Protein AF-M8C0E5-F1 (afdb_monomer)

Secondary structure (DSSP, 8-state):
--TTTTTSHHHHHHHHHHHHHTT--SPPSSS-S-HHHHHHHHHHHS-GGGHHHHHHHHHHHHHHHHHHHHHHHHHTPPP-HHHHT-STTS-SS--TTEEEEEEEEEETTTTEEEEEEEEEEETTS-HHHHHHHHHHHHT--TT--EEEEEEEE-SSS-EEEEPPTTS-TTTTT--TT-EEEEEE--SSSS--SS-BHHHHHHHHHHTTS---S-HHHHHHHHHHHHHHHHHHHHHHHHHHHHHHHHHHHHHHHHHHHHHHHTTS----EE--HHHHHHHTTTT-TTTEEEEETTEEEEEEEETTEEEEEEEESSHHHHHHHHHHHTT---TTBPPEEEEEGGGTEEEEE--TT-BHHHHHHT-TTPPPPPHHHHHHHHHHHHHHHHHHHT-SSS--------GGGEEE-TTS-EEE--TT-GGGGSSTTS----HHHHGGGS-HHHHHH----HHHHHHHHHHHHHHHHHSS-GGGGGG-SS---GGG----HHHHHHHHHHHHHHT-SSGGGSPPIIIIIHHHHGGGS-PPP-----TTS--SS--PPPGGGB-TTT-SB-SSEEE-TTS-EEEHHHHHHHHHTT--B-TTT-PBPS----EE-HHHHHHHHHHHHHTTS---

Organism: Aegilops tauschii (NCBI:txid37682)

Structure (mmCIF, N/CA/C/O backbone):
data_AF-M8C0E5-F1
#
_entry.id   AF-M8C0E5-F1
#
loop_
_atom_site.group_PDB
_atom_site.id
_atom_site.type_symbol
_atom_site.label_atom_id
_atom_site.label_alt_id
_atom_site.label_comp_id
_atom_site.label_asym_id
_atom_site.label_entity_id
_atom_site.label_seq_id
_atom_site.pdbx_PDB_ins_code
_atom_site.Cartn_x
_atom_site.Cartn_y
_atom_site.Cartn_z
_atom_site.occupancy
_atom_site.B_iso_or_equiv
_atom_site.auth_seq_id
_atom_site.auth_comp_id
_atom_site.auth_asym_id
_atom_site.auth_atom_id
_atom_site.pdbx_PDB_model_num
ATOM 1 N N . MET A 1 1 ? 14.283 -15.622 3.216 1.00 40.91 1 MET A N 1
ATOM 2 C CA . MET A 1 1 ? 15.506 -15.527 2.382 1.00 40.91 1 MET A CA 1
ATOM 3 C C . MET A 1 1 ? 16.801 -15.350 3.205 1.00 40.91 1 MET A C 1
ATOM 5 O O . MET A 1 1 ? 17.819 -15.008 2.629 1.00 40.91 1 MET A O 1
ATOM 9 N N . GLN A 1 2 ? 16.819 -15.618 4.523 1.00 45.53 2 GLN A N 1
ATOM 10 C CA . GLN A 1 2 ? 18.017 -15.428 5.373 1.00 45.53 2 GLN A CA 1
ATOM 11 C C . GLN A 1 2 ? 19.075 -16.551 5.273 1.00 45.53 2 GLN A C 1
ATOM 13 O O . GLN A 1 2 ? 20.205 -16.370 5.706 1.00 45.53 2 GLN A O 1
ATOM 18 N N . HIS A 1 3 ? 18.761 -17.719 4.703 1.00 52.56 3 HIS A N 1
ATOM 19 C CA . HIS A 1 3 ? 19.531 -18.925 5.042 1.00 52.56 3 HIS A CA 1
ATOM 20 C C . HIS A 1 3 ? 20.741 -19.253 4.136 1.00 52.56 3 HIS A C 1
ATOM 22 O O . HIS A 1 3 ? 21.522 -20.137 4.476 1.00 52.56 3 HIS A O 1
ATOM 28 N N . VAL A 1 4 ? 20.927 -18.596 2.981 1.00 52.12 4 VAL A N 1
ATOM 29 C CA . VAL A 1 4 ? 21.936 -19.051 1.990 1.00 52.12 4 VAL A CA 1
ATOM 30 C C . VAL A 1 4 ? 22.975 -17.992 1.631 1.00 52.12 4 VAL A C 1
ATOM 32 O O . VAL A 1 4 ? 24.160 -18.308 1.637 1.00 52.12 4 VAL A O 1
ATOM 35 N N . LEU A 1 5 ? 22.564 -16.746 1.373 1.00 60.56 5 LEU A N 1
ATOM 36 C CA . LEU A 1 5 ? 23.484 -15.683 0.935 1.00 60.56 5 LEU A CA 1
ATOM 37 C C . LEU A 1 5 ? 24.312 -15.065 2.078 1.00 60.56 5 LEU A C 1
ATOM 39 O O . LEU A 1 5 ? 25.318 -14.413 1.816 1.00 60.56 5 LEU A O 1
ATOM 43 N N . LEU A 1 6 ? 23.919 -15.287 3.337 1.00 62.34 6 LEU A N 1
ATOM 44 C CA . LEU A 1 6 ? 24.537 -14.651 4.511 1.00 62.34 6 LEU A CA 1
ATOM 45 C C . LEU A 1 6 ? 25.020 -15.669 5.551 1.00 62.34 6 LEU A C 1
ATOM 47 O O . LEU A 1 6 ? 26.097 -15.519 6.108 1.00 62.34 6 LEU A O 1
ATOM 51 N N . ALA A 1 7 ? 24.250 -16.734 5.799 1.00 61.69 7 ALA A N 1
ATOM 52 C CA . ALA A 1 7 ? 24.557 -17.701 6.858 1.00 61.69 7 ALA A CA 1
ATOM 53 C C . ALA A 1 7 ? 25.544 -18.811 6.433 1.00 61.69 7 ALA A C 1
ATOM 55 O O . ALA A 1 7 ? 26.184 -19.442 7.276 1.00 61.69 7 ALA A O 1
ATOM 56 N N . CYS A 1 8 ? 25.693 -19.069 5.129 1.00 72.31 8 CYS A N 1
ATOM 57 C CA . CYS A 1 8 ? 26.551 -20.143 4.630 1.00 72.31 8 CYS A CA 1
ATOM 58 C C . CYS A 1 8 ? 28.037 -19.720 4.636 1.00 72.31 8 CYS A C 1
ATOM 60 O O . CYS A 1 8 ? 28.352 -18.657 4.096 1.00 72.31 8 CYS A O 1
ATOM 62 N N . PRO A 1 9 ? 28.969 -20.528 5.193 1.00 78.56 9 PRO A N 1
ATOM 63 C CA . PRO A 1 9 ? 30.408 -20.232 5.177 1.00 78.56 9 PRO A CA 1
ATOM 64 C C . PRO A 1 9 ? 30.965 -19.948 3.776 1.00 78.56 9 PRO A C 1
ATOM 66 O O . PRO A 1 9 ? 31.686 -18.972 3.605 1.00 78.56 9 PRO A O 1
ATOM 69 N N . PHE A 1 10 ? 30.553 -20.736 2.775 1.00 83.94 10 PHE A N 1
ATOM 70 C CA . PHE A 1 10 ? 30.913 -20.529 1.369 1.00 83.94 10 PHE A CA 1
ATOM 71 C C . PHE A 1 10 ? 30.538 -19.118 0.891 1.00 83.94 10 PHE A C 1
ATOM 73 O O . PHE A 1 10 ? 31.387 -18.389 0.396 1.00 83.94 10 PHE A O 1
ATOM 80 N N . SER A 1 11 ? 29.289 -18.699 1.116 1.00 84.38 11 SER A N 1
ATOM 81 C CA . SER A 1 11 ? 28.793 -17.380 0.704 1.00 84.38 11 SER A CA 1
ATOM 82 C C . SER A 1 11 ? 29.539 -16.236 1.394 1.00 84.38 11 SER A C 1
ATOM 84 O O . SER A 1 11 ? 29.947 -15.275 0.750 1.00 84.38 11 SER A O 1
ATOM 86 N N . ARG A 1 12 ? 29.765 -16.352 2.709 1.00 83.38 12 ARG A N 1
ATOM 87 C CA . ARG A 1 12 ? 30.497 -15.340 3.489 1.00 83.38 12 ARG A CA 1
ATOM 88 C C . ARG A 1 12 ? 31.929 -15.170 3.007 1.00 83.38 12 ARG A C 1
ATOM 90 O O . ARG A 1 12 ? 32.411 -14.047 2.911 1.00 83.38 12 ARG A O 1
ATOM 97 N N . GLN A 1 13 ? 32.590 -16.278 2.691 1.00 84.31 13 GLN A N 1
ATOM 98 C CA . GLN A 1 13 ? 33.947 -16.249 2.171 1.00 84.31 13 GLN A CA 1
ATOM 99 C C . GLN A 1 13 ? 33.993 -15.627 0.769 1.00 84.31 13 GLN A C 1
ATOM 101 O O . GLN A 1 13 ? 34.843 -14.783 0.526 1.00 84.31 13 GLN A O 1
ATOM 106 N N . VAL A 1 14 ? 33.031 -15.935 -0.112 1.00 85.94 14 VAL A N 1
ATOM 107 C CA . VAL A 1 14 ? 32.907 -15.283 -1.433 1.00 85.94 14 VAL A CA 1
ATOM 108 C C . VAL A 1 14 ? 32.759 -13.763 -1.300 1.00 85.94 14 VAL A C 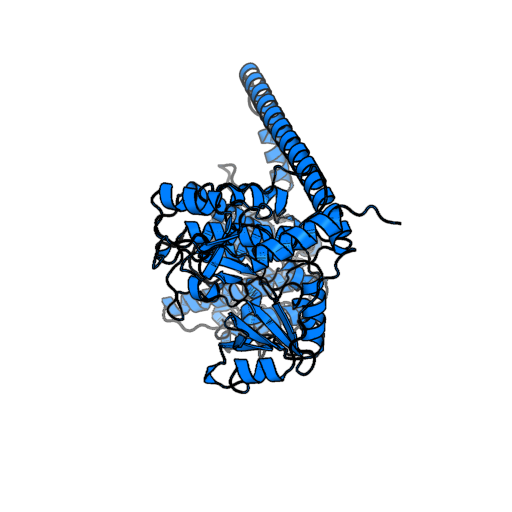1
ATOM 110 O O . VAL A 1 14 ? 33.467 -13.018 -1.973 1.00 85.94 14 VAL A O 1
ATOM 113 N N . TRP A 1 15 ? 31.887 -13.290 -0.402 1.00 88.06 15 TRP A N 1
ATOM 114 C CA . TRP A 1 15 ? 31.751 -11.856 -0.123 1.00 88.06 15 TRP A CA 1
ATOM 115 C C . TRP A 1 15 ? 33.039 -11.234 0.405 1.00 88.06 15 TRP A C 1
ATOM 117 O O . TRP A 1 15 ? 33.393 -10.130 0.002 1.00 88.06 15 TRP A O 1
ATOM 127 N N . HIS A 1 16 ? 33.729 -11.928 1.309 1.00 87.44 16 HIS A N 1
ATOM 128 C CA . HIS A 1 16 ? 34.976 -11.442 1.882 1.00 87.44 16 HIS A CA 1
ATOM 129 C C . HIS A 1 16 ? 36.055 -11.242 0.812 1.00 87.44 16 HIS A C 1
ATOM 131 O O . HIS A 1 16 ? 36.654 -10.170 0.764 1.00 87.44 16 HIS A O 1
ATOM 137 N N . GLU A 1 17 ? 36.247 -12.220 -0.077 1.00 86.25 17 GLU A N 1
ATOM 138 C CA . GLU A 1 17 ? 37.217 -12.129 -1.175 1.00 86.25 17 GLU A CA 1
ATOM 139 C C . GLU A 1 17 ? 36.882 -10.978 -2.134 1.00 86.25 17 GLU A C 1
ATOM 141 O O . GLU A 1 17 ? 37.720 -10.114 -2.386 1.00 86.25 17 GLU A O 1
ATOM 146 N N . ILE A 1 18 ? 35.634 -10.895 -2.611 1.00 87.44 18 ILE A N 1
ATOM 147 C CA . ILE A 1 18 ? 35.229 -9.879 -3.597 1.00 87.44 18 ILE A CA 1
ATOM 148 C C . ILE A 1 18 ? 35.356 -8.464 -3.025 1.00 87.44 18 ILE A C 1
ATOM 150 O O . ILE A 1 18 ? 35.904 -7.579 -3.681 1.00 87.44 18 ILE A O 1
ATOM 154 N N . LEU A 1 19 ? 34.892 -8.237 -1.792 1.00 87.56 19 LEU A N 1
ATOM 155 C CA . LEU A 1 19 ? 34.996 -6.925 -1.147 1.00 87.56 19 LEU A CA 1
ATOM 156 C C . LEU A 1 19 ? 36.453 -6.548 -0.862 1.00 87.56 19 LEU A C 1
ATOM 158 O O . LEU A 1 19 ? 36.823 -5.387 -1.039 1.00 87.56 19 LEU A O 1
ATOM 162 N N . SER A 1 20 ? 37.281 -7.526 -0.483 1.00 86.00 20 SER A N 1
ATOM 163 C CA . SER A 1 20 ? 38.723 -7.345 -0.297 1.00 86.00 20 SER A CA 1
ATOM 164 C C . SER A 1 20 ? 39.405 -6.909 -1.599 1.00 86.00 20 SER A C 1
ATOM 166 O O . SER A 1 20 ? 40.111 -5.901 -1.624 1.00 86.00 20 SER A O 1
ATOM 168 N N . TRP A 1 21 ? 39.124 -7.582 -2.717 1.00 85.69 21 TRP A N 1
ATOM 169 C CA . TRP A 1 21 ? 39.702 -7.242 -4.023 1.00 85.69 21 TRP A CA 1
ATOM 170 C C . TRP A 1 21 ? 39.217 -5.904 -4.576 1.00 85.69 21 TRP A C 1
ATOM 172 O O . TRP A 1 21 ? 39.971 -5.190 -5.236 1.00 85.69 21 TRP A O 1
ATOM 182 N N . MET A 1 22 ? 37.974 -5.533 -4.273 1.00 84.62 22 MET A N 1
ATOM 183 C CA . MET A 1 22 ? 37.440 -4.201 -4.563 1.00 84.62 22 MET A CA 1
ATOM 184 C C . MET A 1 22 ? 37.959 -3.121 -3.611 1.00 84.62 22 MET A C 1
ATOM 186 O O . MET A 1 22 ? 37.633 -1.951 -3.799 1.00 84.62 22 MET A O 1
ATOM 190 N N . ARG A 1 23 ? 38.762 -3.497 -2.603 1.00 85.25 23 ARG A N 1
ATOM 191 C CA . ARG A 1 23 ? 39.331 -2.602 -1.585 1.00 85.25 23 ARG A CA 1
ATOM 192 C C . ARG A 1 23 ? 38.249 -1.856 -0.813 1.00 85.25 23 ARG A C 1
ATOM 194 O O . ARG A 1 23 ? 38.390 -0.680 -0.478 1.00 85.25 23 ARG A O 1
ATOM 201 N N . MET A 1 24 ? 37.142 -2.545 -0.557 1.00 84.81 24 MET A N 1
ATOM 202 C CA . MET A 1 24 ? 36.033 -2.002 0.208 1.00 84.81 24 MET A CA 1
ATOM 203 C C . MET A 1 24 ? 36.347 -2.019 1.696 1.00 84.81 24 MET A C 1
ATOM 205 O O . MET A 1 24 ? 36.830 -3.003 2.245 1.00 84.81 24 MET A O 1
ATOM 209 N N . THR A 1 25 ? 36.052 -0.900 2.352 1.00 80.06 25 THR A N 1
ATOM 210 C CA . THR A 1 25 ? 36.212 -0.728 3.801 1.00 80.06 25 THR A CA 1
ATOM 211 C C . THR A 1 25 ? 35.058 -1.347 4.588 1.00 80.06 25 THR A C 1
ATOM 213 O O . THR A 1 25 ? 35.181 -1.557 5.795 1.00 80.06 25 THR A O 1
ATOM 216 N N . CYS A 1 26 ? 33.938 -1.647 3.922 1.00 81.31 26 CYS A N 1
ATOM 217 C CA . CYS A 1 26 ? 32.784 -2.276 4.545 1.00 81.31 26 CYS A CA 1
ATOM 218 C C . CYS A 1 26 ? 33.056 -3.753 4.872 1.00 81.31 26 CYS A C 1
ATOM 220 O O . CYS A 1 26 ? 33.759 -4.470 4.159 1.00 81.31 26 CYS A O 1
ATOM 222 N N . ARG A 1 27 ? 32.492 -4.220 5.990 1.00 81.06 27 ARG A N 1
ATOM 223 C CA . ARG A 1 27 ? 32.630 -5.618 6.417 1.00 81.06 27 ARG A CA 1
ATOM 224 C C . ARG A 1 27 ? 31.815 -6.527 5.508 1.00 81.06 27 ARG A C 1
ATOM 226 O O . ARG A 1 27 ? 30.762 -6.119 5.038 1.00 81.06 27 ARG A O 1
ATOM 233 N N . ALA A 1 28 ? 32.258 -7.768 5.318 1.00 81.00 28 ALA A N 1
ATOM 234 C CA . ALA A 1 28 ? 31.454 -8.775 4.632 1.00 81.00 28 ALA A CA 1
ATOM 235 C C . ALA A 1 28 ? 30.154 -9.074 5.412 1.00 81.00 28 ALA A C 1
ATOM 237 O O . ALA A 1 28 ? 30.162 -8.996 6.647 1.00 81.00 28 ALA A O 1
ATOM 238 N N . PRO A 1 29 ? 29.0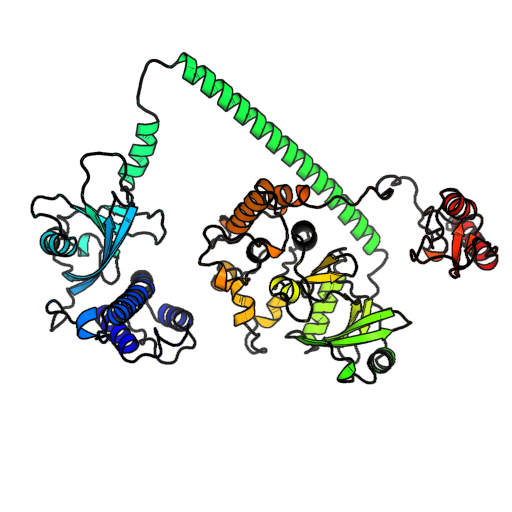62 -9.454 4.728 1.00 78.25 29 PRO A N 1
ATOM 239 C CA . PRO A 1 29 ? 27.811 -9.800 5.386 1.00 78.25 29 PRO A CA 1
ATOM 240 C C . PRO A 1 29 ? 28.020 -11.006 6.310 1.00 78.25 29 PRO A C 1
ATOM 242 O O . PRO A 1 29 ? 28.458 -12.066 5.859 1.00 78.25 29 PRO A O 1
ATOM 245 N N . ALA A 1 30 ? 27.733 -10.853 7.606 1.00 65.31 30 ALA A N 1
ATOM 246 C CA . ALA A 1 30 ? 28.033 -11.895 8.596 1.00 65.31 30 ALA A CA 1
ATOM 247 C C . ALA A 1 30 ? 26.919 -12.127 9.626 1.00 65.31 30 ALA A C 1
ATOM 249 O O . ALA A 1 30 ? 26.530 -13.277 9.819 1.00 65.31 30 ALA A O 1
ATOM 250 N N . ASN A 1 31 ? 26.411 -11.062 10.263 1.00 58.34 31 ASN A N 1
ATOM 251 C CA . ASN A 1 31 ? 25.442 -11.129 11.372 1.00 58.34 31 ASN A CA 1
ATOM 252 C C . ASN A 1 31 ? 24.191 -10.250 11.150 1.00 58.34 31 ASN A C 1
ATOM 254 O O . ASN A 1 31 ? 23.398 -10.072 12.073 1.00 58.34 31 ASN A O 1
ATOM 258 N N . ASP A 1 32 ? 24.023 -9.675 9.958 1.00 56.56 32 ASP A N 1
ATOM 259 C CA . ASP A 1 32 ? 22.903 -8.786 9.633 1.00 56.56 32 ASP A CA 1
ATOM 260 C C . ASP A 1 32 ? 21.592 -9.563 9.421 1.00 56.56 32 ASP A C 1
ATOM 262 O O . ASP A 1 32 ? 21.586 -10.706 8.952 1.00 56.56 32 ASP A O 1
ATOM 266 N N . SER A 1 33 ? 20.455 -8.931 9.724 1.00 54.28 33 SER A N 1
ATOM 267 C CA . SER A 1 33 ? 19.122 -9.520 9.539 1.00 54.28 33 SER A CA 1
ATOM 268 C C . SER A 1 33 ? 18.779 -9.795 8.068 1.00 54.28 33 SER A C 1
ATOM 270 O O . SER A 1 33 ? 17.956 -10.669 7.791 1.00 54.28 33 SER A O 1
ATOM 272 N N . SER A 1 34 ? 19.406 -9.119 7.102 1.00 69.38 34 SER A N 1
ATOM 273 C CA . SER A 1 34 ? 19.262 -9.406 5.671 1.00 69.38 34 SER A CA 1
ATOM 274 C C . SER A 1 34 ? 20.407 -8.813 4.837 1.00 69.38 34 SER A C 1
ATOM 276 O O . SER A 1 34 ? 21.164 -7.969 5.308 1.00 69.38 34 SER A O 1
ATOM 278 N N . LEU A 1 35 ? 20.523 -9.238 3.571 1.00 70.12 35 LEU A N 1
ATOM 279 C CA . LEU A 1 35 ? 21.519 -8.710 2.631 1.00 70.12 35 LEU A CA 1
ATOM 280 C C . LEU A 1 35 ? 21.245 -7.231 2.330 1.00 70.12 35 LEU A C 1
ATOM 282 O O . LEU A 1 35 ? 22.172 -6.468 2.085 1.00 70.12 35 LEU A O 1
ATOM 286 N N . LEU A 1 36 ? 19.970 -6.836 2.377 1.00 71.06 36 LEU A N 1
ATOM 287 C CA . LEU A 1 36 ? 19.548 -5.454 2.210 1.00 71.06 36 LEU A CA 1
ATOM 288 C C . LEU A 1 36 ? 20.005 -4.590 3.391 1.00 71.06 36 LEU A C 1
ATOM 290 O O . LEU A 1 36 ? 20.547 -3.514 3.168 1.00 71.06 36 LEU A O 1
ATOM 294 N N . ASP A 1 37 ? 19.851 -5.084 4.623 1.00 73.69 37 ASP A N 1
ATOM 295 C CA . ASP A 1 37 ? 20.310 -4.380 5.829 1.00 73.69 37 ASP A CA 1
ATOM 296 C C . ASP A 1 37 ? 21.832 -4.209 5.814 1.00 73.69 37 ASP A C 1
ATOM 298 O O . ASP A 1 37 ? 22.346 -3.113 6.041 1.00 73.69 37 ASP A O 1
ATOM 302 N N . TRP A 1 38 ? 22.552 -5.276 5.453 1.00 82.75 38 TRP A N 1
ATOM 303 C CA . TRP A 1 38 ? 23.994 -5.215 5.242 1.00 82.75 38 TRP A CA 1
ATOM 304 C C . TRP A 1 38 ? 24.374 -4.172 4.182 1.00 82.75 38 TRP A C 1
ATOM 306 O O . TRP A 1 38 ? 25.246 -3.343 4.425 1.00 82.75 38 TRP A O 1
ATOM 316 N N . TRP A 1 39 ? 23.714 -4.181 3.020 1.00 80.31 39 TRP A N 1
ATOM 317 C CA . TRP A 1 39 ? 24.009 -3.251 1.929 1.00 80.31 39 TRP A CA 1
ATOM 318 C C . TRP A 1 39 ? 23.768 -1.792 2.326 1.00 80.31 39 TRP A C 1
ATOM 320 O O . TRP A 1 39 ? 24.588 -0.930 2.007 1.00 80.31 39 TRP A O 1
ATOM 330 N N . LEU A 1 40 ? 22.677 -1.506 3.045 1.00 77.62 40 LEU A N 1
ATOM 331 C CA . LEU A 1 40 ? 22.376 -0.162 3.543 1.00 77.62 40 LEU A CA 1
ATOM 332 C C . LEU A 1 40 ? 23.465 0.337 4.503 1.00 77.62 40 LEU A C 1
ATOM 334 O O . LEU A 1 40 ? 23.919 1.471 4.352 1.00 77.62 40 LEU A O 1
ATOM 338 N N . ASN A 1 41 ? 23.936 -0.518 5.416 1.00 80.06 41 ASN A N 1
ATOM 339 C CA . ASN A 1 41 ? 25.035 -0.199 6.332 1.00 80.06 41 ASN A CA 1
ATOM 340 C C . ASN A 1 41 ? 26.364 -0.018 5.578 1.00 80.06 41 ASN A C 1
ATOM 342 O O . ASN A 1 41 ? 27.020 1.015 5.690 1.00 80.06 41 ASN A O 1
ATOM 346 N N . ALA A 1 42 ? 26.721 -0.974 4.717 1.00 81.31 42 ALA A N 1
ATOM 347 C CA . ALA A 1 42 ? 27.934 -0.932 3.905 1.00 81.31 42 ALA A CA 1
ATOM 348 C C . ALA A 1 42 ? 27.999 0.321 3.016 1.00 81.31 42 ALA A C 1
ATOM 350 O O . ALA A 1 42 ? 29.071 0.897 2.823 1.00 81.31 42 ALA A O 1
ATOM 351 N N . ARG A 1 43 ? 26.856 0.782 2.496 1.00 81.19 43 ARG A N 1
ATOM 352 C CA . ARG A 1 43 ? 26.751 1.984 1.659 1.00 81.19 43 ARG A CA 1
ATOM 353 C C . ARG A 1 43 ? 27.012 3.279 2.431 1.00 81.19 43 ARG A C 1
ATOM 355 O O . ARG A 1 43 ? 27.510 4.230 1.823 1.00 81.19 43 ARG A O 1
ATOM 362 N N . GLN A 1 44 ? 26.689 3.331 3.724 1.00 80.62 44 GLN A N 1
ATOM 363 C CA . GLN A 1 44 ? 26.992 4.484 4.582 1.00 80.62 44 GLN A CA 1
ATOM 364 C C . GLN A 1 44 ? 28.501 4.614 4.818 1.00 80.62 44 GLN A C 1
ATOM 366 O O . GLN A 1 44 ? 29.039 5.714 4.708 1.00 80.62 44 GLN A O 1
ATOM 371 N N . ASP A 1 45 ? 29.182 3.483 5.014 1.00 77.81 45 ASP A N 1
ATOM 372 C CA . ASP A 1 45 ? 30.631 3.413 5.253 1.00 77.81 45 ASP A CA 1
ATOM 373 C C . ASP A 1 45 ? 31.478 3.545 3.970 1.00 77.81 45 ASP A C 1
ATOM 375 O O . ASP A 1 45 ? 32.705 3.659 4.028 1.00 77.81 45 ASP A O 1
ATOM 379 N N . THR A 1 46 ? 30.834 3.520 2.798 1.00 81.00 46 THR A N 1
ATOM 380 C CA . THR A 1 46 ? 31.493 3.543 1.485 1.00 81.00 46 THR A CA 1
ATOM 381 C C . THR A 1 46 ? 31.470 4.945 0.869 1.00 81.00 46 THR A C 1
ATOM 383 O O . THR A 1 46 ? 30.426 5.607 0.778 1.00 81.00 46 THR A O 1
ATOM 386 N N . SER A 1 47 ? 32.636 5.395 0.392 1.00 80.44 47 SER A N 1
ATOM 387 C CA . SER A 1 47 ? 32.807 6.695 -0.266 1.00 80.44 47 SER A CA 1
ATOM 388 C C . SER A 1 47 ? 31.926 6.827 -1.511 1.00 80.44 47 SER A C 1
ATOM 390 O O . SER A 1 47 ? 31.623 5.843 -2.182 1.00 80.44 47 SER A O 1
ATOM 392 N N . GLN A 1 48 ? 31.523 8.055 -1.854 1.00 74.19 48 GLN A N 1
ATOM 393 C CA . GLN A 1 48 ? 30.601 8.303 -2.968 1.00 74.19 48 GLN A CA 1
ATOM 394 C C . GLN A 1 48 ? 31.096 7.730 -4.306 1.00 74.19 48 GLN A C 1
ATOM 396 O O . GLN A 1 48 ? 30.290 7.183 -5.054 1.00 74.19 48 GLN A O 1
ATOM 401 N N . LEU A 1 49 ? 32.410 7.784 -4.550 1.00 75.19 49 LEU A N 1
ATOM 402 C CA . LEU A 1 49 ? 33.073 7.224 -5.734 1.00 75.19 49 LEU A CA 1
ATOM 403 C C . LEU A 1 49 ? 32.886 5.703 -5.854 1.00 75.19 49 LEU A C 1
ATOM 405 O O . LEU A 1 49 ? 32.717 5.185 -6.949 1.00 75.19 49 LEU A O 1
ATOM 409 N N . MET A 1 50 ? 32.847 4.990 -4.728 1.00 78.19 50 MET A N 1
ATOM 410 C CA . MET A 1 50 ? 32.800 3.527 -4.702 1.00 78.19 50 MET A CA 1
ATOM 411 C C . MET A 1 50 ? 31.384 2.952 -4.576 1.00 78.19 50 MET A C 1
ATOM 413 O O . MET A 1 50 ? 31.192 1.737 -4.632 1.00 78.19 50 MET A O 1
ATOM 417 N N . ARG A 1 51 ? 30.360 3.802 -4.426 1.00 81.06 51 ARG A N 1
ATOM 418 C CA . ARG A 1 51 ? 28.966 3.353 -4.259 1.00 81.06 51 ARG A CA 1
ATOM 419 C C . ARG A 1 51 ? 28.414 2.647 -5.497 1.00 81.06 51 ARG A C 1
ATOM 421 O O . ARG A 1 51 ? 27.627 1.717 -5.334 1.00 81.06 51 ARG A O 1
ATOM 428 N N . LYS A 1 52 ? 28.832 3.058 -6.705 1.00 78.94 52 LYS A N 1
ATOM 429 C CA . LYS A 1 52 ? 28.488 2.372 -7.967 1.00 78.94 52 LYS A CA 1
ATOM 430 C C . LYS A 1 52 ? 29.028 0.941 -7.941 1.00 78.94 52 LYS A C 1
ATOM 432 O O . LYS A 1 52 ? 28.251 -0.002 -8.055 1.00 78.94 52 LYS A O 1
ATOM 437 N N . GLY A 1 53 ? 30.322 0.785 -7.653 1.00 81.50 53 GLY A N 1
ATOM 438 C CA . GLY A 1 53 ? 30.961 -0.524 -7.534 1.00 81.50 53 GLY A CA 1
ATOM 439 C C . GLY A 1 53 ? 30.334 -1.407 -6.451 1.00 81.50 53 GLY A C 1
ATOM 440 O O . GLY A 1 53 ? 30.056 -2.578 -6.704 1.00 81.50 53 GLY A O 1
ATOM 441 N N . LEU A 1 54 ? 30.016 -0.852 -5.276 1.00 83.81 54 LEU A N 1
ATOM 442 C CA . LEU A 1 54 ? 29.321 -1.589 -4.214 1.00 83.81 54 LEU A CA 1
ATOM 443 C C . LEU A 1 54 ? 27.940 -2.095 -4.665 1.00 83.81 54 LEU A C 1
ATOM 445 O O . LEU A 1 54 ? 27.565 -3.222 -4.338 1.00 83.81 54 LEU A O 1
ATOM 449 N N . ALA A 1 55 ? 27.178 -1.296 -5.419 1.00 80.81 55 ALA A N 1
ATOM 450 C CA . ALA A 1 55 ? 25.883 -1.712 -5.956 1.00 80.81 55 ALA A CA 1
ATOM 451 C C . ALA A 1 55 ? 26.030 -2.865 -6.965 1.00 80.81 55 ALA A C 1
ATOM 453 O O . ALA A 1 55 ? 25.334 -3.877 -6.838 1.00 80.81 55 ALA A O 1
ATOM 454 N N . SER A 1 56 ? 26.984 -2.759 -7.897 1.00 81.69 56 SER A N 1
ATOM 455 C CA . SER A 1 56 ? 27.315 -3.826 -8.852 1.00 81.69 56 SER A CA 1
ATOM 456 C C . SER A 1 56 ? 27.707 -5.119 -8.139 1.00 81.69 56 SER A C 1
ATOM 458 O O . SER A 1 56 ? 27.154 -6.184 -8.422 1.00 81.69 56 SER A O 1
ATOM 460 N N . ALA A 1 57 ? 28.600 -5.019 -7.150 1.00 84.31 57 ALA A N 1
ATOM 461 C CA . ALA A 1 57 ? 29.049 -6.150 -6.352 1.00 84.31 57 ALA A CA 1
ATOM 462 C C . ALA A 1 57 ? 27.894 -6.798 -5.590 1.00 84.31 57 ALA A C 1
ATOM 464 O O . ALA A 1 57 ? 27.785 -8.021 -5.579 1.00 84.31 57 ALA A O 1
ATOM 465 N N . THR A 1 58 ? 27.000 -5.994 -5.010 1.00 83.25 58 THR A N 1
ATOM 466 C CA . THR A 1 58 ? 25.853 -6.484 -4.234 1.00 83.25 58 THR A CA 1
ATOM 467 C C . THR A 1 58 ? 24.940 -7.375 -5.081 1.00 83.25 58 THR A C 1
ATOM 469 O O . THR A 1 58 ? 24.531 -8.459 -4.658 1.00 83.25 58 THR A O 1
ATOM 472 N N . LEU A 1 59 ? 24.645 -6.945 -6.306 1.00 76.56 59 LEU A N 1
ATOM 473 C CA . LEU A 1 59 ? 23.714 -7.633 -7.198 1.00 76.56 59 LEU A CA 1
ATOM 474 C C . LEU A 1 59 ? 24.354 -8.847 -7.876 1.00 76.56 59 LEU A C 1
ATOM 476 O O . LEU A 1 59 ? 23.807 -9.951 -7.824 1.00 76.56 59 LEU A O 1
ATOM 480 N N . LEU A 1 60 ? 25.522 -8.660 -8.492 1.00 78.81 60 LEU A N 1
ATOM 481 C CA . LEU A 1 60 ? 26.136 -9.692 -9.326 1.00 78.81 60 LEU A CA 1
ATOM 482 C C . LEU A 1 60 ? 26.754 -10.810 -8.489 1.00 78.81 60 LEU A C 1
ATOM 484 O O . LEU A 1 60 ? 26.585 -11.976 -8.833 1.00 78.81 60 LEU A O 1
ATOM 488 N N . THR A 1 61 ? 27.350 -10.494 -7.337 1.00 82.81 61 THR A N 1
ATOM 489 C CA . THR A 1 61 ? 27.854 -11.518 -6.406 1.00 82.81 61 THR A CA 1
ATOM 490 C C . THR A 1 61 ? 26.716 -12.384 -5.872 1.00 82.81 61 THR A C 1
ATOM 492 O O . THR A 1 61 ? 26.828 -13.609 -5.843 1.00 82.81 61 THR A O 1
ATOM 495 N N . SER A 1 62 ? 25.579 -11.775 -5.521 1.00 81.44 62 SER A N 1
ATOM 496 C CA . SER A 1 62 ? 24.393 -12.517 -5.074 1.00 81.44 62 SER A CA 1
ATOM 497 C C . SER A 1 62 ? 23.880 -13.474 -6.146 1.00 81.44 62 SER A C 1
ATOM 499 O O . SER A 1 62 ? 23.567 -14.629 -5.850 1.00 81.44 62 SER A O 1
ATOM 501 N N . TRP A 1 63 ? 23.827 -13.009 -7.396 1.00 76.38 63 TRP A N 1
ATOM 502 C CA . TRP A 1 63 ? 23.432 -13.834 -8.532 1.00 76.38 63 TRP A CA 1
ATOM 503 C C . TRP A 1 63 ? 24.431 -14.967 -8.794 1.00 76.38 63 TRP A C 1
ATOM 505 O O . TRP A 1 63 ? 24.016 -16.109 -8.977 1.00 76.38 63 TRP A O 1
ATOM 515 N N . MET A 1 64 ? 25.737 -14.685 -8.745 1.00 78.38 64 MET A N 1
ATOM 516 C CA . MET A 1 64 ? 26.801 -15.677 -8.940 1.00 78.38 64 MET A CA 1
ATOM 517 C C . MET A 1 64 ? 26.749 -16.782 -7.881 1.00 78.38 64 MET A C 1
ATOM 519 O O . MET A 1 64 ? 26.778 -17.962 -8.225 1.00 78.38 64 MET A O 1
ATOM 523 N N . ILE A 1 65 ? 26.600 -16.419 -6.603 1.00 79.94 65 ILE A N 1
ATOM 524 C CA . ILE A 1 65 ? 26.458 -17.376 -5.495 1.00 79.94 65 ILE A CA 1
ATOM 525 C C . ILE A 1 65 ? 25.206 -18.234 -5.688 1.00 79.94 65 ILE A C 1
ATOM 527 O O . ILE A 1 65 ? 25.252 -19.454 -5.513 1.00 79.94 65 ILE A O 1
ATOM 531 N N . TRP A 1 66 ? 24.082 -17.605 -6.044 1.00 77.75 66 TRP A N 1
ATOM 532 C CA . TRP A 1 66 ? 22.822 -18.305 -6.274 1.00 77.75 66 TRP A CA 1
ATOM 533 C C . TRP A 1 66 ? 22.928 -19.298 -7.436 1.00 77.75 66 TRP A C 1
ATOM 535 O O . TRP A 1 66 ? 22.561 -20.462 -7.266 1.00 77.75 66 TRP A O 1
ATOM 545 N N . LYS A 1 67 ? 23.472 -18.863 -8.579 1.00 73.81 67 LYS A N 1
ATOM 546 C CA . LYS A 1 67 ? 23.634 -19.693 -9.775 1.00 73.81 67 LYS A CA 1
ATOM 547 C C . LYS A 1 67 ? 24.573 -20.866 -9.512 1.00 73.81 67 LYS A C 1
ATOM 549 O O . LYS A 1 67 ? 24.153 -22.005 -9.669 1.00 73.81 67 LYS A O 1
ATOM 554 N N . HIS A 1 68 ? 25.782 -20.600 -9.014 1.00 76.81 68 HIS A N 1
ATOM 555 C CA . HIS A 1 68 ? 26.784 -21.633 -8.729 1.00 76.81 68 HIS A CA 1
ATOM 556 C C . HIS A 1 68 ? 26.265 -22.701 -7.771 1.00 76.81 68 HIS A C 1
ATOM 558 O O . HIS A 1 68 ? 26.409 -23.895 -8.009 1.00 76.81 68 HIS A O 1
ATOM 564 N N . ARG A 1 69 ? 25.589 -22.280 -6.695 1.00 77.38 69 ARG A N 1
ATOM 565 C CA . ARG A 1 69 ? 24.966 -23.217 -5.758 1.00 77.38 69 ARG A CA 1
ATOM 566 C C . ARG A 1 69 ? 23.937 -24.104 -6.453 1.00 77.38 69 ARG A C 1
ATOM 568 O O . ARG A 1 69 ? 23.908 -25.302 -6.187 1.00 77.38 69 ARG A O 1
ATOM 575 N N . ASN A 1 70 ? 23.057 -23.517 -7.259 1.00 70.06 70 ASN A N 1
ATOM 576 C CA . ASN A 1 70 ? 22.008 -24.277 -7.927 1.00 70.06 70 ASN A CA 1
ATOM 577 C C . ASN A 1 70 ? 22.600 -25.244 -8.955 1.00 70.06 70 ASN A C 1
ATOM 579 O O . ASN A 1 70 ? 22.204 -26.404 -8.965 1.00 70.06 70 ASN A O 1
ATOM 583 N N . ASP A 1 71 ? 23.598 -24.815 -9.724 1.00 68.94 71 ASP A N 1
ATOM 584 C CA . ASP A 1 71 ? 24.309 -25.669 -10.678 1.00 68.94 71 ASP A CA 1
ATOM 585 C C . ASP A 1 71 ? 24.968 -26.864 -9.962 1.00 68.94 71 ASP A C 1
ATOM 587 O O . ASP A 1 71 ? 24.766 -28.010 -10.363 1.00 68.94 71 ASP A O 1
ATOM 591 N N . CYS A 1 72 ? 25.648 -26.639 -8.830 1.00 75.31 72 CYS A N 1
ATOM 592 C CA . CYS A 1 72 ? 26.192 -27.722 -8.003 1.00 75.31 72 CYS A CA 1
ATOM 593 C C . CYS A 1 72 ? 25.101 -28.680 -7.487 1.00 75.31 72 CYS A C 1
ATOM 595 O O . CYS A 1 72 ? 25.304 -29.893 -7.486 1.00 75.31 72 CYS A O 1
ATOM 597 N N . ILE A 1 73 ? 23.926 -28.173 -7.089 1.00 67.56 73 ILE A N 1
ATOM 598 C CA . ILE A 1 73 ? 22.793 -29.016 -6.664 1.00 67.56 73 ILE A CA 1
ATOM 599 C C . ILE A 1 73 ? 22.318 -29.912 -7.816 1.00 67.56 73 ILE A C 1
ATOM 601 O O . ILE A 1 73 ? 22.113 -31.110 -7.607 1.00 67.56 73 ILE A O 1
ATOM 605 N N . PHE A 1 74 ? 22.163 -29.363 -9.024 1.00 60.25 74 PHE A N 1
ATOM 606 C CA . PHE A 1 74 ? 21.708 -30.125 -10.191 1.00 60.25 74 PHE A CA 1
ATOM 607 C C . PHE A 1 74 ? 22.753 -31.136 -10.683 1.00 60.25 74 PHE A C 1
ATOM 609 O O . PHE A 1 74 ? 22.384 -32.237 -11.093 1.00 60.25 74 PHE A O 1
ATOM 616 N N . ASN A 1 75 ? 24.042 -30.812 -10.555 1.00 71.12 75 ASN A N 1
ATOM 617 C CA . ASN A 1 75 ? 25.156 -31.667 -10.977 1.00 71.12 75 ASN A CA 1
ATOM 618 C C . ASN A 1 75 ? 25.661 -32.624 -9.879 1.00 71.12 75 ASN A C 1
ATOM 620 O O . ASN A 1 75 ? 26.553 -33.428 -10.132 1.00 71.12 75 ASN A O 1
ATOM 624 N N . ARG A 1 76 ? 25.072 -32.584 -8.673 1.00 76.62 76 ARG A N 1
ATOM 625 C CA . ARG A 1 76 ? 25.499 -33.345 -7.476 1.00 76.62 76 ARG A CA 1
ATOM 626 C C . ARG A 1 76 ? 26.942 -33.059 -7.034 1.00 76.62 76 ARG A C 1
ATOM 628 O O . ARG A 1 76 ? 27.622 -33.936 -6.505 1.00 76.62 76 ARG A O 1
ATOM 635 N N . GLU A 1 77 ? 27.383 -31.822 -7.206 1.00 80.25 77 GLU A N 1
ATOM 636 C CA . GLU A 1 77 ? 28.688 -31.322 -6.772 1.00 80.25 77 GLU A CA 1
ATOM 637 C C . GLU A 1 77 ? 28.563 -30.471 -5.495 1.00 80.25 77 GLU A C 1
ATOM 639 O O . GLU A 1 77 ? 27.466 -30.098 -5.074 1.00 80.25 77 GLU A O 1
ATOM 644 N N . GLN A 1 78 ? 29.692 -30.155 -4.853 1.00 79.06 78 GLN A N 1
ATOM 645 C CA . GLN A 1 78 ? 29.726 -29.268 -3.685 1.00 79.06 78 GLN A CA 1
ATOM 646 C C . GLN A 1 78 ? 30.135 -27.844 -4.093 1.00 79.06 78 GLN A C 1
ATOM 648 O O . GLN A 1 78 ? 31.165 -27.682 -4.751 1.00 79.06 78 GLN A O 1
ATOM 653 N N . PRO A 1 79 ? 29.394 -26.799 -3.674 1.00 81.25 79 PRO A N 1
ATOM 654 C CA . PRO A 1 79 ? 29.793 -25.417 -3.917 1.00 81.25 79 PRO A CA 1
ATOM 655 C C . PRO A 1 79 ? 31.149 -25.123 -3.267 1.00 81.25 79 PRO A C 1
ATOM 657 O O . PRO A 1 79 ? 31.325 -25.334 -2.067 1.00 81.25 79 PRO A O 1
ATOM 660 N N . SER A 1 80 ? 32.101 -24.607 -4.043 1.00 84.00 80 SER A N 1
ATOM 661 C CA . SER A 1 80 ? 33.433 -24.253 -3.556 1.00 84.00 80 SER A CA 1
ATOM 662 C C . SER A 1 80 ? 33.794 -22.821 -3.949 1.00 84.00 80 SER A C 1
ATOM 664 O O . SER A 1 80 ? 33.522 -22.384 -5.072 1.00 84.00 80 SER A O 1
ATOM 666 N N . VAL A 1 81 ? 34.405 -22.080 -3.014 1.00 82.25 81 VAL A N 1
ATOM 667 C CA . VAL A 1 81 ? 34.893 -20.706 -3.259 1.00 82.25 81 VAL A CA 1
ATOM 668 C C . VAL A 1 81 ? 35.936 -20.721 -4.370 1.00 82.25 81 VAL A C 1
ATOM 670 O O . VAL A 1 81 ? 35.977 -19.816 -5.196 1.00 82.25 81 VAL A O 1
ATOM 673 N N . HIS A 1 82 ? 36.728 -21.792 -4.428 1.00 79.38 82 HIS A N 1
ATOM 674 C CA . HIS A 1 82 ? 37.765 -21.957 -5.428 1.00 79.38 82 HIS A CA 1
ATOM 675 C C . HIS A 1 82 ? 37.200 -22.032 -6.845 1.00 79.38 82 HIS A C 1
ATOM 677 O O . HIS A 1 82 ? 37.654 -21.317 -7.724 1.00 79.38 82 HIS A O 1
ATOM 683 N N . THR A 1 83 ? 36.157 -22.831 -7.057 1.00 75.81 83 THR A N 1
ATOM 684 C CA . THR A 1 83 ? 35.510 -22.973 -8.368 1.00 75.81 83 THR A CA 1
ATOM 685 C C . THR A 1 83 ? 34.778 -21.698 -8.794 1.00 75.81 83 THR A C 1
ATOM 687 O O . THR A 1 83 ? 34.747 -21.380 -9.980 1.00 75.81 83 THR A O 1
ATOM 690 N N . LEU A 1 84 ? 34.172 -20.975 -7.842 1.00 76.12 84 LEU A N 1
ATOM 691 C CA . LEU A 1 84 ? 33.389 -19.775 -8.148 1.00 76.12 84 LEU A CA 1
ATOM 692 C C . LEU A 1 84 ? 34.261 -18.530 -8.354 1.00 76.12 84 LEU A C 1
ATOM 694 O O . LEU A 1 84 ? 33.933 -17.689 -9.189 1.00 76.12 84 LEU A O 1
ATOM 698 N N . VAL A 1 85 ? 35.326 -18.386 -7.563 1.00 73.69 85 VAL A N 1
ATOM 699 C CA . VAL A 1 85 ? 36.064 -17.123 -7.446 1.00 73.69 85 VAL A CA 1
ATOM 700 C C . VAL A 1 85 ? 37.586 -17.288 -7.548 1.00 73.69 85 VAL A C 1
ATOM 702 O O . VAL A 1 85 ? 38.234 -16.394 -8.078 1.00 73.69 85 VAL A O 1
ATOM 705 N N . LEU A 1 86 ? 38.171 -18.411 -7.107 1.00 60.00 86 LEU A N 1
ATOM 706 C CA . LEU A 1 86 ? 39.633 -18.630 -7.110 1.00 60.00 86 LEU A CA 1
ATOM 707 C C . LEU A 1 86 ? 40.090 -19.589 -8.226 1.00 60.00 86 LEU A C 1
ATOM 709 O O . LEU A 1 86 ? 40.786 -20.564 -7.966 1.00 60.00 86 LEU A O 1
ATOM 713 N N . ASN A 1 87 ? 39.710 -19.331 -9.479 1.00 60.97 87 ASN A N 1
ATOM 714 C CA . ASN A 1 87 ? 40.291 -20.062 -10.617 1.00 60.97 87 ASN A CA 1
ATOM 715 C C . ASN A 1 87 ? 41.745 -19.606 -10.875 1.00 60.97 87 ASN A C 1
ATOM 717 O O . ASN A 1 87 ? 42.152 -18.546 -10.389 1.00 60.97 87 ASN A O 1
ATOM 721 N N . ASP A 1 88 ? 42.497 -20.336 -11.716 1.00 49.78 88 ASP A N 1
ATOM 722 C CA . ASP A 1 88 ? 43.910 -20.089 -12.113 1.00 49.78 88 ASP A CA 1
ATOM 723 C C . ASP A 1 88 ? 44.226 -18.666 -12.639 1.00 49.78 88 ASP A C 1
ATOM 725 O O . ASP A 1 88 ? 45.370 -18.330 -12.934 1.00 49.78 88 ASP A O 1
ATOM 729 N N . SER A 1 89 ? 43.215 -17.806 -12.783 1.00 50.50 89 SER A N 1
ATOM 730 C CA . SER A 1 89 ? 43.332 -16.412 -13.228 1.00 50.50 89 SER A CA 1
ATOM 731 C C . SER A 1 89 ? 43.369 -15.379 -12.096 1.00 50.50 89 SER A C 1
ATOM 733 O O . SER A 1 89 ? 43.396 -14.184 -12.388 1.00 50.50 89 SER A O 1
ATOM 735 N N . SER A 1 90 ? 43.283 -15.808 -10.836 1.00 58.56 90 SER A N 1
ATOM 736 C CA . SER A 1 90 ? 43.237 -14.907 -9.679 1.00 58.56 90 SER A CA 1
ATOM 737 C C . SER A 1 90 ? 44.653 -14.403 -9.376 1.00 58.56 90 SER A C 1
ATOM 739 O O . SER A 1 90 ? 45.544 -15.228 -9.156 1.00 58.56 90 SER A O 1
ATOM 741 N N . PRO A 1 91 ? 44.917 -13.086 -9.392 1.00 59.16 91 PRO A N 1
ATOM 742 C CA . PRO A 1 91 ? 46.262 -12.575 -9.159 1.00 59.16 91 PRO A CA 1
ATOM 743 C C . PRO A 1 91 ? 46.707 -12.912 -7.730 1.00 59.16 91 PRO A C 1
ATOM 745 O O . PRO A 1 91 ? 46.077 -12.501 -6.761 1.00 59.16 91 PRO A O 1
ATOM 748 N N . GLN A 1 92 ? 47.816 -13.649 -7.599 1.00 60.31 92 GLN A N 1
ATOM 749 C CA . GLN A 1 92 ? 48.383 -14.029 -6.295 1.00 60.31 92 GLN A CA 1
ATOM 750 C C . GLN A 1 92 ? 48.813 -12.807 -5.460 1.00 60.31 92 GLN A C 1
ATOM 752 O O . GLN A 1 92 ? 48.903 -12.910 -4.243 1.00 60.31 92 GLN A O 1
ATOM 757 N N . ASN A 1 93 ? 49.052 -11.659 -6.111 1.00 64.94 93 ASN A N 1
ATOM 758 C CA . ASN A 1 93 ? 49.319 -10.360 -5.496 1.00 64.94 93 ASN A CA 1
ATOM 759 C C . ASN A 1 93 ? 48.641 -9.253 -6.320 1.00 64.94 93 ASN A C 1
ATOM 761 O O . ASN A 1 93 ? 49.038 -9.016 -7.460 1.00 64.94 93 ASN A O 1
ATOM 765 N N . LEU A 1 94 ? 47.645 -8.575 -5.746 1.00 67.69 94 LEU A N 1
ATOM 766 C CA . LEU A 1 94 ? 46.964 -7.437 -6.373 1.00 67.69 94 LEU A CA 1
ATOM 767 C C . LEU A 1 94 ? 47.826 -6.170 -6.282 1.00 67.69 94 LEU A C 1
ATOM 769 O O . LEU A 1 94 ? 48.101 -5.668 -5.192 1.00 67.69 94 LEU A O 1
ATOM 773 N N . SER A 1 95 ? 48.225 -5.635 -7.432 1.00 77.06 95 SER A N 1
ATOM 774 C CA . SER A 1 95 ? 48.854 -4.321 -7.575 1.00 77.06 95 SER A CA 1
ATOM 775 C C . SER A 1 95 ? 47.822 -3.198 -7.425 1.00 77.06 95 SER A C 1
ATOM 777 O O . SER A 1 95 ? 46.630 -3.397 -7.634 1.00 77.06 95 SER A O 1
ATOM 779 N N . ASN A 1 96 ? 48.269 -1.975 -7.111 1.00 72.75 96 ASN A N 1
ATOM 780 C CA . ASN A 1 96 ? 47.443 -0.755 -7.197 1.00 72.75 96 ASN A CA 1
ATOM 781 C C . ASN A 1 96 ? 46.929 -0.446 -8.606 1.00 72.75 96 ASN A C 1
ATOM 783 O O . ASN A 1 96 ? 45.992 0.331 -8.734 1.00 72.75 96 ASN A O 1
ATOM 787 N N . ASP A 1 97 ? 47.534 -1.056 -9.621 1.00 80.56 97 ASP A N 1
ATOM 788 C CA . ASP A 1 97 ? 47.107 -0.950 -11.015 1.00 80.56 97 ASP A CA 1
ATOM 789 C C . ASP A 1 97 ? 46.002 -1.964 -11.377 1.00 80.56 97 ASP A C 1
ATOM 791 O O . ASP A 1 97 ? 45.430 -1.867 -12.455 1.00 80.56 97 ASP A O 1
ATOM 795 N N . ASP A 1 98 ? 45.679 -2.935 -10.511 1.00 83.75 98 ASP A N 1
ATOM 796 C CA . ASP A 1 98 ? 44.677 -3.967 -10.806 1.00 83.75 98 ASP A CA 1
ATOM 797 C C . ASP A 1 98 ? 43.269 -3.540 -10.358 1.00 83.75 98 ASP A C 1
ATOM 799 O O . ASP A 1 98 ? 43.022 -3.288 -9.177 1.00 83.75 98 ASP A O 1
ATOM 803 N N . GLY A 1 99 ? 42.328 -3.527 -11.302 1.00 84.44 99 GLY A N 1
ATOM 804 C CA . GLY A 1 99 ? 40.901 -3.289 -11.101 1.00 84.44 99 GLY A CA 1
ATOM 805 C C . GLY A 1 99 ? 40.073 -4.563 -11.282 1.00 84.44 99 GLY A C 1
ATOM 806 O O . GLY A 1 99 ? 40.327 -5.355 -12.189 1.00 84.44 99 GLY A O 1
ATOM 807 N N . LEU A 1 100 ? 39.058 -4.761 -10.435 1.00 88.12 100 LEU A N 1
ATOM 808 C CA . LEU A 1 100 ? 38.069 -5.835 -10.600 1.00 88.12 100 LEU A CA 1
ATOM 809 C C . LEU A 1 100 ? 36.842 -5.290 -11.333 1.00 88.12 100 LEU A C 1
ATOM 811 O O . LEU A 1 100 ? 36.128 -4.464 -10.767 1.00 88.12 100 LEU A O 1
ATOM 815 N N . VAL A 1 101 ? 36.570 -5.784 -12.539 1.00 88.50 101 VAL A N 1
ATOM 816 C CA . VAL A 1 101 ? 35.360 -5.455 -13.308 1.00 88.50 101 VAL A CA 1
ATOM 817 C C . VAL A 1 101 ? 34.409 -6.646 -13.363 1.00 88.50 101 VAL A C 1
ATOM 819 O O . VAL A 1 101 ? 34.824 -7.810 -13.320 1.00 88.50 101 VAL A O 1
ATOM 822 N N . PHE A 1 102 ? 33.119 -6.356 -13.481 1.00 87.81 102 PHE A N 1
ATOM 823 C CA . PHE A 1 102 ? 32.087 -7.354 -13.717 1.00 87.81 102 PHE A CA 1
ATOM 824 C C . PHE A 1 102 ? 31.765 -7.453 -15.205 1.00 87.81 102 PHE A C 1
ATOM 826 O O . PHE A 1 102 ? 31.851 -6.478 -15.944 1.00 87.81 102 PHE A O 1
ATOM 833 N N . LEU A 1 103 ? 31.371 -8.643 -15.646 1.00 86.88 103 LEU A N 1
ATOM 834 C CA . LEU A 1 103 ? 31.085 -8.944 -17.043 1.00 86.88 103 LEU A CA 1
ATOM 835 C C . LEU A 1 103 ? 29.627 -9.368 -17.209 1.00 86.88 103 LEU A C 1
ATOM 837 O O . LEU A 1 103 ? 29.143 -10.179 -16.419 1.00 86.88 103 LEU A O 1
ATOM 841 N N . LYS A 1 104 ? 28.962 -8.890 -18.265 1.00 85.19 104 LYS A N 1
ATOM 842 C CA . LYS A 1 104 ? 27.650 -9.380 -18.721 1.00 85.19 104 LYS A CA 1
ATOM 843 C C . LYS A 1 104 ? 27.696 -9.696 -20.219 1.00 85.19 104 LYS A C 1
ATOM 845 O O . LYS A 1 104 ? 27.860 -8.794 -21.032 1.00 85.19 104 LYS A O 1
ATOM 850 N N . LEU A 1 105 ? 27.514 -10.962 -20.586 1.00 84.75 105 LEU A N 1
ATOM 851 C CA . LEU A 1 105 ? 27.355 -11.383 -21.981 1.00 84.75 105 LEU A CA 1
ATOM 852 C C . LEU A 1 105 ? 25.883 -11.398 -22.351 1.00 84.75 105 LEU A C 1
ATOM 854 O O . LEU A 1 105 ? 25.096 -12.102 -21.710 1.00 84.75 105 LEU A O 1
ATOM 858 N N . TYR A 1 106 ? 25.540 -10.718 -23.433 1.00 79.06 106 TYR A N 1
ATOM 859 C CA . TYR A 1 106 ? 24.210 -10.770 -24.013 1.00 79.06 106 TYR A CA 1
ATOM 860 C C . TYR A 1 106 ? 24.211 -11.493 -25.356 1.00 79.06 106 TYR A C 1
ATOM 862 O O . TYR A 1 106 ? 25.114 -11.321 -26.175 1.00 79.06 106 TYR A O 1
ATOM 870 N N . ASP A 1 107 ? 23.185 -12.313 -25.556 1.00 73.12 107 ASP A N 1
ATOM 871 C CA . ASP A 1 107 ? 22.894 -12.965 -26.824 1.00 73.12 107 ASP A CA 1
ATOM 872 C C . ASP A 1 107 ? 21.817 -12.152 -27.563 1.00 73.12 107 ASP A C 1
ATOM 874 O O . ASP A 1 107 ? 20.649 -12.183 -27.152 1.00 73.12 107 ASP A O 1
ATOM 878 N N . PRO A 1 108 ? 22.182 -11.411 -28.628 1.00 66.19 108 PRO A N 1
ATOM 879 C CA . PRO A 1 108 ? 21.231 -10.596 -29.373 1.00 66.19 108 PRO A CA 1
ATOM 880 C C . PRO A 1 108 ? 20.222 -11.412 -30.182 1.00 66.19 108 PRO A C 1
ATOM 882 O O . PRO A 1 108 ? 19.133 -10.911 -30.450 1.00 66.19 108 PRO A O 1
ATOM 885 N N . GLU A 1 109 ? 20.533 -12.661 -30.533 1.00 67.62 109 GLU A N 1
ATOM 886 C CA . GLU A 1 109 ? 19.627 -13.524 -31.295 1.00 67.62 109 GLU A CA 1
ATOM 887 C C . GLU A 1 109 ? 18.551 -14.129 -30.388 1.00 67.62 109 GLU A C 1
ATOM 889 O O . GLU A 1 109 ? 17.376 -14.174 -30.747 1.00 67.62 109 GLU A O 1
ATOM 894 N N . GLN A 1 110 ? 18.942 -14.561 -29.186 1.00 65.12 110 GLN A N 1
ATOM 895 C CA . GLN A 1 110 ? 18.038 -15.154 -28.191 1.00 65.12 110 GLN A CA 1
ATOM 896 C C . GLN A 1 110 ? 17.431 -14.124 -27.228 1.00 65.12 110 GLN A C 1
ATOM 898 O O . GLN A 1 110 ? 16.599 -14.455 -26.384 1.00 65.12 110 GLN A O 1
ATOM 903 N N . THR A 1 111 ? 17.843 -12.864 -27.336 1.00 62.97 111 THR A N 1
ATOM 904 C CA . THR A 1 111 ? 17.397 -11.732 -26.517 1.00 62.97 111 THR A CA 1
ATOM 905 C C . THR A 1 111 ? 17.582 -11.898 -25.000 1.00 62.97 111 THR A C 1
ATOM 907 O O . THR A 1 111 ? 16.793 -11.384 -24.208 1.00 62.97 111 THR A O 1
ATOM 910 N N . GLN A 1 112 ? 18.636 -12.594 -24.563 1.00 66.75 112 GLN A N 1
ATOM 911 C CA . GLN A 1 112 ? 18.841 -12.965 -23.154 1.00 66.75 112 GLN A CA 1
ATOM 912 C C . GLN A 1 112 ? 20.292 -12.800 -22.681 1.00 66.75 112 GLN A C 1
ATOM 914 O O . GLN A 1 112 ? 21.237 -12.871 -23.466 1.00 66.75 112 GLN A O 1
ATOM 919 N N . ILE A 1 113 ? 20.482 -12.625 -21.368 1.00 70.44 113 ILE A N 1
ATOM 920 C CA . ILE A 1 113 ? 21.813 -12.618 -20.740 1.00 70.44 113 ILE A CA 1
ATOM 921 C C . ILE A 1 113 ? 22.316 -14.059 -20.637 1.00 70.44 113 ILE A C 1
ATOM 923 O O . ILE A 1 113 ? 21.704 -14.896 -19.974 1.00 70.44 113 ILE A O 1
ATOM 927 N N . ARG A 1 114 ? 23.458 -14.339 -21.266 1.00 73.12 114 ARG A N 1
ATOM 928 C CA . ARG A 1 114 ? 24.042 -15.683 -21.339 1.00 73.12 114 ARG A CA 1
ATOM 929 C C . ARG A 1 114 ? 25.055 -15.945 -20.226 1.00 73.12 114 ARG A C 1
ATOM 931 O O . ARG A 1 114 ? 25.142 -17.062 -19.715 1.00 73.12 114 ARG A O 1
ATOM 938 N N . TYR A 1 115 ? 25.813 -14.925 -19.829 1.00 75.88 115 TYR A N 1
ATOM 939 C CA . TYR A 1 115 ? 26.888 -15.065 -18.847 1.00 75.88 115 TYR A CA 1
ATOM 940 C C . TYR A 1 115 ? 27.017 -13.820 -17.969 1.00 75.88 115 TYR A C 1
ATOM 942 O O . TYR A 1 115 ? 26.898 -12.699 -18.455 1.00 75.88 115 TYR A O 1
ATOM 950 N N . ILE A 1 116 ? 27.280 -14.035 -16.680 1.00 80.12 116 ILE A N 1
ATOM 951 C CA . ILE A 1 116 ? 27.719 -13.001 -15.744 1.00 80.12 116 ILE A CA 1
ATOM 952 C C . ILE A 1 116 ? 28.964 -13.538 -15.053 1.00 80.12 116 ILE A C 1
ATOM 954 O O . ILE A 1 116 ? 28.963 -14.683 -14.594 1.00 80.12 116 ILE A O 1
ATOM 958 N N . GLY A 1 117 ? 30.008 -12.722 -14.979 1.00 80.75 117 GLY A N 1
ATOM 959 C CA . GLY A 1 117 ? 31.259 -13.106 -14.342 1.00 80.75 117 GLY A CA 1
ATOM 960 C C . GLY A 1 117 ? 32.077 -11.909 -13.893 1.00 80.75 117 GLY A C 1
ATOM 961 O O . GLY A 1 117 ? 31.576 -10.789 -13.809 1.00 80.75 117 GLY A O 1
ATOM 962 N N . MET A 1 118 ? 33.349 -12.160 -13.611 1.00 86.44 118 MET A N 1
ATOM 963 C CA . MET A 1 118 ? 34.297 -11.159 -13.136 1.00 86.44 118 MET A CA 1
ATOM 964 C C . MET A 1 118 ? 35.647 -11.318 -13.827 1.00 86.44 118 MET A C 1
ATOM 966 O O . MET A 1 118 ? 36.019 -12.420 -14.243 1.00 86.44 118 MET A O 1
ATOM 970 N N . LEU A 1 119 ? 36.367 -10.210 -13.964 1.00 86.38 119 LEU A N 1
ATOM 971 C CA . LEU A 1 119 ? 37.678 -10.174 -14.591 1.00 86.38 119 LEU A CA 1
ATOM 972 C C . LEU A 1 119 ? 38.557 -9.111 -13.933 1.00 86.38 119 LEU A C 1
ATOM 974 O O . LEU A 1 119 ? 38.107 -8.003 -13.662 1.00 86.38 119 LEU A O 1
ATOM 978 N N . PHE A 1 120 ? 39.825 -9.452 -13.713 1.00 86.88 120 PHE A N 1
ATOM 979 C CA . PHE A 1 120 ? 40.844 -8.477 -13.346 1.00 86.88 120 PHE A CA 1
ATOM 980 C C . PHE A 1 120 ? 41.419 -7.826 -14.599 1.00 86.88 120 PHE A C 1
ATOM 982 O O . PHE A 1 120 ? 41.815 -8.523 -15.538 1.00 86.88 120 PHE A O 1
ATOM 989 N N . VAL A 1 121 ? 41.467 -6.501 -14.590 1.00 87.31 121 VAL A N 1
ATOM 990 C CA . VAL A 1 121 ? 42.038 -5.670 -15.651 1.00 87.31 121 VAL A CA 1
ATOM 991 C C . VAL A 1 121 ? 43.070 -4.730 -15.049 1.00 87.31 121 VAL A C 1
ATOM 993 O O . VAL A 1 121 ? 42.918 -4.297 -13.911 1.00 87.31 121 VAL A O 1
ATOM 996 N N . LYS A 1 122 ? 44.121 -4.400 -15.801 1.00 88.19 122 LYS A N 1
ATOM 997 C CA . LYS A 1 122 ? 45.062 -3.361 -15.374 1.00 88.19 122 LYS A CA 1
ATOM 998 C C . LYS A 1 122 ? 44.541 -2.007 -15.822 1.00 88.19 122 LYS A C 1
ATOM 1000 O O . LYS A 1 122 ? 44.162 -1.877 -16.985 1.00 88.19 122 LYS A O 1
ATOM 1005 N N . ALA A 1 123 ? 44.572 -0.998 -14.964 1.00 85.25 123 ALA A N 1
ATOM 1006 C CA . ALA A 1 123 ? 44.147 0.356 -15.308 1.00 85.25 123 ALA A CA 1
ATOM 1007 C C . ALA A 1 123 ? 44.977 0.930 -16.480 1.00 85.25 123 ALA A C 1
ATOM 1009 O O . ALA A 1 123 ? 44.462 1.700 -17.294 1.00 85.25 123 ALA A O 1
ATOM 1010 N N . SER A 1 124 ? 46.227 0.471 -16.615 1.00 87.06 124 SER A N 1
ATOM 1011 C CA . SER A 1 124 ? 47.138 0.744 -17.734 1.00 87.06 124 SER A CA 1
ATOM 1012 C C . SER A 1 124 ? 46.899 -0.083 -19.013 1.00 87.06 124 SER A C 1
ATOM 1014 O O . SER A 1 124 ? 47.448 0.253 -20.062 1.00 87.06 124 SER A O 1
ATOM 1016 N N . SER A 1 125 ? 46.105 -1.160 -18.957 1.00 89.69 125 SER A N 1
ATOM 1017 C CA . SER A 1 125 ? 45.797 -2.016 -20.118 1.00 89.69 125 SER A CA 1
ATOM 1018 C C . SER A 1 125 ? 44.625 -1.488 -20.942 1.00 89.69 125 SER A C 1
ATOM 1020 O O . SER A 1 125 ? 43.855 -0.639 -20.484 1.00 89.69 125 SER A O 1
ATOM 1022 N N . ARG A 1 126 ? 44.493 -1.989 -22.172 1.00 90.06 126 ARG A N 1
ATOM 1023 C CA . ARG A 1 126 ? 43.415 -1.634 -23.098 1.00 90.06 126 ARG A CA 1
ATOM 1024 C C . ARG A 1 126 ? 42.330 -2.715 -23.115 1.00 90.06 126 ARG A C 1
ATOM 1026 O O . ARG A 1 126 ? 42.648 -3.898 -22.977 1.00 90.06 126 ARG A O 1
ATOM 1033 N N . PRO A 1 127 ? 41.060 -2.374 -23.391 1.00 88.94 127 PRO A N 1
ATOM 1034 C CA . PRO A 1 127 ? 40.009 -3.373 -23.570 1.00 88.94 127 PRO A CA 1
ATOM 1035 C C . PRO A 1 127 ? 40.292 -4.363 -24.711 1.00 88.94 127 PRO A C 1
ATOM 1037 O O . PRO A 1 127 ? 39.880 -5.520 -24.637 1.00 88.94 127 PRO A O 1
ATOM 1040 N N . SER A 1 128 ? 41.058 -3.963 -25.733 1.00 87.44 128 SER A N 1
ATOM 1041 C CA . SER A 1 128 ? 41.538 -4.875 -26.784 1.00 87.44 128 SER A CA 1
ATOM 1042 C C . SER A 1 128 ? 42.383 -6.040 -26.251 1.00 87.44 128 SER A C 1
ATOM 1044 O O . SER A 1 128 ? 42.299 -7.144 -26.796 1.00 87.44 128 SER A O 1
ATOM 1046 N N . ASP A 1 129 ? 43.114 -5.843 -25.151 1.00 87.94 129 ASP A N 1
ATOM 1047 C CA . ASP A 1 129 ? 43.980 -6.864 -24.551 1.00 87.94 129 ASP A CA 1
ATOM 1048 C C . ASP A 1 129 ? 43.171 -8.020 -23.930 1.00 87.94 129 ASP A C 1
ATOM 1050 O O . ASP A 1 129 ? 43.660 -9.148 -23.835 1.00 87.94 129 ASP A O 1
ATOM 1054 N N . ILE A 1 130 ? 41.912 -7.775 -23.536 1.00 87.38 130 ILE A N 1
ATOM 1055 C CA . ILE A 1 130 ? 41.043 -8.786 -22.910 1.00 87.38 130 ILE A CA 1
ATOM 1056 C C . ILE A 1 130 ? 40.098 -9.488 -23.892 1.00 87.38 130 ILE A C 1
ATOM 1058 O O . ILE A 1 130 ? 39.506 -10.512 -23.540 1.00 87.38 130 ILE A O 1
ATOM 1062 N N . LEU A 1 131 ? 39.985 -9.004 -25.135 1.00 86.69 131 LEU A N 1
ATOM 1063 C CA . LEU A 1 131 ? 39.101 -9.584 -26.153 1.00 86.69 131 LEU A CA 1
ATOM 1064 C C . LEU A 1 131 ? 39.332 -11.086 -26.396 1.00 86.69 131 LEU A C 1
ATOM 1066 O O . LEU A 1 131 ? 38.341 -11.818 -26.455 1.00 86.69 131 LEU A O 1
ATOM 1070 N N . PRO A 1 132 ? 40.576 -11.605 -26.494 1.00 87.19 132 PRO A N 1
ATOM 1071 C CA . PRO A 1 132 ? 40.792 -13.043 -26.673 1.00 87.19 132 PRO A CA 1
ATOM 1072 C C . PRO A 1 132 ? 40.184 -13.875 -25.536 1.00 87.19 132 PRO A C 1
ATOM 1074 O O . PRO A 1 132 ? 39.576 -14.920 -25.774 1.00 87.19 132 PRO A O 1
ATOM 1077 N N . LYS A 1 133 ? 40.282 -13.378 -24.296 1.00 85.19 133 LYS A N 1
ATOM 1078 C CA . LYS A 1 133 ? 39.714 -14.034 -23.115 1.00 85.19 133 LYS A CA 1
ATOM 1079 C C . LYS A 1 133 ? 38.186 -13.967 -23.117 1.00 85.19 133 LYS A C 1
ATOM 1081 O O . LYS A 1 133 ? 37.540 -14.976 -22.846 1.00 85.19 133 LYS A O 1
ATOM 1086 N N . LEU A 1 134 ? 37.604 -12.821 -23.473 1.00 85.75 134 LEU A N 1
ATOM 1087 C CA . LEU A 1 134 ? 36.149 -12.667 -23.586 1.00 85.75 134 LEU A CA 1
ATOM 1088 C C . LEU A 1 134 ? 35.554 -13.567 -24.676 1.00 85.75 134 LEU A C 1
ATOM 1090 O O . LEU A 1 134 ? 34.514 -14.183 -24.445 1.00 85.75 134 LEU A O 1
ATOM 1094 N N . ARG A 1 135 ? 36.232 -13.714 -25.823 1.00 85.31 135 ARG A N 1
ATOM 1095 C CA . ARG A 1 135 ? 35.830 -14.652 -26.887 1.00 85.31 135 ARG A CA 1
ATOM 1096 C C . ARG A 1 135 ? 35.830 -16.092 -26.394 1.00 85.31 135 ARG A C 1
ATOM 1098 O O . ARG A 1 135 ? 34.842 -16.796 -26.583 1.00 85.31 135 ARG A O 1
ATOM 1105 N N . SER A 1 136 ? 36.889 -16.499 -25.691 1.00 83.25 136 SER A N 1
ATOM 1106 C CA . SER A 1 136 ? 36.961 -17.834 -25.090 1.00 83.25 136 SER A CA 1
ATOM 1107 C C . SER A 1 136 ? 35.820 -18.084 -24.100 1.00 83.25 136 SER A C 1
ATOM 1109 O O . SER A 1 136 ? 35.257 -19.173 -24.101 1.00 83.25 136 SER A O 1
ATOM 1111 N N . LEU A 1 137 ? 35.458 -17.092 -23.277 1.00 79.75 137 LEU A N 1
ATOM 1112 C CA . LEU A 1 137 ? 34.349 -17.199 -22.320 1.00 79.75 137 LEU A CA 1
ATOM 1113 C C . LEU A 1 137 ? 32.975 -17.237 -23.006 1.00 79.75 137 LEU A C 1
ATOM 1115 O O . LEU A 1 137 ? 32.064 -17.903 -22.522 1.00 79.75 137 LEU A O 1
ATOM 1119 N N . ALA A 1 138 ? 32.818 -16.532 -24.127 1.00 78.25 138 ALA A N 1
ATOM 1120 C CA . ALA A 1 138 ? 31.583 -16.520 -24.909 1.00 78.25 138 ALA A CA 1
ATOM 1121 C C . ALA A 1 138 ? 31.417 -17.746 -25.826 1.00 78.25 138 ALA A C 1
ATOM 1123 O O . ALA A 1 138 ? 30.313 -18.009 -26.313 1.00 78.25 138 ALA A O 1
ATOM 1124 N N . GLY A 1 139 ? 32.498 -18.495 -26.064 1.00 80.94 139 GLY A N 1
ATOM 1125 C CA . GLY A 1 139 ? 32.545 -19.555 -27.069 1.00 80.94 139 GLY A CA 1
ATOM 1126 C C . GLY A 1 139 ? 32.508 -19.014 -28.502 1.00 80.94 139 GLY A C 1
ATOM 1127 O O . GLY A 1 139 ? 31.930 -19.658 -29.371 1.00 80.94 139 GLY A O 1
ATOM 1128 N N . PHE A 1 140 ? 33.060 -17.818 -28.726 1.00 83.25 140 PHE A N 1
ATOM 1129 C CA . PHE A 1 140 ? 33.123 -17.170 -30.039 1.00 83.25 140 PHE A CA 1
ATOM 1130 C C . PHE A 1 140 ? 34.393 -17.579 -30.797 1.00 83.25 140 PHE A C 1
ATOM 1132 O O . PHE A 1 140 ? 35.440 -17.813 -30.184 1.00 83.25 140 PHE A O 1
ATOM 1139 N N . CYS A 1 141 ? 34.313 -17.643 -32.127 1.00 79.94 141 CYS A N 1
ATOM 1140 C CA . CYS A 1 141 ? 35.472 -17.910 -32.983 1.00 79.94 141 CYS A CA 1
ATOM 1141 C C . CYS A 1 141 ? 36.421 -16.695 -33.018 1.00 79.94 141 CYS A C 1
ATOM 1143 O O . CYS A 1 141 ? 36.028 -15.562 -32.734 1.00 79.94 141 CYS A O 1
ATOM 1145 N N . ALA A 1 142 ? 37.704 -16.919 -33.325 1.00 74.75 142 ALA A N 1
ATOM 1146 C CA . ALA A 1 142 ? 38.738 -15.875 -33.251 1.00 74.75 142 ALA A CA 1
ATOM 1147 C C . ALA A 1 142 ? 38.508 -14.701 -34.226 1.00 74.75 142 ALA A C 1
ATOM 1149 O O . ALA A 1 142 ? 38.979 -13.592 -33.976 1.00 74.75 142 ALA A O 1
ATOM 1150 N N . ASP A 1 143 ? 37.788 -14.960 -35.312 1.00 75.75 143 ASP A N 1
ATOM 1151 C CA . ASP A 1 143 ? 37.408 -14.041 -36.381 1.00 75.75 143 ASP A CA 1
ATOM 1152 C C . ASP A 1 143 ? 36.092 -13.290 -36.115 1.00 75.75 143 ASP A C 1
ATOM 1154 O O . ASP A 1 143 ? 35.759 -12.362 -36.852 1.00 75.75 143 ASP A O 1
ATOM 1158 N N . GLU A 1 144 ? 35.352 -13.639 -35.058 1.00 77.44 144 GLU A N 1
ATOM 1159 C CA . GLU A 1 144 ? 34.101 -12.960 -34.724 1.00 77.44 144 GLU A CA 1
ATOM 1160 C C . GLU A 1 144 ? 34.363 -11.587 -34.075 1.00 77.44 144 GLU A C 1
ATOM 1162 O O . GLU A 1 144 ? 35.077 -11.446 -33.067 1.00 77.44 144 GLU A O 1
ATOM 1167 N N . GLU A 1 145 ? 33.764 -10.553 -34.677 1.00 77.31 145 GLU A N 1
ATOM 1168 C CA . GLU A 1 145 ? 33.754 -9.183 -34.161 1.00 77.31 145 GLU A CA 1
ATOM 1169 C C . GLU A 1 145 ? 32.859 -9.092 -32.915 1.00 77.31 145 GLU A C 1
ATOM 1171 O O . GLU A 1 145 ? 31.789 -9.702 -32.836 1.00 77.31 145 GLU A O 1
ATOM 1176 N N . MET A 1 146 ? 33.317 -8.337 -31.917 1.00 80.44 146 MET A N 1
ATOM 1177 C CA . MET A 1 146 ? 32.683 -8.211 -30.606 1.00 80.44 146 MET A CA 1
ATOM 1178 C C . MET A 1 146 ? 32.579 -6.738 -30.238 1.00 80.44 146 MET A C 1
ATOM 1180 O O . MET A 1 146 ? 33.500 -5.963 -30.494 1.00 80.44 146 MET A O 1
ATOM 1184 N N . GLU A 1 147 ? 31.471 -6.382 -29.603 1.00 84.06 147 GLU A N 1
ATOM 1185 C CA . GLU A 1 147 ? 31.207 -5.031 -29.121 1.00 84.06 147 GLU A CA 1
ATOM 1186 C C . GLU A 1 147 ? 31.291 -5.003 -27.597 1.00 84.06 147 GLU A C 1
ATOM 1188 O O . GLU A 1 147 ? 30.849 -5.943 -26.928 1.00 84.06 147 GLU A O 1
ATOM 1193 N N . LEU A 1 148 ? 31.871 -3.926 -27.067 1.00 84.81 148 LEU A N 1
ATOM 1194 C CA . LEU A 1 148 ? 32.053 -3.687 -25.640 1.00 84.81 148 LEU A CA 1
ATOM 1195 C C . LEU A 1 148 ? 31.304 -2.421 -25.240 1.00 84.81 148 LEU A C 1
ATOM 1197 O O . LEU A 1 148 ? 31.411 -1.387 -25.901 1.00 84.81 148 LEU A O 1
ATOM 1201 N N . TYR A 1 149 ? 30.593 -2.505 -24.125 1.00 82.88 149 TYR A N 1
ATOM 1202 C CA . TYR A 1 149 ? 29.817 -1.410 -23.580 1.00 82.88 149 TYR A CA 1
ATOM 1203 C C . TYR A 1 149 ? 30.012 -1.298 -22.073 1.00 82.88 149 TYR A C 1
ATOM 1205 O O . TYR A 1 149 ? 30.096 -2.308 -21.378 1.00 82.88 149 TYR A O 1
ATOM 1213 N N . GLU A 1 150 ? 30.022 -0.076 -21.559 1.00 80.94 150 GLU A N 1
ATOM 1214 C CA . GLU A 1 150 ? 29.915 0.198 -20.134 1.00 80.94 150 GLU A CA 1
ATOM 1215 C C . GLU A 1 150 ? 28.440 0.403 -19.769 1.00 80.94 150 GLU A C 1
ATOM 1217 O O . GLU A 1 150 ? 27.718 1.161 -20.423 1.00 80.94 150 GLU A O 1
ATOM 1222 N N . GLU A 1 151 ? 27.966 -0.275 -18.726 1.00 76.31 151 GLU A N 1
ATOM 1223 C CA . GLU A 1 151 ? 26.610 -0.078 -18.210 1.00 76.31 151 GLU A CA 1
ATOM 1224 C C . GLU A 1 151 ? 26.549 1.158 -17.299 1.00 76.31 151 GLU A C 1
ATOM 1226 O O . GLU A 1 151 ? 27.070 1.155 -16.181 1.00 76.31 151 GLU A O 1
ATOM 1231 N N . ILE A 1 152 ? 25.865 2.212 -17.758 1.00 64.12 152 ILE A N 1
ATOM 1232 C CA . ILE A 1 152 ? 25.714 3.467 -17.003 1.00 64.12 152 ILE A CA 1
ATOM 1233 C C . ILE A 1 152 ? 24.543 3.376 -16.014 1.00 64.12 152 ILE A C 1
ATOM 1235 O O . ILE A 1 152 ? 24.601 3.930 -14.913 1.00 64.12 152 ILE A O 1
ATOM 1239 N N . LYS A 1 153 ? 23.459 2.677 -16.389 1.00 55.09 153 LYS A N 1
ATOM 1240 C CA . LYS A 1 153 ? 22.248 2.534 -15.566 1.00 55.09 153 LYS A CA 1
ATOM 1241 C C . LYS A 1 153 ? 21.710 1.105 -15.584 1.00 55.09 153 LYS A C 1
ATOM 1243 O O . LYS A 1 153 ? 21.498 0.526 -16.644 1.00 55.09 153 LYS A O 1
ATOM 1248 N N . PHE A 1 154 ? 21.410 0.597 -14.391 1.00 48.84 154 PHE A N 1
ATOM 1249 C CA . PHE A 1 154 ? 20.939 -0.766 -14.161 1.00 48.84 154 PHE A CA 1
ATOM 1250 C C . PHE A 1 154 ? 19.424 -0.898 -14.413 1.00 48.84 154 PHE A C 1
ATOM 1252 O O . PHE A 1 154 ? 18.646 -0.691 -13.488 1.00 48.84 154 PHE A O 1
ATOM 1259 N N . GLU A 1 155 ? 18.993 -1.213 -15.644 1.00 44.69 155 GLU A N 1
ATOM 1260 C CA . GLU A 1 155 ? 17.598 -1.558 -16.007 1.00 44.69 155 GLU A CA 1
ATOM 1261 C C . GLU A 1 155 ? 17.519 -2.390 -17.317 1.00 44.69 155 GLU A C 1
ATOM 1263 O O . GLU A 1 155 ? 18.484 -2.406 -18.082 1.00 44.69 155 GLU A O 1
ATOM 1268 N N . PRO A 1 156 ? 16.385 -3.069 -17.624 1.00 37.03 156 PRO A N 1
ATOM 1269 C CA . PRO A 1 156 ? 16.228 -3.914 -18.823 1.00 37.03 156 PRO A CA 1
ATOM 1270 C C . PRO A 1 156 ? 16.361 -3.169 -20.165 1.00 37.03 156 PRO A C 1
ATOM 1272 O O . PRO A 1 156 ? 16.563 -3.799 -21.199 1.00 37.03 156 PRO A O 1
ATOM 1275 N N . SER A 1 157 ? 16.253 -1.839 -20.156 1.00 44.03 157 SER A N 1
ATOM 1276 C CA . SER A 1 157 ? 16.492 -0.947 -21.296 1.00 44.03 157 SER A CA 1
ATOM 1277 C C . SER A 1 157 ? 17.741 -0.100 -21.032 1.00 44.03 157 SER A C 1
ATOM 1279 O O . SER A 1 157 ? 17.642 1.101 -20.766 1.00 44.03 157 SER A O 1
ATOM 1281 N N . ALA A 1 158 ? 18.901 -0.757 -20.989 1.00 51.22 158 ALA A N 1
ATOM 1282 C CA . ALA A 1 158 ? 20.135 -0.173 -20.476 1.00 51.22 158 ALA A CA 1
ATOM 1283 C C . ALA A 1 158 ? 20.586 1.065 -21.274 1.00 51.22 158 ALA A C 1
ATOM 1285 O O . ALA A 1 158 ? 20.599 1.071 -22.505 1.00 51.22 158 ALA A O 1
ATOM 1286 N N . MET A 1 159 ? 20.991 2.107 -20.543 1.00 51.88 159 MET A N 1
ATOM 1287 C CA . MET A 1 159 ? 21.843 3.161 -21.088 1.00 51.88 159 MET A CA 1
ATOM 1288 C C . MET A 1 159 ? 23.275 2.644 -21.032 1.00 51.88 159 MET A C 1
ATOM 1290 O O . MET A 1 159 ? 23.823 2.448 -19.945 1.00 51.88 159 MET A O 1
ATOM 1294 N N . CYS A 1 160 ? 23.840 2.396 -22.206 1.00 63.69 160 CYS A N 1
ATOM 1295 C CA . CYS A 1 160 ? 25.178 1.863 -22.375 1.00 63.69 160 CYS A CA 1
ATOM 1296 C C . CYS A 1 160 ? 26.034 2.848 -23.169 1.00 63.69 160 CYS A C 1
ATOM 1298 O O . CYS A 1 160 ? 25.561 3.457 -24.134 1.00 63.69 160 CYS A O 1
ATOM 1300 N N . GLU A 1 161 ? 27.295 2.980 -22.780 1.00 72.62 161 GLU A N 1
ATOM 1301 C CA . GLU A 1 161 ? 28.294 3.741 -23.527 1.00 72.62 161 GLU A CA 1
ATOM 1302 C C . GLU A 1 161 ? 29.256 2.779 -24.211 1.00 72.62 161 GLU A C 1
ATOM 1304 O O . GLU A 1 161 ? 29.634 1.761 -23.638 1.00 72.62 161 GLU A O 1
ATOM 1309 N N . ALA A 1 162 ? 29.589 3.044 -25.474 1.00 77.6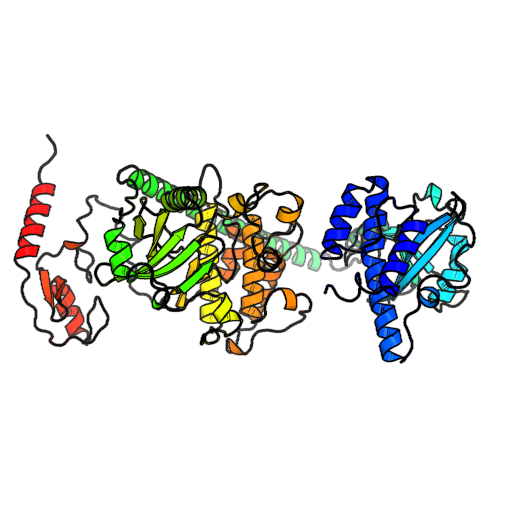9 162 ALA A N 1
ATOM 1310 C CA . ALA A 1 162 ? 30.519 2.193 -26.203 1.00 77.69 162 ALA A CA 1
ATOM 1311 C C . ALA A 1 162 ? 31.924 2.377 -25.625 1.00 77.69 162 ALA A C 1
ATOM 1313 O O . ALA A 1 162 ? 32.380 3.504 -25.454 1.00 77.69 162 ALA A O 1
ATOM 1314 N N . ILE A 1 163 ? 32.610 1.271 -25.354 1.00 82.50 163 ILE A N 1
ATOM 1315 C CA . ILE A 1 163 ? 33.985 1.306 -24.859 1.00 82.50 163 ILE A CA 1
ATOM 1316 C C . ILE A 1 163 ? 34.926 1.322 -26.063 1.00 82.50 163 ILE A C 1
ATOM 1318 O O . ILE A 1 163 ? 34.901 0.403 -26.887 1.00 82.50 163 ILE A O 1
ATOM 1322 N N . ASP A 1 164 ? 35.791 2.334 -26.154 1.00 83.12 164 ASP A N 1
ATOM 1323 C CA . ASP A 1 164 ? 36.872 2.339 -27.140 1.00 83.12 164 ASP A CA 1
ATOM 1324 C C . ASP A 1 164 ? 37.940 1.314 -26.742 1.00 83.12 164 ASP A C 1
ATOM 1326 O O . ASP A 1 164 ? 38.615 1.435 -25.720 1.00 83.12 164 ASP A O 1
ATOM 1330 N N . ALA A 1 165 ? 38.120 0.293 -27.578 1.00 83.44 165 ALA A N 1
ATOM 1331 C CA . ALA A 1 165 ? 39.059 -0.788 -27.316 1.00 83.44 165 ALA A CA 1
ATOM 1332 C C . ALA A 1 165 ? 40.540 -0.367 -27.356 1.00 83.44 165 ALA A C 1
ATOM 1334 O O . ALA A 1 165 ? 41.403 -1.164 -26.972 1.00 83.44 165 ALA A O 1
ATOM 1335 N N . ASN A 1 166 ? 40.852 0.845 -27.824 1.00 84.69 166 ASN A N 1
ATOM 1336 C CA . ASN A 1 166 ? 42.220 1.343 -27.982 1.00 84.69 166 ASN A CA 1
ATOM 1337 C C . ASN A 1 166 ? 42.667 2.286 -26.857 1.00 84.69 166 ASN A C 1
ATOM 1339 O O . ASN A 1 166 ? 43.869 2.534 -26.711 1.00 84.69 166 ASN A O 1
ATOM 1343 N N . ILE A 1 167 ? 41.721 2.787 -26.065 1.00 85.56 167 ILE A N 1
ATOM 1344 C CA . ILE A 1 167 ? 41.969 3.661 -24.918 1.00 85.56 167 ILE A CA 1
ATOM 1345 C C . ILE A 1 167 ? 42.204 2.789 -23.679 1.00 85.56 167 ILE A C 1
ATOM 1347 O O . ILE A 1 167 ? 41.706 1.667 -23.594 1.00 85.56 167 ILE A O 1
ATOM 1351 N N . THR A 1 168 ? 43.026 3.245 -22.734 1.00 89.06 168 THR A N 1
ATOM 1352 C CA . THR A 1 168 ? 43.259 2.473 -21.502 1.00 89.06 168 THR A CA 1
ATOM 1353 C C . THR A 1 168 ? 42.008 2.461 -20.616 1.00 89.06 168 THR A C 1
ATOM 1355 O O . THR A 1 168 ? 41.164 3.359 -20.694 1.00 89.06 168 THR A O 1
ATOM 1358 N N . PHE A 1 169 ? 41.868 1.457 -19.745 1.00 86.44 169 PHE A N 1
ATOM 1359 C CA . PHE A 1 169 ? 40.746 1.414 -18.795 1.00 86.44 169 PHE A CA 1
ATOM 1360 C C . PHE A 1 169 ? 40.712 2.650 -17.885 1.00 86.44 169 PHE A C 1
ATOM 1362 O O . PHE A 1 169 ? 39.640 3.201 -17.650 1.00 86.44 169 PHE A O 1
ATOM 1369 N N . SER A 1 170 ? 41.877 3.135 -17.442 1.00 85.25 170 SER A N 1
ATOM 1370 C CA . SER A 1 170 ? 41.973 4.344 -16.612 1.00 85.25 170 SER A CA 1
ATOM 1371 C C . SER A 1 170 ? 41.511 5.613 -17.331 1.00 85.25 170 SER A C 1
ATOM 1373 O O . SER A 1 170 ? 40.762 6.396 -16.751 1.00 85.25 170 SER A O 1
ATOM 1375 N N . GLU A 1 171 ? 41.900 5.806 -18.595 1.00 81.94 171 GLU A N 1
ATOM 1376 C CA . GLU A 1 171 ? 41.434 6.929 -19.422 1.00 81.94 171 GLU A CA 1
ATOM 1377 C C . GLU A 1 171 ? 39.932 6.842 -19.720 1.00 81.94 171 GLU A C 1
ATOM 1379 O O . GLU A 1 171 ? 39.255 7.867 -19.771 1.00 81.94 171 GLU A O 1
ATOM 1384 N N . SER A 1 172 ? 39.401 5.622 -19.831 1.00 79.44 172 SER A N 1
ATOM 1385 C CA . SER A 1 172 ? 37.962 5.366 -19.978 1.00 79.44 172 SER A CA 1
ATOM 1386 C C . SER A 1 172 ? 37.191 5.479 -18.656 1.00 79.44 172 SER A C 1
ATOM 1388 O O . SER A 1 172 ? 35.990 5.254 -18.640 1.00 79.44 172 SER A O 1
ATOM 1390 N N . GLN A 1 173 ? 37.863 5.802 -17.542 1.00 82.50 173 GLN A N 1
ATOM 1391 C CA . GLN A 1 173 ? 37.293 5.845 -16.187 1.00 82.50 173 GLN A CA 1
ATOM 1392 C C . GLN A 1 173 ? 36.658 4.521 -15.725 1.00 82.50 173 GLN A C 1
ATOM 1394 O O . GLN A 1 173 ? 35.866 4.511 -14.786 1.00 82.50 173 GLN A O 1
ATOM 1399 N N . ILE A 1 174 ? 37.051 3.402 -16.337 1.00 83.44 174 ILE A N 1
ATOM 1400 C CA . ILE A 1 174 ? 36.589 2.062 -15.979 1.00 83.44 174 ILE A CA 1
ATOM 1401 C C . ILE A 1 174 ? 37.509 1.514 -14.893 1.00 83.44 174 ILE A C 1
ATOM 1403 O O . ILE A 1 174 ? 38.724 1.390 -15.074 1.00 83.44 174 ILE A O 1
ATOM 1407 N N . GLY A 1 175 ? 36.925 1.149 -13.761 1.00 81.81 175 GLY A N 1
ATOM 1408 C CA . GLY A 1 175 ? 37.643 0.676 -12.593 1.00 81.81 175 GLY A CA 1
ATOM 1409 C C . GLY A 1 175 ? 36.842 -0.314 -11.756 1.00 81.81 175 GLY A C 1
ATOM 1410 O O . GLY A 1 175 ? 36.048 -1.118 -12.243 1.00 81.81 175 GLY A O 1
ATOM 1411 N N . HIS A 1 176 ? 37.119 -0.311 -10.454 1.00 84.31 176 HIS A N 1
ATOM 1412 C CA . HIS A 1 176 ? 36.580 -1.295 -9.524 1.00 84.31 176 HIS A CA 1
ATOM 1413 C C . HIS A 1 176 ? 35.045 -1.284 -9.474 1.00 84.31 176 HIS A C 1
ATOM 1415 O O . HIS A 1 176 ? 34.417 -0.346 -8.983 1.00 84.31 176 HIS A O 1
ATOM 1421 N N . GLY A 1 177 ? 34.451 -2.405 -9.873 1.00 81.25 177 GLY A N 1
ATOM 1422 C CA . GLY A 1 177 ? 33.020 -2.654 -9.793 1.00 81.25 177 GLY A CA 1
ATOM 1423 C C . GLY A 1 177 ? 32.203 -2.105 -10.958 1.00 81.25 177 GLY A C 1
ATOM 1424 O O . GLY A 1 177 ? 30.973 -2.179 -10.900 1.00 81.25 177 GLY A O 1
ATOM 1425 N N . ASP A 1 178 ? 32.844 -1.603 -12.013 1.00 86.25 178 ASP A N 1
ATOM 1426 C CA . ASP A 1 178 ? 32.145 -1.298 -13.259 1.00 86.25 178 ASP A CA 1
ATOM 1427 C C . ASP A 1 178 ? 31.714 -2.576 -13.979 1.00 86.25 178 ASP A C 1
ATOM 1429 O O . ASP A 1 178 ? 32.303 -3.650 -13.812 1.00 86.25 178 ASP A O 1
ATOM 1433 N N . ILE A 1 179 ? 30.636 -2.460 -14.753 1.00 86.38 179 ILE A N 1
ATOM 1434 C CA . ILE A 1 179 ? 30.051 -3.570 -15.499 1.00 86.38 179 ILE A CA 1
ATOM 1435 C C . ILE A 1 179 ? 30.348 -3.354 -16.979 1.00 86.38 179 ILE A C 1
ATOM 1437 O O . ILE A 1 179 ? 29.870 -2.395 -17.584 1.00 86.38 179 ILE A O 1
ATOM 1441 N N . ILE A 1 180 ? 31.103 -4.286 -17.553 1.00 87.94 180 ILE A N 1
ATOM 1442 C CA . ILE A 1 180 ? 31.359 -4.366 -18.986 1.00 87.94 180 ILE A CA 1
ATOM 1443 C C . ILE A 1 180 ? 30.356 -5.348 -19.594 1.00 87.94 180 ILE A C 1
ATOM 1445 O O . ILE A 1 180 ? 30.393 -6.561 -19.353 1.00 87.94 180 ILE A O 1
ATOM 1449 N N . CYS A 1 181 ? 29.448 -4.812 -20.396 1.00 85.44 181 CYS A N 1
ATOM 1450 C CA . CYS A 1 181 ? 28.547 -5.572 -21.242 1.00 85.44 181 CYS A CA 1
ATOM 1451 C C . CYS A 1 181 ? 29.237 -5.891 -22.569 1.00 85.44 181 CYS A C 1
ATOM 1453 O O . CYS A 1 181 ? 29.911 -5.045 -23.150 1.00 85.44 181 CYS A O 1
ATOM 1455 N N . TYR A 1 182 ? 29.060 -7.109 -23.068 1.00 86.56 182 TYR A N 1
ATOM 1456 C CA . TYR A 1 182 ? 29.623 -7.510 -24.350 1.00 86.56 182 TYR A CA 1
ATOM 1457 C C . TYR A 1 182 ? 28.677 -8.429 -25.117 1.00 86.56 182 TYR A C 1
ATOM 1459 O O . TYR A 1 182 ? 27.896 -9.181 -24.526 1.00 86.56 182 TYR A O 1
ATOM 1467 N N . GLN A 1 183 ? 28.724 -8.338 -26.443 1.00 84.38 183 GLN A N 1
ATOM 1468 C CA . GLN A 1 183 ? 27.871 -9.105 -27.352 1.00 84.38 183 GLN A CA 1
ATOM 1469 C C . GLN A 1 183 ? 28.593 -9.387 -28.676 1.00 84.38 183 GLN A C 1
ATOM 1471 O O . GLN A 1 183 ? 29.601 -8.753 -29.001 1.00 84.38 183 GLN A O 1
ATOM 1476 N N . LYS A 1 184 ? 28.069 -10.341 -29.450 1.00 81.75 184 LYS A N 1
ATOM 1477 C CA . LYS A 1 184 ? 28.526 -10.601 -30.821 1.00 81.75 184 LYS A CA 1
ATOM 1478 C C . LYS A 1 184 ? 28.108 -9.444 -31.732 1.00 81.75 184 LYS A C 1
ATOM 1480 O O . LYS A 1 184 ? 26.943 -9.051 -31.704 1.00 81.75 184 LYS A O 1
ATOM 1485 N N . SER A 1 185 ? 29.033 -8.933 -32.544 1.00 74.44 185 SER A N 1
ATOM 1486 C CA . SER A 1 185 ? 28.711 -7.904 -33.535 1.00 74.44 185 SER A CA 1
ATOM 1487 C C . SER A 1 185 ? 27.884 -8.526 -34.661 1.00 74.44 185 SER A C 1
ATOM 1489 O O . SER A 1 185 ? 28.273 -9.541 -35.250 1.00 74.44 185 SER A O 1
ATOM 1491 N N . SER A 1 186 ? 26.713 -7.952 -34.946 1.00 62.03 186 SER A N 1
ATOM 1492 C CA . SER A 1 186 ? 25.834 -8.434 -36.013 1.00 62.03 186 SER A CA 1
ATOM 1493 C C . SER A 1 186 ? 25.901 -7.518 -37.230 1.00 62.03 186 SER A C 1
ATOM 1495 O O . SER A 1 186 ? 25.529 -6.349 -37.168 1.00 62.03 186 SER A O 1
ATOM 1497 N N . LYS A 1 187 ? 26.300 -8.070 -38.384 1.00 56.03 187 LYS A N 1
ATOM 1498 C CA . LYS A 1 187 ? 26.260 -7.366 -39.683 1.00 56.03 187 LYS A CA 1
ATOM 1499 C C . LYS A 1 187 ? 24.863 -7.360 -40.320 1.00 56.03 187 LYS A C 1
ATOM 1501 O O . LYS A 1 187 ? 24.655 -6.699 -41.333 1.00 56.03 187 LYS A O 1
ATOM 1506 N N . SER A 1 188 ? 23.904 -8.093 -39.751 1.00 51.53 188 SER A N 1
ATOM 1507 C CA . SER A 1 188 ? 22.565 -8.292 -40.307 1.00 51.53 188 SER A CA 1
ATOM 1508 C C . SER A 1 188 ? 21.510 -8.136 -39.206 1.00 51.53 188 SER A C 1
ATOM 1510 O O . SER A 1 188 ? 21.429 -8.965 -38.306 1.00 51.53 188 SER A O 1
ATOM 1512 N N . LEU A 1 189 ? 20.669 -7.108 -39.361 1.00 45.50 189 LEU A N 1
ATOM 1513 C CA . LEU A 1 189 ? 19.503 -6.703 -38.558 1.00 45.50 189 LEU A CA 1
ATOM 1514 C C . LEU A 1 189 ? 19.733 -5.630 -37.486 1.00 45.50 189 LEU A C 1
ATOM 1516 O O . LEU A 1 189 ? 20.613 -5.667 -36.635 1.00 45.50 189 LEU A O 1
ATOM 1520 N N . SER A 1 190 ? 18.810 -4.677 -37.535 1.00 50.09 190 SER A N 1
ATOM 1521 C CA . SER A 1 190 ? 18.594 -3.504 -36.700 1.00 50.09 190 SER A CA 1
ATOM 1522 C C . SER A 1 190 ? 18.244 -3.821 -35.236 1.00 50.09 190 SER A C 1
ATOM 1524 O O . SER A 1 190 ? 17.318 -3.228 -34.694 1.00 50.09 190 SER A O 1
ATOM 1526 N N . HIS A 1 191 ? 18.926 -4.737 -34.553 1.00 53.19 191 HIS A N 1
ATOM 1527 C CA . HIS A 1 191 ? 18.626 -5.086 -33.157 1.00 53.19 191 HIS A CA 1
ATOM 1528 C C . HIS A 1 191 ? 19.906 -5.256 -32.335 1.00 53.19 191 HIS A C 1
ATOM 1530 O O . HIS A 1 191 ? 20.331 -6.360 -32.031 1.00 53.19 191 HIS A O 1
ATOM 1536 N N . HIS A 1 192 ? 20.496 -4.125 -31.942 1.00 55.91 192 HIS A N 1
ATOM 1537 C CA . HIS A 1 192 ? 21.389 -4.077 -30.785 1.00 55.91 192 HIS A CA 1
ATOM 1538 C C . HIS A 1 192 ? 20.491 -3.906 -29.557 1.00 55.91 192 HIS A C 1
ATOM 1540 O O . HIS A 1 192 ? 19.651 -3.000 -29.558 1.00 55.91 192 HIS A O 1
ATOM 1546 N N . ALA A 1 193 ? 20.630 -4.748 -28.532 1.00 54.19 193 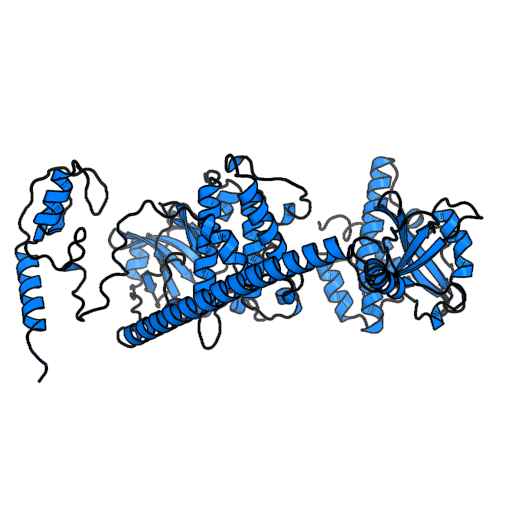ALA A N 1
ATOM 1547 C CA . ALA A 1 193 ? 19.913 -4.524 -27.273 1.00 54.19 193 ALA A CA 1
ATOM 1548 C C . ALA A 1 193 ? 20.506 -3.359 -26.472 1.00 54.19 193 ALA A C 1
ATOM 1550 O O . ALA A 1 193 ? 19.781 -2.686 -25.745 1.00 54.19 193 ALA A O 1
ATOM 1551 N N . TYR A 1 194 ? 21.796 -3.084 -26.674 1.00 56.62 194 TYR A N 1
ATOM 1552 C CA . TYR A 1 194 ? 22.530 -1.985 -26.055 1.00 56.62 194 TYR A CA 1
ATOM 1553 C C . TYR A 1 194 ? 23.015 -0.996 -27.130 1.00 56.62 194 TYR A C 1
ATOM 1555 O O . TYR A 1 194 ? 24.199 -0.981 -27.462 1.00 56.62 194 TYR A O 1
ATOM 1563 N N . PRO A 1 195 ? 22.127 -0.212 -27.774 1.00 51.44 195 PRO A N 1
ATOM 1564 C CA . PRO A 1 195 ? 22.573 0.788 -28.739 1.00 51.44 195 PRO A CA 1
ATOM 1565 C C . PRO A 1 195 ? 23.414 1.850 -28.019 1.00 51.44 195 PRO A C 1
ATOM 1567 O O . PRO A 1 195 ? 23.027 2.317 -26.948 1.00 51.44 195 PRO A O 1
ATOM 1570 N N . SER A 1 196 ? 24.531 2.273 -28.621 1.00 51.44 196 SER A N 1
ATOM 1571 C CA . SER A 1 196 ? 25.227 3.470 -28.139 1.00 51.44 196 SER A CA 1
ATOM 1572 C C . SER A 1 196 ? 24.273 4.669 -28.182 1.00 51.44 196 SER A C 1
ATOM 1574 O O . SER A 1 196 ? 23.342 4.706 -28.996 1.00 51.44 196 SER A O 1
ATOM 1576 N N . VAL A 1 197 ? 24.506 5.669 -27.331 1.00 45.25 197 VAL A N 1
ATOM 1577 C CA . VAL A 1 197 ? 23.697 6.903 -27.291 1.00 45.25 197 VAL A CA 1
ATOM 1578 C C . VAL A 1 197 ? 23.558 7.522 -28.691 1.00 45.25 197 VAL A C 1
ATOM 1580 O O . VAL A 1 197 ? 22.471 7.929 -29.100 1.00 45.25 197 VAL A O 1
ATOM 1583 N N . GLU A 1 198 ? 24.635 7.506 -29.473 1.00 45.53 198 GLU A N 1
ATOM 1584 C CA . GLU A 1 198 ? 24.671 8.014 -30.843 1.00 45.53 198 GLU A CA 1
ATOM 1585 C C . GLU A 1 198 ? 23.834 7.167 -31.820 1.00 45.53 198 GLU A C 1
ATOM 1587 O O . GLU A 1 198 ? 23.072 7.714 -32.618 1.00 45.53 198 GLU A O 1
ATOM 1592 N N . ILE A 1 199 ? 23.883 5.832 -31.719 1.00 49.09 199 ILE A N 1
ATOM 1593 C CA . ILE A 1 199 ? 23.070 4.917 -32.540 1.00 49.09 199 ILE A CA 1
ATOM 1594 C C . ILE A 1 199 ? 21.584 5.021 -32.175 1.00 49.09 199 ILE A C 1
ATOM 1596 O O . ILE A 1 199 ? 20.730 4.928 -33.057 1.00 49.09 199 ILE A O 1
ATOM 1600 N N . PHE A 1 200 ? 21.250 5.260 -30.905 1.00 41.78 200 PHE A N 1
ATOM 1601 C CA . PHE A 1 200 ? 19.877 5.501 -30.461 1.00 41.78 200 PHE A CA 1
ATOM 1602 C C . PHE A 1 200 ? 19.293 6.767 -31.105 1.00 41.78 200 PHE A C 1
ATOM 1604 O O . PHE A 1 200 ? 18.218 6.714 -31.709 1.00 41.78 200 PHE A O 1
ATOM 1611 N N . PHE A 1 201 ? 20.023 7.887 -31.069 1.00 44.16 201 PHE A N 1
ATOM 1612 C CA . PHE A 1 201 ? 19.586 9.125 -31.721 1.00 44.16 201 PHE A CA 1
ATOM 1613 C C . PHE A 1 201 ? 19.577 9.017 -33.245 1.00 44.16 201 PHE A C 1
ATOM 1615 O O . PHE A 1 201 ? 18.631 9.484 -33.883 1.00 44.16 201 PHE A O 1
ATOM 1622 N N . LYS A 1 202 ? 20.564 8.335 -33.833 1.00 45.91 202 LYS A N 1
ATOM 1623 C CA . LYS A 1 202 ? 20.600 8.053 -35.268 1.00 45.91 202 LYS A CA 1
ATOM 1624 C C . LYS A 1 202 ? 19.427 7.178 -35.701 1.00 45.91 202 LYS A C 1
ATOM 1626 O O . LYS A 1 202 ? 18.822 7.456 -36.719 1.00 45.91 202 LYS A O 1
ATOM 1631 N N . ARG A 1 203 ? 18.998 6.206 -34.894 1.00 42.91 203 ARG A N 1
ATOM 1632 C CA . ARG A 1 203 ? 17.810 5.383 -35.169 1.00 42.91 203 ARG A CA 1
ATOM 1633 C C . ARG A 1 203 ? 16.507 6.180 -35.096 1.00 42.91 203 ARG A C 1
ATOM 1635 O O . ARG A 1 203 ? 15.622 5.965 -35.918 1.00 42.91 203 ARG A O 1
ATOM 1642 N N . ILE A 1 204 ? 16.401 7.127 -34.164 1.00 39.62 204 ILE A N 1
ATOM 1643 C CA . ILE A 1 204 ? 15.290 8.093 -34.102 1.00 39.62 204 ILE A CA 1
ATOM 1644 C C . ILE A 1 204 ? 15.299 9.043 -35.313 1.00 39.62 204 ILE A C 1
ATOM 1646 O O . ILE A 1 204 ? 14.238 9.465 -35.774 1.00 39.62 204 ILE A O 1
ATOM 1650 N N . HIS A 1 205 ? 16.481 9.369 -35.834 1.00 41.09 205 HIS A N 1
ATOM 1651 C CA . HIS A 1 205 ? 16.666 10.220 -37.006 1.00 41.09 205 HIS A CA 1
ATOM 1652 C C . HIS A 1 205 ? 16.414 9.471 -38.332 1.00 41.09 205 HIS A C 1
ATOM 1654 O O . HIS A 1 205 ? 15.721 9.981 -39.206 1.00 41.09 205 HIS A O 1
ATOM 1660 N N . ASP A 1 206 ? 16.885 8.232 -38.462 1.00 40.75 206 ASP A N 1
ATOM 1661 C CA . ASP A 1 206 ? 16.747 7.383 -39.650 1.00 40.75 206 ASP A CA 1
ATOM 1662 C C . ASP A 1 206 ? 15.307 6.865 -39.813 1.00 40.75 206 ASP A C 1
ATOM 1664 O O . ASP A 1 206 ? 14.814 6.755 -40.935 1.00 40.75 206 ASP A O 1
ATOM 1668 N N . LEU A 1 207 ? 14.574 6.670 -38.705 1.00 39.50 207 LEU A N 1
ATOM 1669 C CA . LEU A 1 207 ? 13.119 6.446 -38.717 1.00 39.50 207 LEU A CA 1
ATOM 1670 C C . LEU A 1 207 ? 12.329 7.624 -39.318 1.00 39.50 207 LEU A C 1
ATOM 1672 O O . LEU A 1 207 ? 11.165 7.450 -39.670 1.00 39.50 207 LEU A O 1
ATOM 1676 N N . LYS A 1 208 ? 12.939 8.811 -39.457 1.00 38.22 208 LYS A N 1
ATOM 1677 C CA . LYS A 1 208 ? 12.329 9.983 -40.102 1.00 38.22 208 LYS A CA 1
ATOM 1678 C C . LYS A 1 208 ? 12.702 10.143 -41.586 1.00 38.22 208 LYS A C 1
ATOM 1680 O O . LYS A 1 208 ? 12.173 11.058 -42.209 1.00 38.22 208 LYS A O 1
ATOM 1685 N N . ALA A 1 209 ? 13.584 9.311 -42.164 1.00 48.59 209 ALA A N 1
ATOM 1686 C CA . ALA A 1 209 ? 14.315 9.682 -43.390 1.00 48.59 209 ALA A CA 1
ATOM 1687 C C . ALA A 1 209 ? 14.225 8.744 -44.629 1.00 48.59 209 ALA A C 1
ATOM 1689 O O . ALA A 1 209 ? 14.879 9.035 -45.627 1.00 48.59 209 ALA A O 1
ATOM 1690 N N . VAL A 1 210 ? 13.444 7.652 -44.655 1.00 42.50 210 VAL A N 1
ATOM 1691 C CA . VAL A 1 210 ? 13.458 6.651 -45.766 1.00 42.50 210 VAL A CA 1
ATOM 1692 C C . VAL A 1 210 ? 11.999 6.203 -46.048 1.00 42.50 210 VAL A C 1
ATOM 1694 O O . VAL A 1 210 ? 11.389 5.679 -45.127 1.00 42.50 210 VAL A O 1
ATOM 1697 N N . VAL A 1 211 ? 11.273 6.405 -47.174 1.00 46.16 211 VAL A N 1
ATOM 1698 C CA . VAL A 1 211 ? 11.510 6.387 -48.648 1.00 46.16 211 VAL A CA 1
ATOM 1699 C C . VAL A 1 211 ? 10.477 7.303 -49.383 1.00 46.16 211 VAL A C 1
ATOM 1701 O O . VAL A 1 211 ? 9.356 7.448 -48.891 1.00 46.16 211 VAL A O 1
ATOM 1704 N N . PRO A 1 212 ? 10.771 7.878 -50.574 1.00 54.75 212 PRO A N 1
ATOM 1705 C CA . PRO A 1 212 ? 9.876 8.762 -51.336 1.00 54.75 212 PRO A CA 1
ATOM 1706 C C . PRO A 1 212 ? 8.861 8.009 -52.220 1.00 54.75 212 PRO A C 1
ATOM 1708 O O . PRO A 1 212 ? 9.215 7.067 -52.926 1.00 54.75 212 PRO A O 1
ATOM 1711 N N . GLY A 1 213 ? 7.609 8.483 -52.230 1.00 52.34 213 GLY A N 1
ATOM 1712 C CA . GLY A 1 213 ? 6.526 8.000 -53.106 1.00 52.34 213 GLY A CA 1
ATOM 1713 C C . GLY A 1 213 ? 5.123 8.076 -52.490 1.00 52.34 213 GLY A C 1
ATOM 1714 O O . GLY A 1 213 ? 4.126 8.077 -53.205 1.00 52.34 213 GLY A O 1
ATOM 1715 N N . GLU A 1 214 ? 5.028 8.212 -51.167 1.00 48.81 214 GLU A N 1
ATOM 1716 C CA . GLU A 1 214 ? 3.755 8.224 -50.435 1.00 48.81 214 GLU A CA 1
ATOM 1717 C C . GLU A 1 214 ? 3.369 9.601 -49.874 1.00 48.81 214 GLU A C 1
ATOM 1719 O O . GLU A 1 214 ? 2.622 9.684 -48.908 1.00 48.81 214 GLU A O 1
ATOM 1724 N N . GLN A 1 215 ? 3.809 10.704 -50.484 1.00 46.91 215 GLN A N 1
ATOM 1725 C CA . GLN A 1 215 ? 3.499 12.060 -49.996 1.00 46.91 215 GLN A CA 1
ATOM 1726 C C . GLN A 1 215 ? 1.996 12.318 -49.817 1.00 46.91 215 GLN A C 1
ATOM 1728 O O . GLN A 1 215 ? 1.603 12.965 -48.856 1.00 46.91 215 GLN A O 1
ATOM 1733 N N . MET A 1 216 ? 1.141 11.742 -50.669 1.00 49.84 216 MET A N 1
ATOM 1734 C CA . MET A 1 216 ? -0.314 11.870 -50.525 1.00 49.84 216 MET A CA 1
ATOM 1735 C C . MET A 1 216 ? -0.896 11.029 -49.376 1.00 49.84 216 MET A C 1
ATOM 1737 O O . MET A 1 216 ? -1.855 11.448 -48.736 1.00 49.84 216 MET A O 1
ATOM 1741 N N . LYS A 1 217 ? -0.322 9.855 -49.090 1.00 47.06 217 LYS A N 1
ATOM 1742 C CA . LYS A 1 217 ? -0.761 8.993 -47.980 1.00 47.06 217 LYS A CA 1
ATOM 1743 C C . LYS A 1 217 ? -0.209 9.473 -46.644 1.00 47.06 217 LYS A C 1
ATOM 1745 O O . LYS A 1 217 ? -0.910 9.361 -45.651 1.00 47.06 217 LYS A O 1
ATOM 1750 N N . ILE A 1 218 ? 1.002 10.030 -46.633 1.00 46.69 218 ILE A N 1
ATOM 1751 C CA . ILE A 1 218 ? 1.599 10.697 -45.475 1.00 46.69 218 ILE A CA 1
ATOM 1752 C C . ILE A 1 218 ? 0.809 11.958 -45.155 1.00 46.69 218 ILE A C 1
ATOM 1754 O O . ILE A 1 218 ? 0.421 12.101 -44.012 1.00 46.69 218 ILE A O 1
ATOM 1758 N N . LEU A 1 219 ? 0.458 12.794 -46.139 1.00 53.09 219 LEU A N 1
ATOM 1759 C CA . LEU A 1 219 ? -0.440 13.930 -45.906 1.00 53.09 219 LEU A CA 1
ATOM 1760 C C . LEU A 1 219 ? -1.793 13.475 -45.346 1.00 53.09 219 LEU A C 1
ATOM 1762 O O . LEU A 1 219 ? -2.243 14.035 -44.358 1.00 53.09 219 LEU A O 1
ATOM 1766 N N . ALA A 1 220 ? -2.400 12.416 -45.893 1.00 60.50 220 ALA A N 1
ATOM 1767 C CA . ALA A 1 220 ? -3.655 11.873 -45.366 1.00 60.50 220 ALA A CA 1
ATOM 1768 C C . ALA A 1 220 ? -3.514 11.286 -43.946 1.00 60.50 220 ALA A C 1
ATOM 1770 O O . ALA A 1 220 ? -4.397 11.464 -43.111 1.00 60.50 220 ALA A O 1
ATOM 1771 N N . LEU A 1 221 ? -2.403 10.606 -43.647 1.00 49.38 221 LEU A N 1
ATOM 1772 C CA . LEU A 1 221 ? -2.095 10.066 -42.319 1.00 49.38 221 LEU A CA 1
ATOM 1773 C C . LEU A 1 221 ? -1.717 11.162 -41.324 1.00 49.38 221 LEU A C 1
ATOM 1775 O O . LEU A 1 221 ? -2.077 11.055 -40.162 1.00 49.38 221 LEU A O 1
ATOM 1779 N N . GLU A 1 222 ? -1.024 12.215 -41.742 1.00 55.22 222 GLU A N 1
ATOM 1780 C CA . GLU A 1 222 ? -0.702 13.387 -40.929 1.00 55.22 222 GLU A CA 1
ATOM 1781 C C . GLU A 1 222 ? -1.955 14.203 -40.646 1.00 55.22 222 GLU A C 1
ATOM 1783 O O . GLU A 1 222 ? -2.126 14.679 -39.528 1.00 55.22 222 GLU A O 1
ATOM 1788 N N . GLU A 1 223 ? -2.861 14.320 -41.615 1.00 68.06 223 GLU A N 1
ATOM 1789 C CA . GLU A 1 223 ? -4.155 14.965 -41.441 1.00 68.06 223 GLU A CA 1
ATOM 1790 C C . GLU A 1 223 ? -5.053 14.141 -40.512 1.00 68.06 223 GLU A C 1
ATOM 1792 O O . GLU A 1 223 ? -5.681 14.705 -39.617 1.00 68.06 223 GLU A O 1
ATOM 1797 N N . GLU A 1 224 ? -5.023 12.810 -40.620 1.00 60.28 224 GLU A N 1
ATOM 1798 C CA . GLU A 1 224 ? -5.737 11.895 -39.726 1.00 60.28 224 GLU A CA 1
ATOM 1799 C C . GLU A 1 224 ? -5.120 11.853 -38.319 1.00 60.28 224 GLU A C 1
ATOM 1801 O O . GLU A 1 224 ? -5.841 11.903 -37.327 1.00 60.28 224 GLU A O 1
ATOM 1806 N N . VAL A 1 225 ? -3.791 11.856 -38.190 1.00 55.91 225 VAL A N 1
ATOM 1807 C CA . VAL A 1 225 ? -3.085 11.969 -36.904 1.00 55.91 225 VAL A CA 1
ATOM 1808 C C . VAL A 1 225 ? -3.307 13.348 -36.296 1.00 55.91 225 VAL A C 1
ATOM 1810 O O . VAL A 1 225 ? -3.498 13.442 -35.090 1.00 55.91 225 VAL A O 1
ATOM 1813 N N . ALA A 1 226 ? -3.337 14.420 -37.087 1.00 67.50 226 ALA A N 1
ATOM 1814 C CA . ALA A 1 226 ? -3.688 15.754 -36.614 1.00 67.50 226 ALA A CA 1
ATOM 1815 C C . ALA A 1 226 ? -5.163 15.823 -36.206 1.00 67.50 226 ALA A C 1
ATOM 1817 O O . ALA A 1 226 ? -5.486 16.477 -35.220 1.00 67.50 226 ALA A O 1
ATOM 1818 N N . ARG A 1 227 ? -6.065 15.127 -36.906 1.00 75.50 227 ARG A N 1
ATOM 1819 C CA . ARG A 1 227 ? -7.481 15.003 -36.538 1.00 75.50 227 ARG A CA 1
ATOM 1820 C C . ARG A 1 227 ? -7.646 14.225 -35.234 1.00 75.50 227 ARG A C 1
ATOM 1822 O O . ARG A 1 227 ? -8.364 14.690 -34.356 1.00 75.50 227 ARG A O 1
ATOM 1829 N N . LEU A 1 228 ? -6.954 13.097 -35.077 1.00 58.19 228 LEU A N 1
ATOM 1830 C CA . LEU A 1 228 ? -6.962 12.272 -33.867 1.00 58.19 228 LEU A CA 1
ATOM 1831 C C . LEU A 1 228 ? -6.281 12.975 -32.689 1.00 58.19 228 LEU A C 1
ATOM 1833 O O . LEU A 1 228 ? -6.805 12.920 -31.582 1.00 58.19 228 LEU A O 1
ATOM 1837 N N . LYS A 1 229 ? -5.174 13.692 -32.916 1.00 59.31 229 LYS A N 1
ATOM 1838 C CA . LYS A 1 229 ? -4.543 14.557 -31.909 1.00 59.31 229 LYS A CA 1
ATOM 1839 C C . LYS A 1 229 ? -5.476 15.684 -31.505 1.00 59.31 229 LYS A C 1
ATOM 1841 O O . LYS A 1 229 ? -5.755 15.791 -30.328 1.00 59.31 229 LYS A O 1
ATOM 1846 N N . ARG A 1 230 ? -6.078 16.421 -32.447 1.00 74.31 230 ARG A N 1
ATOM 1847 C CA . ARG A 1 230 ? -7.100 17.432 -32.121 1.00 74.31 230 ARG A CA 1
ATOM 1848 C C . ARG A 1 230 ? -8.277 16.823 -31.368 1.00 74.31 230 ARG A C 1
ATOM 1850 O O . ARG A 1 230 ? -8.763 17.446 -30.443 1.00 74.31 230 ARG A O 1
ATOM 1857 N N . GLN A 1 231 ? -8.733 15.621 -31.718 1.00 63.12 231 GLN A N 1
ATOM 1858 C CA . GLN A 1 231 ? -9.823 14.940 -31.014 1.00 63.12 231 GLN A CA 1
ATOM 1859 C C . GLN A 1 231 ? -9.414 14.511 -29.594 1.00 63.12 231 GLN A C 1
ATOM 1861 O O . GLN A 1 231 ? -10.213 14.663 -28.674 1.00 63.12 231 GLN A O 1
ATOM 1866 N N . SER A 1 232 ? -8.179 14.035 -29.414 1.00 54.22 232 SER A N 1
ATOM 1867 C CA . SER A 1 232 ? -7.574 13.691 -28.122 1.00 54.22 232 SER A CA 1
ATOM 1868 C C . SER A 1 232 ? -7.323 14.928 -27.261 1.00 54.22 232 SER A C 1
ATOM 1870 O O . SER A 1 232 ? -7.614 14.903 -26.071 1.00 54.22 232 SER A O 1
ATOM 1872 N N . ASP A 1 233 ? -6.833 16.018 -27.845 1.00 66.88 233 ASP A N 1
ATOM 1873 C CA . ASP A 1 233 ? -6.608 17.303 -27.186 1.00 66.88 233 ASP A CA 1
ATOM 1874 C C . ASP A 1 233 ? -7.951 17.912 -26.790 1.00 66.88 233 ASP A C 1
ATOM 1876 O O . ASP A 1 233 ? -8.120 18.308 -25.647 1.00 66.88 233 ASP A O 1
ATOM 1880 N N . LEU A 1 234 ? -8.964 17.860 -27.664 1.00 71.00 234 LEU A N 1
ATOM 1881 C CA . LEU A 1 234 ? -10.325 18.298 -27.347 1.00 71.00 234 LEU A CA 1
ATOM 1882 C C . LEU A 1 234 ? -10.984 17.402 -26.287 1.00 71.00 234 LEU A C 1
ATOM 1884 O O . LEU A 1 234 ? -11.760 17.899 -25.480 1.00 71.00 234 LEU A O 1
ATOM 1888 N N . GLN A 1 235 ? -10.707 16.092 -26.266 1.00 55.25 235 GLN A N 1
ATOM 1889 C CA . GLN A 1 235 ? -11.159 15.188 -25.198 1.00 55.25 235 GLN A CA 1
ATOM 1890 C C . GLN A 1 235 ? -10.435 15.458 -23.882 1.00 55.25 235 GLN A C 1
ATOM 1892 O O . GLN A 1 235 ? -11.076 15.450 -22.839 1.00 55.25 235 GLN A O 1
ATOM 1897 N N . THR A 1 236 ? -9.132 15.725 -23.924 1.00 53.06 236 THR A N 1
ATOM 1898 C CA . THR A 1 236 ? -8.312 16.053 -22.752 1.00 53.06 236 THR A CA 1
ATOM 1899 C C . THR A 1 236 ? -8.701 17.415 -22.198 1.00 53.06 236 THR A C 1
ATOM 1901 O O . THR A 1 236 ? -8.800 17.580 -20.991 1.00 53.06 236 THR A O 1
ATOM 1904 N N . GLU A 1 237 ? -8.994 18.382 -23.062 1.00 68.75 237 GLU A N 1
ATOM 1905 C CA . GLU A 1 237 ? -9.466 19.706 -22.686 1.00 68.75 237 GLU A CA 1
ATOM 1906 C C . GLU A 1 237 ? -10.905 19.661 -22.179 1.00 68.75 237 GLU A C 1
ATOM 1908 O O . GLU A 1 237 ? -11.183 20.245 -21.140 1.00 68.75 237 GLU A O 1
ATOM 1913 N N . LYS A 1 238 ? -11.802 18.882 -22.800 1.00 62.28 238 LYS A N 1
ATOM 1914 C CA . LYS A 1 238 ? -13.130 18.601 -22.229 1.00 62.28 238 LYS A CA 1
ATOM 1915 C C . LYS A 1 238 ? -13.019 17.937 -20.861 1.00 62.28 238 LYS A C 1
ATOM 1917 O O . LYS A 1 238 ? -13.648 18.421 -19.931 1.00 62.28 238 LYS A O 1
ATOM 1922 N N . ALA A 1 239 ? -12.184 16.909 -20.714 1.00 52.50 239 ALA A N 1
ATOM 1923 C CA . ALA A 1 239 ? -11.947 16.240 -19.438 1.00 52.50 239 ALA A CA 1
ATOM 1924 C C . ALA A 1 239 ? -11.297 17.177 -18.408 1.00 52.50 239 ALA A C 1
ATOM 1926 O O . ALA A 1 239 ? -11.628 17.102 -17.232 1.00 52.50 239 ALA A O 1
ATOM 1927 N N . ASN A 1 240 ? -10.424 18.098 -18.823 1.00 58.12 240 ASN A N 1
ATOM 1928 C CA . ASN A 1 240 ? -9.828 19.108 -17.950 1.00 58.12 240 ASN A CA 1
ATOM 1929 C C . ASN A 1 240 ? -10.832 20.188 -17.551 1.00 58.12 240 ASN A C 1
ATOM 1931 O O . ASN A 1 240 ? -10.828 20.593 -16.397 1.00 58.12 240 ASN A O 1
ATOM 1935 N N . ILE A 1 241 ? -11.697 20.646 -18.457 1.00 68.19 241 ILE A N 1
ATOM 1936 C CA . ILE A 1 241 ? -12.777 21.598 -18.166 1.00 68.19 241 ILE A CA 1
ATOM 1937 C C . ILE A 1 241 ? -13.795 20.948 -17.233 1.00 68.19 241 ILE A C 1
ATOM 1939 O O . ILE A 1 241 ? -14.227 21.571 -16.270 1.00 68.19 241 ILE A O 1
ATOM 1943 N N . GLU A 1 242 ? -14.144 19.689 -17.479 1.00 55.66 242 GLU A N 1
ATOM 1944 C CA . GLU A 1 242 ? -15.050 18.913 -16.640 1.00 55.66 242 GLU A CA 1
ATOM 1945 C C . GLU A 1 242 ? -14.413 18.624 -15.274 1.00 55.66 242 GLU A C 1
ATOM 1947 O O . GLU A 1 242 ? -15.043 18.847 -14.251 1.00 55.66 242 GLU A O 1
ATOM 1952 N N . CYS A 1 243 ? -13.122 18.284 -15.225 1.00 51.50 243 CYS A N 1
ATOM 1953 C CA . CYS A 1 243 ? -12.342 18.153 -13.992 1.00 51.50 243 CYS A CA 1
ATOM 1954 C C . CYS A 1 243 ? -12.216 19.485 -13.245 1.00 51.50 243 CYS A C 1
ATOM 1956 O O . CYS A 1 243 ? -12.338 19.508 -12.029 1.00 51.50 243 CYS A O 1
ATOM 1958 N N . GLN A 1 244 ? -12.011 20.611 -13.929 1.00 55.50 244 GLN A N 1
ATOM 1959 C CA . GLN A 1 244 ? -11.986 21.938 -13.309 1.00 55.50 244 GLN A CA 1
ATOM 1960 C C . GLN A 1 244 ? -13.367 22.344 -12.806 1.00 55.50 244 GLN A C 1
ATOM 1962 O O . GLN A 1 244 ? -13.469 22.954 -11.745 1.00 55.50 244 GLN A O 1
ATOM 1967 N N . ARG A 1 245 ? -14.428 21.996 -13.536 1.00 59.91 245 ARG A N 1
ATOM 1968 C CA . ARG A 1 245 ? -15.810 22.202 -13.114 1.00 59.91 245 ARG A CA 1
ATOM 1969 C C . ARG A 1 245 ? -16.121 21.358 -11.884 1.00 59.91 245 ARG A C 1
ATOM 1971 O O . ARG A 1 245 ? -16.571 21.925 -10.902 1.00 59.91 245 ARG A O 1
ATOM 1978 N N . PHE A 1 246 ? -15.790 20.069 -11.889 1.00 48.97 246 PHE A N 1
ATOM 1979 C CA . PHE A 1 246 ? -15.957 19.185 -10.739 1.00 48.97 246 PHE A CA 1
ATOM 1980 C C . PHE A 1 246 ? -15.070 19.585 -9.565 1.00 48.97 246 PHE A C 1
ATOM 1982 O O . PHE A 1 246 ? -15.535 19.544 -8.436 1.00 48.97 246 PHE A O 1
ATOM 1989 N N . LYS A 1 247 ? -13.832 20.035 -9.798 1.00 47.31 247 LYS A N 1
ATOM 1990 C CA . LYS A 1 247 ? -12.980 20.619 -8.754 1.00 47.31 247 LYS A CA 1
ATOM 1991 C C . LYS A 1 247 ? -13.632 21.863 -8.176 1.00 47.31 247 LYS A C 1
ATOM 1993 O O . LYS A 1 247 ? -13.748 21.935 -6.972 1.00 47.31 247 LYS A O 1
ATOM 1998 N N . ARG A 1 248 ? -14.155 22.786 -8.986 1.00 54.03 248 ARG A N 1
ATOM 1999 C CA . ARG A 1 248 ? -14.866 23.978 -8.486 1.00 54.03 248 ARG A CA 1
ATOM 2000 C C . ARG A 1 248 ? -16.166 23.636 -7.764 1.00 54.03 248 ARG A C 1
ATOM 2002 O O . ARG A 1 248 ? -16.434 24.221 -6.727 1.00 54.03 248 ARG A O 1
ATOM 2009 N N . GLU A 1 249 ? -16.965 22.708 -8.281 1.00 49.69 249 GLU A N 1
ATOM 2010 C CA . GLU A 1 249 ? -18.200 22.243 -7.639 1.00 49.69 249 GLU A CA 1
ATOM 2011 C C . GLU A 1 249 ? -17.887 21.533 -6.315 1.00 49.69 249 GLU A C 1
ATOM 2013 O O . GLU A 1 249 ? -18.535 21.811 -5.312 1.00 49.69 249 GLU A O 1
ATOM 2018 N N . ARG A 1 250 ? -16.832 20.712 -6.273 1.00 50.75 250 ARG A N 1
ATOM 2019 C CA . ARG A 1 250 ? -16.303 20.079 -5.059 1.00 50.75 250 ARG A CA 1
ATOM 2020 C C . ARG A 1 250 ? -15.737 21.101 -4.085 1.00 50.75 250 ARG A C 1
ATOM 2022 O O . ARG A 1 250 ? -16.060 21.028 -2.916 1.00 50.75 250 ARG A O 1
ATOM 2029 N N . ASP A 1 251 ? -14.907 22.035 -4.528 1.00 48.47 251 ASP A N 1
ATOM 2030 C CA . ASP A 1 251 ? -14.256 23.024 -3.668 1.00 48.47 251 ASP A CA 1
ATOM 2031 C C . ASP A 1 251 ? -15.298 24.014 -3.124 1.00 48.47 251 ASP A C 1
ATOM 2033 O O . ASP A 1 251 ? -15.205 24.426 -1.974 1.00 48.47 251 ASP A O 1
ATOM 2037 N N . ASN A 1 252 ? -16.347 24.324 -3.893 1.00 48.44 252 ASN A N 1
ATOM 2038 C CA . ASN A 1 252 ? -17.513 25.068 -3.415 1.00 48.44 252 ASN A CA 1
ATOM 2039 C C . ASN A 1 252 ? -18.367 24.238 -2.451 1.00 48.44 252 ASN A C 1
ATOM 2041 O O . ASN A 1 252 ? -18.803 24.775 -1.442 1.00 48.44 252 ASN A O 1
ATOM 2045 N N . ALA A 1 253 ? -18.577 22.943 -2.710 1.00 48.53 253 ALA A N 1
ATOM 2046 C CA . ALA A 1 253 ? -19.280 22.054 -1.787 1.00 48.53 253 ALA A CA 1
ATOM 2047 C C . ALA A 1 253 ? -18.493 21.851 -0.487 1.00 48.53 253 ALA A C 1
ATOM 2049 O O . ALA A 1 253 ? -19.090 21.825 0.576 1.00 48.53 253 ALA A O 1
ATOM 2050 N N . VAL A 1 254 ? -17.162 21.765 -0.551 1.00 48.16 254 VAL A N 1
ATOM 2051 C CA . VAL A 1 254 ? -16.254 21.683 0.600 1.00 48.16 254 VAL A CA 1
ATOM 2052 C C . VAL A 1 254 ? -16.205 23.015 1.336 1.00 48.16 254 VAL A C 1
ATOM 2054 O O . VAL A 1 254 ? -16.253 23.003 2.556 1.00 48.16 254 VAL A O 1
ATOM 2057 N N . ARG A 1 255 ? -16.189 24.164 0.645 1.00 48.88 255 ARG A N 1
ATOM 2058 C CA . ARG A 1 255 ? -16.340 25.480 1.289 1.00 48.88 255 ARG A CA 1
ATOM 2059 C C . ARG A 1 255 ? -17.686 25.612 1.982 1.00 48.88 255 ARG A C 1
ATOM 2061 O O . ARG A 1 255 ? -17.699 25.980 3.141 1.00 48.88 255 ARG A O 1
ATOM 2068 N N . GLN A 1 256 ? -18.783 25.221 1.339 1.00 46.44 256 GLN A N 1
ATOM 2069 C CA . GLN A 1 256 ? -20.109 25.208 1.960 1.00 46.44 256 GLN A CA 1
ATOM 2070 C C . GLN A 1 256 ? -20.183 24.209 3.123 1.00 46.44 256 GLN A C 1
ATOM 2072 O O . GLN A 1 256 ? -20.789 24.512 4.142 1.00 46.44 256 GLN A O 1
ATOM 2077 N N . LEU A 1 257 ? -19.537 23.042 3.027 1.00 42.44 257 LEU A N 1
ATOM 2078 C CA . LEU A 1 257 ? -19.454 22.069 4.120 1.00 42.44 257 LEU A CA 1
ATOM 2079 C C . LEU A 1 257 ? -18.594 22.591 5.279 1.00 42.44 257 LEU A C 1
ATOM 2081 O O . LEU A 1 257 ? -18.941 22.346 6.427 1.00 42.44 257 LEU A O 1
ATOM 2085 N N . ASN A 1 258 ? -17.512 23.316 4.989 1.00 40.88 258 ASN A N 1
ATOM 2086 C CA . ASN A 1 258 ? -16.647 23.963 5.976 1.00 40.88 258 ASN A CA 1
ATOM 2087 C C . ASN A 1 258 ? -17.365 25.153 6.637 1.00 40.88 258 ASN A C 1
ATOM 2089 O O . ASN A 1 258 ? -17.310 25.288 7.850 1.00 40.88 258 ASN A O 1
ATOM 2093 N N . GLU A 1 259 ? -18.116 25.952 5.874 1.00 44.22 259 GLU A N 1
ATOM 2094 C CA . GLU A 1 259 ? -18.974 27.041 6.370 1.00 44.22 259 GLU A CA 1
ATOM 2095 C C . GLU A 1 259 ? -20.143 26.504 7.222 1.00 44.22 259 GLU A C 1
ATOM 2097 O O . GLU A 1 259 ? -20.538 27.137 8.201 1.00 44.22 259 GLU A O 1
ATOM 2102 N N . LEU A 1 260 ? -20.662 25.307 6.909 1.00 42.03 260 LEU A N 1
ATOM 2103 C CA . LEU A 1 260 ? -21.636 24.575 7.733 1.00 42.03 260 LEU A CA 1
ATOM 2104 C C . LEU A 1 260 ? -20.988 23.872 8.946 1.00 42.03 260 LEU A C 1
ATOM 2106 O O . LEU A 1 260 ? -21.644 23.700 9.972 1.00 42.03 260 LEU A O 1
ATOM 2110 N N . GLN A 1 261 ? -19.714 23.470 8.862 1.00 40.22 261 GLN A N 1
ATOM 2111 C CA . GLN A 1 261 ? -18.945 22.872 9.965 1.00 40.22 261 GLN A CA 1
ATOM 2112 C C . GLN A 1 261 ? -18.460 23.912 10.980 1.00 40.22 261 GLN A C 1
ATOM 2114 O O . GLN A 1 261 ? -18.427 23.601 12.170 1.00 40.22 261 GLN A O 1
ATOM 2119 N N . ASP A 1 262 ? -18.177 25.145 10.555 1.00 40.03 262 ASP A N 1
ATOM 2120 C CA . ASP A 1 262 ? -17.895 26.270 11.459 1.00 40.03 262 ASP A CA 1
ATOM 2121 C C . ASP A 1 262 ? -19.114 26.627 12.332 1.00 40.03 262 ASP A C 1
ATOM 2123 O O . ASP A 1 262 ? -18.964 27.220 13.401 1.00 40.03 262 ASP A O 1
ATOM 2127 N N . GLN A 1 263 ? -20.320 26.203 11.933 1.00 37.41 263 GLN A N 1
ATOM 2128 C CA . GLN A 1 263 ? -21.548 26.346 12.721 1.00 37.41 263 GLN A CA 1
ATOM 2129 C C . GLN A 1 263 ? -21.885 25.116 13.585 1.00 37.41 263 GLN A C 1
ATOM 2131 O O . GLN A 1 263 ? -22.787 25.194 14.419 1.00 37.41 263 GLN A O 1
ATOM 2136 N N . ASN A 1 264 ? -21.179 23.986 13.432 1.00 38.53 264 ASN A N 1
ATOM 2137 C CA . ASN A 1 264 ? -21.413 22.776 14.226 1.00 38.53 264 ASN A CA 1
ATOM 2138 C C . ASN A 1 264 ? -20.102 21.981 14.424 1.00 38.53 264 ASN A C 1
ATOM 2140 O O . ASN A 1 264 ? -19.805 21.071 13.640 1.00 38.53 264 ASN A O 1
ATOM 2144 N N . PRO A 1 265 ? -19.286 22.312 15.446 1.00 42.97 265 PRO A N 1
ATOM 2145 C CA . PRO A 1 265 ? -18.027 21.616 15.687 1.00 42.97 265 PRO A CA 1
ATOM 2146 C C . PRO A 1 265 ? -18.310 20.128 15.903 1.00 42.97 265 PRO A C 1
ATOM 2148 O O . PRO A 1 265 ? -19.148 19.777 16.726 1.00 42.97 265 PRO A O 1
ATOM 2151 N N . GLN A 1 266 ? -17.625 19.247 15.166 1.00 52.06 266 GLN A N 1
ATOM 2152 C CA . GLN A 1 266 ? -17.817 17.795 15.255 1.00 52.06 266 GLN A CA 1
ATOM 2153 C C . GLN A 1 266 ? -17.786 17.307 16.717 1.00 52.06 266 GLN A C 1
ATOM 2155 O O . GLN A 1 266 ? -16.721 17.207 17.335 1.00 52.06 266 GLN A O 1
ATOM 2160 N N . ILE A 1 267 ? -18.957 16.983 17.268 1.00 54.72 267 ILE A N 1
ATOM 2161 C CA . ILE A 1 267 ? -19.091 16.485 18.637 1.00 54.72 267 ILE A CA 1
ATOM 2162 C C . ILE A 1 267 ? -18.751 14.991 18.627 1.00 54.72 267 ILE A C 1
ATOM 2164 O O . ILE A 1 267 ? -19.548 14.156 18.203 1.00 54.72 267 ILE A O 1
ATOM 2168 N N . PHE A 1 268 ? -17.549 14.644 19.089 1.00 65.12 268 PHE A N 1
ATOM 2169 C CA . PHE A 1 268 ? -17.256 13.277 19.522 1.00 65.12 268 PHE A CA 1
ATOM 2170 C C . PHE A 1 268 ? -18.060 13.020 20.788 1.00 65.12 268 PHE A C 1
ATOM 2172 O O . PHE A 1 268 ? -17.927 13.782 21.746 1.00 65.12 268 PHE A O 1
ATOM 2179 N N . LEU A 1 269 ? -18.867 11.959 20.809 1.00 78.56 269 LEU A N 1
ATOM 2180 C CA . LEU A 1 269 ? -19.523 11.550 22.046 1.00 78.56 269 LEU A CA 1
ATOM 2181 C C . LEU A 1 269 ? -18.443 11.150 23.056 1.00 78.56 269 LEU A C 1
ATOM 2183 O O . LEU A 1 269 ? -17.625 10.273 22.773 1.00 78.56 269 LEU A O 1
ATOM 2187 N N . GLU A 1 270 ? -18.422 11.815 24.207 1.00 86.81 270 GLU A N 1
ATOM 2188 C CA . GLU A 1 270 ? -17.601 11.389 25.335 1.00 86.81 270 GLU A CA 1
ATOM 2189 C C . GLU A 1 270 ? -18.356 10.279 26.066 1.00 86.81 270 GLU A C 1
ATOM 2191 O O . GLU A 1 270 ? -19.437 10.499 26.615 1.00 86.81 270 GLU A O 1
ATOM 2196 N N . PHE A 1 271 ? -17.802 9.074 26.046 1.00 85.75 271 PHE A N 1
ATOM 2197 C CA . PHE A 1 271 ? -18.319 7.945 26.797 1.00 85.75 271 PHE A CA 1
ATOM 2198 C C . PHE A 1 271 ? -17.601 7.869 28.145 1.00 85.75 271 PHE A C 1
ATOM 2200 O O . PHE A 1 271 ? -16.366 7.858 28.163 1.00 85.75 271 PHE A O 1
ATOM 2207 N N . PRO A 1 272 ? -18.332 7.765 29.267 1.00 89.56 272 PRO A N 1
ATOM 2208 C CA . PRO A 1 272 ? -17.702 7.479 30.545 1.00 89.56 272 PRO A CA 1
ATOM 2209 C C . PRO A 1 272 ? -17.135 6.055 30.528 1.00 89.56 272 PRO A C 1
ATOM 2211 O O . PRO A 1 272 ? -17.663 5.165 29.848 1.00 89.56 272 PRO A O 1
ATOM 2214 N N . ILE A 1 273 ? -16.077 5.813 31.303 1.00 94.06 273 ILE A N 1
ATOM 2215 C CA . ILE A 1 273 ? -15.436 4.490 31.381 1.00 94.06 273 ILE A CA 1
ATOM 2216 C C . ILE A 1 273 ? -16.430 3.372 31.740 1.00 94.06 273 ILE A C 1
ATOM 2218 O O . ILE A 1 273 ? -16.310 2.249 31.249 1.00 94.06 273 ILE A O 1
ATOM 2222 N N . THR A 1 274 ? -17.454 3.678 32.539 1.00 92.25 274 THR A N 1
ATOM 2223 C CA . THR A 1 274 ? -18.498 2.732 32.956 1.00 92.25 274 THR A CA 1
ATOM 2224 C C . THR A 1 274 ? -19.244 2.121 31.771 1.00 92.25 274 THR A C 1
ATOM 2226 O O . THR A 1 274 ? -19.480 0.913 31.771 1.00 92.25 274 THR A O 1
ATOM 2229 N N . ASN A 1 275 ? -19.540 2.907 30.728 1.00 89.69 275 ASN A N 1
ATOM 2230 C CA . ASN A 1 275 ? -20.171 2.404 29.507 1.00 89.69 275 ASN A CA 1
ATOM 2231 C C . ASN A 1 275 ? -19.275 1.381 28.799 1.00 89.69 275 ASN A C 1
ATOM 2233 O O . ASN A 1 275 ? -19.763 0.353 28.334 1.00 89.69 275 ASN A O 1
ATOM 2237 N N . LEU A 1 276 ? -17.966 1.639 28.731 1.00 93.00 276 LEU A N 1
ATOM 2238 C CA . LEU A 1 276 ? -17.010 0.740 28.079 1.00 93.00 276 LEU A CA 1
ATOM 2239 C C . LEU A 1 276 ? -16.805 -0.542 28.892 1.00 93.00 276 LEU A C 1
ATOM 2241 O O . LEU A 1 276 ? -16.763 -1.628 28.313 1.00 93.00 276 LEU A O 1
ATOM 2245 N N . LEU A 1 277 ? -16.714 -0.433 30.219 1.00 93.31 277 LEU A N 1
ATOM 2246 C CA . LEU A 1 277 ? -16.599 -1.583 31.117 1.00 93.31 277 LEU A CA 1
ATOM 2247 C C . LEU A 1 277 ? -17.824 -2.491 31.011 1.00 93.31 277 LEU A C 1
ATOM 2249 O O . LEU A 1 277 ? -17.669 -3.699 30.857 1.00 93.31 277 LEU A O 1
ATOM 2253 N N . GLN A 1 278 ? -19.030 -1.919 31.018 1.00 92.38 278 GLN A N 1
ATOM 2254 C CA . GLN A 1 278 ? -20.261 -2.685 30.842 1.00 92.38 278 GLN A CA 1
ATOM 2255 C C . GLN A 1 278 ? -20.320 -3.344 29.458 1.00 92.38 278 GLN A C 1
ATOM 2257 O O . GLN A 1 278 ? -20.620 -4.531 29.359 1.00 92.38 278 GLN A O 1
ATOM 2262 N N . ALA A 1 279 ? -19.985 -2.604 28.398 1.00 90.69 279 ALA A N 1
ATOM 2263 C CA . ALA A 1 279 ? -20.044 -3.098 27.024 1.00 90.69 279 ALA A CA 1
ATOM 2264 C C . ALA A 1 279 ? -19.057 -4.237 26.725 1.00 90.69 279 ALA A C 1
ATOM 2266 O O . ALA A 1 279 ? -19.275 -4.985 25.776 1.00 90.69 279 ALA A O 1
ATOM 2267 N N . THR A 1 280 ? -17.966 -4.342 27.488 1.00 92.00 280 THR A N 1
ATOM 2268 C CA . THR A 1 280 ? -16.861 -5.291 27.248 1.00 92.00 280 THR A CA 1
ATOM 2269 C C . THR A 1 280 ? -16.676 -6.312 28.369 1.00 92.00 280 THR A C 1
ATOM 2271 O O . THR A 1 280 ? -15.650 -6.993 28.403 1.00 92.00 280 THR A O 1
ATOM 2274 N N . GLU A 1 281 ? -17.621 -6.390 29.311 1.00 93.25 281 GLU A N 1
ATOM 2275 C CA . GLU A 1 281 ? -17.525 -7.237 30.508 1.00 93.25 281 GLU A CA 1
ATOM 2276 C C . GLU A 1 281 ? -16.193 -7.035 31.257 1.00 93.25 281 GLU A C 1
ATOM 2278 O O . GLU A 1 281 ? -15.462 -7.979 31.554 1.00 93.25 281 GLU A O 1
ATOM 2283 N N . ASN A 1 282 ? -15.857 -5.773 31.536 1.00 93.06 282 ASN A N 1
ATOM 2284 C CA . ASN A 1 282 ? -14.579 -5.337 32.106 1.00 93.06 282 ASN A CA 1
ATOM 2285 C C . ASN A 1 282 ? -13.360 -5.704 31.239 1.00 93.06 282 ASN A C 1
ATOM 2287 O O . ASN A 1 282 ? -12.354 -6.197 31.750 1.00 93.06 282 ASN A O 1
ATOM 2291 N N . PHE A 1 283 ? -13.436 -5.447 29.928 1.00 92.00 283 PHE A N 1
ATOM 2292 C CA . PHE A 1 283 ? -12.394 -5.793 28.953 1.00 92.00 283 PHE A CA 1
ATOM 2293 C C . PHE A 1 283 ? -12.010 -7.282 28.989 1.00 92.00 283 PHE A C 1
ATOM 2295 O O . PHE A 1 283 ? -10.833 -7.647 28.919 1.00 92.00 283 PHE A O 1
ATOM 2302 N N . SER A 1 284 ? -13.022 -8.147 29.098 1.00 92.62 284 SER A N 1
ATOM 2303 C CA . SER A 1 284 ? -12.869 -9.599 29.120 1.00 92.62 284 SER A CA 1
ATOM 2304 C C . SER A 1 284 ? -12.140 -10.116 27.876 1.00 92.62 284 SER A C 1
ATOM 2306 O O . SER A 1 284 ? -12.319 -9.619 26.759 1.00 92.62 284 SER A O 1
ATOM 2308 N N . GLY A 1 285 ? -11.354 -11.183 28.048 1.00 89.88 285 GLY A N 1
ATOM 2309 C CA . GLY A 1 285 ? -10.702 -11.883 26.939 1.00 89.88 285 GLY A CA 1
ATOM 2310 C C . GLY A 1 285 ? -11.689 -12.458 25.915 1.00 89.88 285 GLY A C 1
ATOM 2311 O O . GLY A 1 285 ? -11.318 -12.610 24.757 1.00 89.88 285 GLY A O 1
ATOM 2312 N N . LEU A 1 286 ? -12.944 -12.714 26.308 1.00 89.94 286 LEU A N 1
ATOM 2313 C CA . LEU A 1 286 ? -14.011 -13.180 25.408 1.00 89.94 286 LEU A CA 1
ATOM 2314 C C . LEU A 1 286 ? -14.479 -12.094 24.430 1.00 89.94 286 LEU A C 1
ATOM 2316 O O . LEU A 1 286 ? -14.879 -12.395 23.309 1.00 89.94 286 LEU A O 1
ATOM 2320 N N . CYS A 1 287 ? -14.404 -10.829 24.844 1.00 89.88 287 CYS A N 1
ATOM 2321 C CA . CYS A 1 287 ? -14.742 -9.675 24.017 1.00 89.88 287 CYS A CA 1
ATOM 2322 C C . CYS A 1 287 ? -13.560 -9.223 23.151 1.00 89.88 287 CYS A C 1
ATOM 2324 O O . CYS A 1 287 ? -13.724 -8.372 22.277 1.00 89.88 287 CYS A O 1
ATOM 2326 N N . LYS A 1 288 ? -12.353 -9.742 23.399 1.00 94.06 288 LYS A N 1
ATOM 2327 C CA . LYS A 1 288 ? -11.140 -9.316 22.707 1.00 94.06 288 LYS A CA 1
ATOM 2328 C C . LYS A 1 288 ? -11.156 -9.792 21.256 1.00 94.06 288 LYS A C 1
ATOM 2330 O O . LYS A 1 288 ? -11.242 -10.982 20.979 1.00 94.06 288 LYS A O 1
ATOM 2335 N N . VAL A 1 289 ? -11.013 -8.843 20.337 1.00 88.44 289 VAL A N 1
ATOM 2336 C CA . VAL A 1 289 ? -10.965 -9.098 18.890 1.00 88.44 289 VAL A CA 1
ATOM 2337 C C . VAL A 1 289 ? -9.524 -9.285 18.434 1.00 88.44 289 VAL A C 1
ATOM 2339 O O . VAL A 1 289 ? -9.228 -10.189 17.661 1.00 88.44 289 VAL A O 1
ATOM 2342 N N . GLY A 1 290 ? -8.609 -8.450 18.929 1.00 86.12 290 GLY A N 1
ATOM 2343 C CA . GLY A 1 290 ? -7.200 -8.549 18.570 1.00 86.12 290 GLY A CA 1
ATOM 2344 C C . GLY A 1 290 ? -6.335 -7.453 19.177 1.00 86.12 290 GLY A C 1
ATOM 2345 O O . GLY A 1 290 ? -6.828 -6.430 19.658 1.00 86.12 290 GLY A O 1
ATOM 2346 N N . ASP A 1 291 ? -5.025 -7.682 19.132 1.00 84.50 291 ASP A N 1
ATOM 2347 C CA . ASP A 1 291 ? -4.009 -6.684 19.453 1.00 84.50 291 ASP A CA 1
ATOM 2348 C C . ASP A 1 291 ? -3.381 -6.171 18.158 1.00 84.50 291 ASP A C 1
ATOM 2350 O O . ASP A 1 291 ? -2.961 -6.949 17.305 1.00 84.50 291 ASP A O 1
ATOM 2354 N N . THR A 1 292 ? -3.289 -4.852 18.029 1.00 80.31 292 THR A N 1
ATOM 2355 C CA . THR A 1 292 ? -2.652 -4.176 16.894 1.00 80.31 292 THR A CA 1
ATOM 2356 C C . THR A 1 292 ? -1.479 -3.332 17.383 1.00 80.31 292 THR A C 1
ATOM 2358 O O . THR A 1 292 ? -1.352 -3.046 18.581 1.00 80.31 292 THR A O 1
ATOM 2361 N N . GLU A 1 293 ? -0.624 -2.873 16.468 1.00 80.75 293 GLU A N 1
ATOM 2362 C CA . GLU A 1 293 ? 0.366 -1.824 16.756 1.00 80.75 293 GLU A CA 1
ATOM 2363 C C . GLU A 1 293 ? -0.235 -0.546 17.369 1.00 80.75 293 GLU A C 1
ATOM 2365 O O . GLU A 1 293 ? 0.446 0.131 18.138 1.00 80.75 293 GLU A O 1
ATOM 2370 N N . TYR A 1 294 ? -1.503 -0.238 17.081 1.00 84.44 294 TYR A N 1
ATOM 2371 C CA . TYR A 1 294 ? -2.173 0.985 17.529 1.00 84.44 294 TYR A CA 1
ATOM 2372 C C . TYR A 1 294 ? -2.883 0.836 18.882 1.00 84.44 294 TYR A C 1
ATOM 2374 O O . TYR A 1 294 ? -3.185 1.832 19.537 1.00 84.44 294 TYR A O 1
ATOM 2382 N N . GLY A 1 295 ? -3.164 -0.392 19.318 1.00 88.88 295 GLY A N 1
ATOM 2383 C CA . GLY A 1 295 ? -3.961 -0.631 20.517 1.00 88.88 295 GLY A CA 1
ATOM 2384 C C . GLY A 1 295 ? -4.636 -1.996 20.546 1.00 88.88 295 GLY A C 1
ATOM 2385 O O . GLY A 1 295 ? -4.474 -2.812 19.637 1.00 88.88 295 GLY A O 1
ATOM 2386 N N . ARG A 1 296 ? -5.404 -2.232 21.608 1.00 94.00 296 ARG A N 1
ATOM 2387 C CA . ARG A 1 296 ? -6.175 -3.465 21.827 1.00 94.00 296 ARG A CA 1
ATOM 2388 C C . ARG A 1 296 ? -7.630 -3.211 21.472 1.00 94.00 296 ARG A C 1
ATOM 2390 O O . ARG A 1 296 ? -8.182 -2.209 21.918 1.00 94.00 296 ARG A O 1
ATOM 2397 N N . VAL A 1 297 ? -8.239 -4.092 20.688 1.00 94.56 297 VAL A N 1
ATOM 2398 C CA . VAL A 1 297 ? -9.613 -3.917 20.203 1.00 94.56 297 VAL A CA 1
ATOM 2399 C C . VAL A 1 297 ? -10.530 -4.955 20.834 1.00 94.56 297 VAL A C 1
ATOM 2401 O O . VAL A 1 297 ? -10.226 -6.149 20.838 1.00 94.56 297 VAL A O 1
ATOM 2404 N N . TYR A 1 298 ? -11.667 -4.485 21.335 1.00 95.31 298 TYR A N 1
ATOM 2405 C CA . TYR A 1 298 ? -12.725 -5.286 21.935 1.00 95.31 298 TYR A CA 1
ATOM 2406 C C . TYR A 1 298 ? -14.028 -5.071 21.172 1.00 95.31 298 TYR A C 1
ATOM 2408 O O . TYR A 1 298 ? -14.333 -3.961 20.740 1.00 95.31 298 TYR A O 1
ATOM 2416 N N . LYS A 1 299 ? -14.813 -6.130 21.022 1.00 94.50 299 LYS A N 1
ATOM 2417 C CA . LYS A 1 299 ? -16.199 -6.059 20.578 1.00 94.50 299 LYS A CA 1
ATOM 2418 C C . LYS A 1 299 ? -17.065 -5.785 21.801 1.00 94.50 299 LYS A C 1
ATOM 2420 O O . LYS A 1 299 ? -16.892 -6.440 22.824 1.00 94.50 299 LYS A O 1
ATOM 2425 N N . GLY A 1 300 ? -17.992 -4.845 21.689 1.00 89.00 300 GLY A N 1
ATOM 2426 C CA . GLY A 1 300 ? -18.936 -4.552 22.760 1.00 89.00 300 GLY A CA 1
ATOM 2427 C C . GLY A 1 300 ? -20.297 -4.132 22.237 1.00 89.00 300 GLY A C 1
ATOM 2428 O O . GLY A 1 300 ? -20.491 -3.983 21.030 1.00 89.00 300 GLY A O 1
ATOM 2429 N N . ILE A 1 301 ? -21.237 -3.945 23.158 1.00 84.38 301 ILE A N 1
ATOM 2430 C CA . ILE A 1 301 ? -22.579 -3.439 22.864 1.00 84.38 301 ILE A CA 1
ATOM 2431 C C . ILE A 1 301 ? -22.825 -2.206 23.735 1.00 84.38 301 ILE A C 1
ATOM 2433 O O . ILE A 1 301 ? -22.769 -2.291 24.959 1.00 84.38 301 ILE A O 1
ATOM 2437 N N . ILE A 1 302 ? -23.083 -1.060 23.104 1.00 80.12 302 ILE A N 1
ATOM 2438 C CA . ILE A 1 302 ? -23.440 0.196 23.776 1.00 80.12 302 ILE A CA 1
ATOM 2439 C C . ILE A 1 302 ? -24.810 0.620 23.245 1.00 80.12 302 ILE A C 1
ATOM 2441 O O . ILE A 1 302 ? -24.949 0.820 22.042 1.00 80.12 302 ILE A O 1
ATOM 2445 N N . HIS A 1 303 ? -25.807 0.760 24.127 1.00 78.12 303 HIS A N 1
ATOM 2446 C CA . HIS A 1 303 ? -27.193 1.109 23.760 1.00 78.12 303 HIS A CA 1
ATOM 2447 C C . HIS A 1 303 ? -27.721 0.261 22.581 1.00 78.12 303 HIS A C 1
ATOM 2449 O O . HIS A 1 303 ? -28.078 0.795 21.533 1.00 78.12 303 HIS A O 1
ATOM 2455 N N . ASP A 1 304 ? -27.646 -1.068 22.717 1.00 74.44 304 ASP A N 1
ATOM 2456 C CA . ASP A 1 304 ? -28.041 -2.068 21.704 1.00 74.44 304 ASP A CA 1
ATOM 2457 C C . ASP A 1 304 ? -27.313 -1.985 20.350 1.00 74.44 304 ASP A C 1
ATOM 2459 O O . ASP A 1 304 ? -27.598 -2.737 19.419 1.00 74.44 304 ASP A O 1
ATOM 2463 N N . THR A 1 305 ? -26.299 -1.127 20.242 1.00 78.38 305 THR A N 1
ATOM 2464 C CA . THR A 1 305 ? -25.459 -1.002 19.054 1.00 78.38 305 THR A CA 1
ATOM 2465 C C . THR A 1 305 ? -24.170 -1.782 19.262 1.00 78.38 305 THR A C 1
ATOM 2467 O O . THR A 1 305 ? -23.432 -1.546 20.220 1.00 78.38 305 THR A O 1
ATOM 2470 N N . THR A 1 306 ? -23.871 -2.709 18.351 1.00 84.19 306 THR A N 1
ATOM 2471 C CA . THR A 1 306 ? -22.576 -3.403 18.359 1.00 84.19 306 THR A CA 1
ATOM 2472 C C . THR A 1 306 ? -21.478 -2.439 17.914 1.00 84.19 306 THR A C 1
ATOM 2474 O O . THR A 1 306 ? -21.588 -1.808 16.863 1.00 84.19 306 THR A O 1
ATOM 2477 N N . VAL A 1 307 ? -20.406 -2.350 18.696 1.00 88.38 307 VAL A N 1
ATOM 2478 C CA . VAL A 1 307 ? -19.295 -1.414 18.489 1.00 88.38 307 VAL A CA 1
ATOM 2479 C C . VAL A 1 307 ? -17.941 -2.112 18.595 1.00 88.38 307 VAL A C 1
ATOM 2481 O O . VAL A 1 307 ? -17.807 -3.164 19.226 1.00 88.38 307 VAL A O 1
ATOM 2484 N N . ALA A 1 308 ? -16.921 -1.496 17.998 1.00 94.06 308 ALA A N 1
ATOM 2485 C CA . ALA A 1 308 ? -15.521 -1.833 18.228 1.00 94.06 308 ALA A CA 1
ATOM 2486 C C . ALA A 1 308 ? -14.886 -0.787 19.158 1.00 94.06 308 ALA A C 1
ATOM 2488 O O . ALA A 1 308 ? -14.829 0.396 18.830 1.00 94.06 308 ALA A O 1
ATOM 2489 N N . ILE A 1 309 ? -14.400 -1.217 20.319 1.00 95.38 309 ILE A N 1
ATOM 2490 C CA . ILE A 1 309 ? -13.768 -0.364 21.330 1.00 95.38 309 ILE A CA 1
ATOM 2491 C C . ILE A 1 309 ? -12.259 -0.594 21.273 1.00 95.38 309 ILE A C 1
ATOM 2493 O O . ILE A 1 309 ? -11.769 -1.670 21.617 1.00 95.38 309 ILE A O 1
ATOM 2497 N N . LYS A 1 310 ? -11.513 0.417 20.827 1.00 95.75 310 LYS A N 1
ATOM 2498 C CA . LYS A 1 310 ? -10.050 0.396 20.719 1.00 95.75 310 LYS A CA 1
ATOM 2499 C C . LYS A 1 310 ? -9.437 1.132 21.906 1.00 95.75 310 LYS A C 1
ATOM 2501 O O . LYS A 1 310 ? -9.557 2.347 21.996 1.00 95.75 310 LYS A O 1
ATOM 2506 N N . LEU A 1 311 ? -8.745 0.405 22.781 1.00 95.62 311 LEU A N 1
ATOM 2507 C CA . LEU A 1 311 ? -7.861 0.972 23.801 1.00 95.62 311 LEU A CA 1
ATOM 2508 C C . LEU A 1 311 ? -6.516 1.312 23.155 1.00 95.62 311 LEU A C 1
ATOM 2510 O O . LEU A 1 311 ? -5.772 0.398 22.775 1.00 95.62 311 LEU A O 1
ATOM 2514 N N . SER A 1 312 ? -6.203 2.599 23.025 1.00 93.31 312 SER A N 1
ATOM 2515 C CA . SER A 1 312 ? -4.943 3.046 22.430 1.00 93.31 312 SER A CA 1
ATOM 251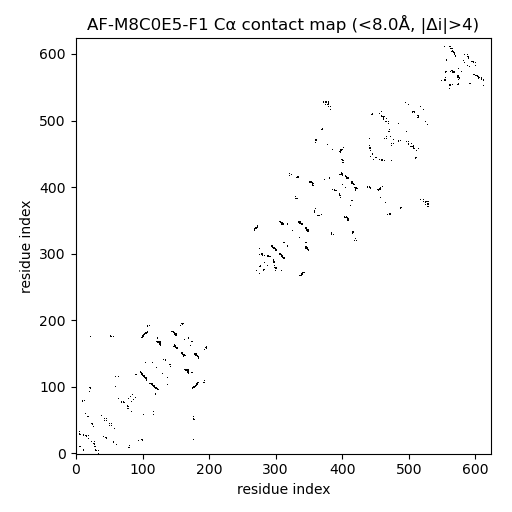6 C C . SER A 1 312 ? -3.747 2.593 23.263 1.00 93.31 312 SER A C 1
ATOM 2518 O O . SER A 1 312 ? -3.802 2.515 24.489 1.00 93.31 312 SER A O 1
ATOM 2520 N N . ARG A 1 313 ? -2.633 2.280 22.594 1.00 88.50 313 ARG A N 1
ATOM 2521 C CA . ARG A 1 313 ? -1.405 1.841 23.280 1.00 88.50 313 ARG A CA 1
ATOM 2522 C C . ARG A 1 313 ? -0.724 2.974 24.061 1.00 88.50 313 ARG A C 1
ATOM 2524 O O . ARG A 1 313 ? -0.002 2.697 25.013 1.00 88.50 313 ARG A O 1
ATOM 2531 N N . SER A 1 314 ? -0.939 4.223 23.654 1.00 89.12 314 SER A N 1
ATOM 2532 C CA . SER A 1 314 ? -0.449 5.416 24.344 1.00 89.12 314 SER A CA 1
ATOM 2533 C C . SER A 1 314 ? -1.403 6.592 24.150 1.00 89.12 314 SER A C 1
ATOM 2535 O O . SER A 1 314 ? -2.126 6.657 23.151 1.00 89.12 314 SER A O 1
ATOM 2537 N N . ASP A 1 315 ? -1.350 7.557 25.068 1.00 89.00 315 ASP A N 1
ATOM 2538 C CA . ASP A 1 315 ? -2.119 8.799 24.960 1.00 89.00 315 ASP A CA 1
ATOM 2539 C C . ASP A 1 315 ? -1.729 9.606 23.716 1.00 89.00 315 ASP A C 1
ATOM 2541 O O . ASP A 1 315 ? -2.579 10.237 23.100 1.00 89.00 315 ASP A O 1
ATOM 2545 N N . ILE A 1 316 ? -0.464 9.539 23.284 1.00 89.50 316 ILE A N 1
ATOM 2546 C CA . ILE A 1 316 ? 0.008 10.217 22.067 1.00 89.50 316 ILE A CA 1
ATOM 2547 C C . ILE A 1 316 ? -0.723 9.675 20.832 1.00 89.50 316 ILE A C 1
ATOM 2549 O O . ILE A 1 316 ? -1.218 10.455 20.020 1.00 89.50 316 ILE A O 1
ATOM 2553 N N . LEU A 1 317 ? -0.832 8.345 20.705 1.00 89.00 317 LEU A N 1
ATOM 2554 C CA . LEU A 1 317 ? -1.579 7.718 19.610 1.00 89.00 317 LEU A CA 1
ATOM 2555 C C . LEU A 1 317 ? -3.059 8.106 19.670 1.00 89.00 317 LEU A C 1
ATOM 2557 O O . LEU A 1 317 ? -3.637 8.467 18.650 1.00 89.00 317 LEU A O 1
ATOM 2561 N N . PHE A 1 318 ? -3.649 8.094 20.867 1.00 92.56 318 PHE A N 1
ATOM 2562 C CA . PHE A 1 318 ? -5.039 8.492 21.071 1.00 92.56 318 PHE A CA 1
ATOM 2563 C C . PHE A 1 318 ? -5.303 9.940 20.638 1.00 92.56 318 PHE A C 1
ATOM 2565 O O . PHE A 1 318 ? -6.217 10.186 19.853 1.00 92.56 318 PHE A O 1
ATOM 2572 N N . GLN A 1 319 ? -4.493 10.898 21.097 1.00 90.62 319 GLN A N 1
ATOM 2573 C CA . GLN A 1 319 ? -4.671 12.313 20.758 1.00 90.62 319 GLN A CA 1
ATOM 2574 C C . GLN A 1 319 ? -4.458 12.578 19.264 1.00 90.62 319 GLN A C 1
ATOM 2576 O O . GLN A 1 319 ? -5.212 13.350 18.668 1.00 90.62 319 GLN A O 1
ATOM 2581 N N . GLN A 1 320 ? -3.481 11.912 18.641 1.00 89.19 320 GLN A N 1
ATOM 2582 C CA . GLN A 1 320 ? -3.254 12.018 17.201 1.00 89.19 320 GLN A CA 1
ATOM 2583 C C . GLN A 1 320 ? -4.461 11.509 16.406 1.00 89.19 320 GLN A C 1
ATOM 2585 O O . GLN A 1 320 ? -4.937 12.192 15.502 1.00 89.19 320 GLN A O 1
ATOM 2590 N N . GLU A 1 321 ? -4.987 10.339 16.762 1.00 90.31 321 GLU A N 1
ATOM 2591 C CA . GLU A 1 321 ? -6.126 9.732 16.075 1.00 90.31 321 GLU A CA 1
ATOM 2592 C C . GLU A 1 321 ? -7.391 10.591 16.240 1.00 90.31 321 GLU A C 1
ATOM 2594 O O . GLU A 1 321 ? -8.065 10.887 15.255 1.00 90.31 321 GLU A O 1
ATOM 2599 N N . VAL A 1 322 ? -7.656 11.114 17.446 1.00 88.06 322 VAL A N 1
ATOM 2600 C CA . VAL A 1 322 ? -8.742 12.084 17.692 1.00 88.06 322 VAL A CA 1
ATOM 2601 C C . VAL A 1 322 ? -8.573 13.347 16.840 1.00 88.06 322 VAL A C 1
ATOM 2603 O O . VAL A 1 322 ? -9.544 13.828 16.253 1.00 88.06 322 VAL A O 1
ATOM 2606 N N . SER A 1 323 ? -7.355 13.890 16.754 1.00 85.94 323 SER A N 1
ATOM 2607 C CA . SER A 1 323 ? -7.048 15.079 15.948 1.00 85.94 323 SER A CA 1
ATOM 2608 C C . SER A 1 323 ? -7.312 14.848 14.459 1.00 85.94 323 SER A C 1
ATOM 2610 O O . SER A 1 323 ? -7.887 15.703 13.787 1.00 85.94 323 SER A O 1
ATOM 2612 N N . ILE A 1 324 ? -6.946 13.673 13.946 1.00 83.75 324 ILE A N 1
ATOM 2613 C CA . ILE A 1 324 ? -7.147 13.289 12.547 1.00 83.75 324 ILE A CA 1
ATOM 2614 C C . ILE A 1 324 ? -8.633 13.070 12.229 1.00 83.75 324 ILE A C 1
ATOM 2616 O O . ILE A 1 324 ? -9.125 13.544 11.201 1.00 83.75 324 ILE A O 1
ATOM 2620 N N . LEU A 1 325 ? -9.364 12.384 13.111 1.00 81.88 325 LEU A N 1
ATOM 2621 C CA . LEU A 1 325 ? -10.782 12.065 12.913 1.00 81.88 325 LEU A CA 1
ATOM 2622 C C . LEU A 1 325 ? -11.675 13.313 12.929 1.00 81.88 325 LEU A C 1
ATOM 2624 O O . LEU A 1 325 ? -12.682 13.342 12.225 1.00 81.88 325 LEU A O 1
ATOM 2628 N N . ARG A 1 326 ? -11.289 14.361 13.673 1.00 72.94 326 ARG A N 1
ATOM 2629 C CA . ARG A 1 326 ? -11.980 15.669 13.703 1.00 72.94 326 ARG A CA 1
ATOM 2630 C C . ARG A 1 326 ? -12.037 16.376 12.354 1.00 72.94 326 ARG A C 1
ATOM 2632 O O . ARG A 1 326 ? -12.853 17.265 12.149 1.00 72.94 326 ARG A O 1
ATOM 2639 N N . GLN A 1 327 ? -11.151 16.012 11.441 1.00 68.31 327 GLN A N 1
ATOM 2640 C CA . GLN A 1 327 ? -10.958 16.745 10.197 1.00 68.31 327 GLN A CA 1
ATOM 2641 C C . GLN A 1 327 ? -11.895 16.275 9.068 1.00 68.31 327 GLN A C 1
ATOM 2643 O O . GLN A 1 327 ? -11.817 16.799 7.962 1.00 68.31 327 GLN A O 1
ATOM 2648 N N . GLY A 1 328 ? -12.770 15.282 9.296 1.00 65.50 328 GLY A N 1
ATOM 2649 C CA . GLY A 1 328 ? -13.840 14.943 8.347 1.00 65.50 328 GLY A CA 1
ATOM 2650 C C . GLY A 1 328 ? -14.228 13.464 8.296 1.00 65.50 328 GLY A C 1
ATOM 2651 O O . GLY A 1 328 ? -13.465 12.591 8.702 1.00 65.50 328 GLY A O 1
ATOM 2652 N N . ARG A 1 329 ? -15.417 13.193 7.744 1.00 71.88 329 ARG A N 1
ATOM 2653 C CA . ARG A 1 329 ? -15.987 11.850 7.549 1.00 71.88 329 ARG A CA 1
ATOM 2654 C C . ARG A 1 329 ? -16.141 11.536 6.063 1.00 71.88 329 ARG A C 1
ATOM 2656 O O . ARG A 1 329 ? -16.410 12.429 5.267 1.00 71.88 329 ARG A O 1
ATOM 2663 N N . HIS A 1 330 ? -16.025 10.261 5.711 1.00 76.62 330 HIS A N 1
ATOM 2664 C CA . HIS A 1 330 ? -16.237 9.762 4.354 1.00 76.62 330 HIS A CA 1
ATOM 2665 C C . HIS A 1 330 ? -16.869 8.358 4.415 1.00 76.62 330 HIS A C 1
ATOM 2667 O O . HIS A 1 330 ? -16.495 7.593 5.304 1.00 76.62 330 HIS A O 1
ATOM 2673 N N . PRO A 1 331 ? -17.783 7.975 3.498 1.00 77.56 331 PRO A N 1
ATOM 2674 C CA . PRO A 1 331 ? -18.465 6.673 3.541 1.00 77.56 331 PRO A CA 1
ATOM 2675 C C . PRO A 1 331 ? -17.530 5.455 3.542 1.00 77.56 331 PRO A C 1
ATOM 2677 O O . PRO A 1 331 ? -17.843 4.440 4.155 1.00 77.56 331 PRO A O 1
ATOM 2680 N N . SER A 1 332 ? -16.372 5.574 2.889 1.00 88.56 332 SER A N 1
ATOM 2681 C CA . SER A 1 332 ? -15.324 4.541 2.831 1.00 88.56 332 SER A CA 1
ATOM 2682 C C . SER A 1 332 ? -14.191 4.755 3.848 1.00 88.56 332 SER A C 1
ATOM 2684 O O . SER A 1 332 ? -13.086 4.258 3.656 1.00 88.56 332 SER A O 1
ATOM 2686 N N . ILE A 1 333 ? -14.440 5.507 4.923 1.00 86.69 333 ILE A N 1
ATOM 2687 C CA . ILE A 1 333 ? -13.564 5.624 6.099 1.00 86.69 333 ILE A CA 1
ATOM 2688 C C . ILE A 1 333 ? -14.342 5.120 7.318 1.00 86.69 333 ILE A C 1
ATOM 2690 O O . ILE A 1 333 ? -15.532 5.401 7.450 1.00 86.69 333 ILE A O 1
ATOM 2694 N N . VAL A 1 334 ? -13.684 4.366 8.203 1.00 88.75 334 VAL A N 1
ATOM 2695 C CA . VAL A 1 334 ? -14.332 3.820 9.407 1.00 88.75 334 VAL A CA 1
ATOM 2696 C C . VAL A 1 334 ? -14.849 4.952 10.299 1.00 88.75 334 VAL A C 1
ATOM 2698 O O . VAL A 1 334 ? -14.110 5.865 10.672 1.00 88.75 334 VAL A O 1
ATOM 2701 N N . ASN A 1 335 ? -16.130 4.889 10.654 1.00 83.19 335 ASN A N 1
ATOM 2702 C CA . ASN A 1 335 ? -16.801 5.909 11.442 1.00 83.19 335 ASN A CA 1
ATOM 2703 C C . ASN A 1 335 ? -16.455 5.785 12.932 1.00 83.19 335 ASN A C 1
ATOM 2705 O O . ASN A 1 335 ? -16.771 4.784 13.581 1.00 83.19 335 ASN A O 1
ATOM 2709 N N . CYS A 1 336 ? -15.856 6.840 13.486 1.00 87.00 336 CYS A N 1
ATOM 2710 C CA . CYS A 1 336 ? -15.685 7.000 14.925 1.00 87.00 336 CYS A CA 1
ATOM 2711 C C . CYS A 1 336 ? -16.961 7.595 15.535 1.00 87.00 336 CYS A C 1
ATOM 2713 O O . CYS A 1 336 ? -17.354 8.721 15.217 1.00 87.00 336 CYS A O 1
ATOM 2715 N N . ILE A 1 337 ? -17.587 6.834 16.430 1.00 84.50 337 ILE A N 1
ATOM 2716 C CA . ILE A 1 337 ? -18.811 7.204 17.147 1.00 84.50 337 ILE A CA 1
ATOM 2717 C C . ILE A 1 337 ? -18.471 8.148 18.304 1.00 84.50 337 ILE A C 1
ATOM 2719 O O . ILE A 1 337 ? -19.149 9.152 18.515 1.00 84.50 337 ILE A O 1
ATOM 2723 N N . GLY A 1 338 ? -17.398 7.853 19.038 1.00 85.81 338 GLY A N 1
ATOM 2724 C CA . GLY A 1 338 ? -16.978 8.663 20.175 1.00 85.81 338 GLY A CA 1
ATOM 2725 C C . GLY A 1 338 ? -15.676 8.191 20.801 1.00 85.81 338 GLY A C 1
ATOM 2726 O O . GLY A 1 338 ? -14.957 7.368 20.233 1.00 85.81 338 GLY A O 1
ATOM 2727 N N . LYS A 1 339 ? -15.364 8.734 21.973 1.00 92.50 339 LYS A N 1
ATOM 2728 C CA . LYS A 1 339 ? -14.117 8.484 22.696 1.00 92.50 339 LYS A CA 1
ATOM 2729 C C . LYS A 1 339 ? -14.359 8.380 24.200 1.00 92.50 339 LYS A C 1
ATOM 2731 O O . LYS A 1 339 ? -15.375 8.851 24.690 1.00 92.50 339 LYS A O 1
ATOM 2736 N N . CYS A 1 340 ? -13.415 7.794 24.922 1.00 93.62 340 CYS A N 1
ATOM 2737 C CA . CYS A 1 340 ? -13.350 7.826 26.379 1.00 93.62 340 CYS A CA 1
ATOM 2738 C C . CYS A 1 340 ? -11.943 8.270 26.777 1.00 93.62 340 CYS A C 1
ATOM 2740 O O . CYS A 1 340 ? -10.977 7.518 26.623 1.00 93.62 340 CYS A O 1
ATOM 2742 N N . SER A 1 341 ? -11.824 9.509 27.247 1.00 93.25 341 SER A N 1
ATOM 2743 C CA . SER A 1 341 ? -10.533 10.125 27.567 1.00 93.25 341 SER A CA 1
ATOM 2744 C C . SER A 1 341 ? -9.904 9.552 28.843 1.00 93.25 341 SER A C 1
ATOM 2746 O O . SER A 1 341 ? -8.689 9.598 28.980 1.00 93.25 341 SER A O 1
ATOM 2748 N N . GLU A 1 342 ? -10.702 8.968 29.746 1.00 93.12 342 GLU A N 1
ATOM 2749 C CA . GLU A 1 342 ? -10.232 8.366 31.008 1.00 93.12 342 GLU A CA 1
ATOM 2750 C C . GLU A 1 342 ? -9.261 7.195 30.789 1.00 93.12 342 GLU A C 1
ATOM 2752 O O . GLU A 1 342 ? -8.366 6.962 31.597 1.00 93.12 342 GLU A O 1
ATOM 2757 N N . VAL A 1 343 ? -9.445 6.452 29.694 1.00 94.38 343 VAL A N 1
ATOM 2758 C CA . VAL A 1 343 ? -8.651 5.260 29.345 1.00 94.38 343 VAL A CA 1
ATOM 2759 C C . VAL A 1 343 ? -8.091 5.316 27.924 1.00 94.38 343 VAL A C 1
ATOM 2761 O O . VAL A 1 343 ? -7.695 4.286 27.375 1.00 94.38 343 VAL A O 1
ATOM 2764 N N . SER A 1 344 ? -8.074 6.505 27.313 1.00 96.00 344 SER A N 1
ATOM 2765 C CA . SER A 1 344 ? -7.587 6.728 25.946 1.00 96.00 344 SER A CA 1
ATOM 2766 C C . SER A 1 344 ? -8.176 5.734 24.936 1.00 96.00 344 SER A C 1
ATOM 2768 O O . SER A 1 344 ? -7.461 5.065 24.182 1.00 96.00 344 SER A O 1
ATOM 2770 N N . ALA A 1 345 ? -9.507 5.622 24.938 1.00 95.88 345 ALA A N 1
ATOM 2771 C CA . ALA A 1 345 ? -10.245 4.678 24.108 1.00 95.88 345 ALA A CA 1
ATOM 2772 C C . ALA A 1 345 ? -11.068 5.364 23.017 1.00 95.88 345 ALA A C 1
ATOM 2774 O O . ALA A 1 345 ? -11.635 6.435 23.229 1.00 95.88 345 ALA A O 1
ATOM 2775 N N . LEU A 1 346 ? -11.197 4.705 21.869 1.00 94.12 346 LEU A N 1
ATOM 2776 C CA . LEU A 1 346 ? -12.045 5.128 20.754 1.00 94.12 346 LEU A CA 1
ATOM 2777 C C . LEU A 1 346 ? -13.132 4.089 20.488 1.00 94.12 346 LEU A C 1
ATOM 2779 O O . LEU A 1 346 ? -12.874 2.886 20.525 1.00 94.12 346 LEU A O 1
ATOM 2783 N N . VAL A 1 347 ? -14.346 4.568 20.223 1.00 91.25 347 VAL A N 1
ATOM 2784 C CA . VAL A 1 347 ? -15.525 3.747 19.931 1.00 91.25 347 VAL A CA 1
ATOM 2785 C C . VAL A 1 347 ? -15.865 3.898 18.454 1.00 91.25 347 VAL A C 1
ATOM 2787 O O . VAL A 1 347 ? -16.234 4.981 18.000 1.00 91.25 347 VAL A O 1
ATOM 2790 N N . TYR A 1 348 ? -15.755 2.803 17.714 1.00 90.06 348 TYR A N 1
ATOM 2791 C CA . TYR A 1 348 ? -15.989 2.716 16.278 1.00 90.06 348 TYR A CA 1
ATOM 2792 C C . TYR A 1 348 ? -17.239 1.905 15.955 1.00 90.06 348 TYR A C 1
ATOM 2794 O O . TYR A 1 348 ? -17.684 1.066 16.746 1.00 90.06 348 TYR A O 1
ATOM 2802 N N . GLU A 1 349 ? -17.774 2.118 14.754 1.00 87.12 349 GLU A N 1
ATOM 2803 C CA . GLU A 1 349 ? -18.741 1.189 14.169 1.00 87.12 349 GLU A CA 1
ATOM 2804 C C . GLU A 1 349 ? -18.166 -0.236 14.075 1.00 87.12 349 GLU A C 1
ATOM 2806 O O . GLU A 1 349 ? -16.969 -0.435 13.848 1.00 87.12 349 GLU A O 1
ATOM 2811 N N . TRP A 1 350 ? -19.022 -1.242 14.256 1.00 87.88 350 TRP A N 1
ATOM 2812 C CA . TRP A 1 350 ? -18.639 -2.640 14.079 1.00 87.88 350 TRP A CA 1
ATOM 2813 C C . TRP A 1 350 ? -18.755 -3.070 12.611 1.00 87.88 350 TRP A C 1
ATOM 2815 O O . TRP A 1 350 ? -19.800 -2.890 11.989 1.00 87.88 350 TRP A O 1
ATOM 2825 N N . LEU A 1 351 ? -17.703 -3.699 12.077 1.00 88.81 351 LEU A N 1
ATOM 2826 C CA . LEU A 1 351 ? -17.633 -4.166 10.688 1.00 88.81 351 LEU A CA 1
ATOM 2827 C C . LEU A 1 351 ? -17.573 -5.703 10.659 1.00 88.81 351 LEU A C 1
ATOM 2829 O O . LEU A 1 351 ? -16.518 -6.285 10.923 1.00 88.81 351 LEU A O 1
ATOM 2833 N N . PRO A 1 352 ? -18.708 -6.385 10.406 1.00 82.94 352 PRO A N 1
ATOM 2834 C CA . PRO A 1 352 ? -18.858 -7.809 10.704 1.00 82.94 352 PRO A CA 1
ATOM 2835 C C . PRO A 1 352 ? -18.107 -8.745 9.756 1.00 82.94 352 PRO A C 1
ATOM 2837 O O . PRO A 1 352 ? -17.855 -9.881 10.145 1.00 82.94 352 PRO A O 1
ATOM 2840 N N . ASN A 1 353 ? -17.731 -8.289 8.557 1.00 86.56 353 ASN A N 1
ATOM 2841 C CA . ASN A 1 353 ? -17.005 -9.109 7.584 1.00 86.56 353 ASN A CA 1
ATOM 2842 C C . ASN A 1 353 ? -15.476 -9.009 7.745 1.00 86.56 353 ASN A C 1
ATOM 2844 O O . ASN A 1 353 ? -14.733 -9.556 6.942 1.00 86.56 353 ASN A O 1
ATOM 2848 N N . GLY A 1 354 ? -14.982 -8.358 8.803 1.00 90.44 354 GLY A N 1
ATOM 2849 C CA . GLY A 1 354 ? -13.554 -8.337 9.112 1.00 90.44 354 GLY A CA 1
ATOM 2850 C C . GLY A 1 354 ? -12.731 -7.509 8.123 1.00 90.44 354 GLY A C 1
ATOM 2851 O O . GLY A 1 354 ? -13.219 -6.534 7.551 1.00 90.44 354 GLY A O 1
ATOM 2852 N N . ASN A 1 355 ? -11.448 -7.853 7.982 1.00 92.31 355 ASN A N 1
ATOM 2853 C CA . ASN A 1 355 ? -10.483 -7.099 7.181 1.00 92.31 355 ASN A CA 1
ATOM 2854 C C . ASN A 1 355 ? -10.186 -7.778 5.829 1.00 92.31 355 ASN A C 1
ATOM 2856 O O . ASN A 1 355 ? -10.363 -8.984 5.652 1.00 92.31 355 ASN A O 1
ATOM 2860 N N . LEU A 1 356 ? -9.689 -7.002 4.867 1.00 93.50 356 LEU A N 1
ATOM 2861 C CA . LEU A 1 356 ? -9.427 -7.458 3.505 1.00 93.50 356 LEU A CA 1
ATOM 2862 C C . LEU A 1 356 ? -8.283 -8.479 3.422 1.00 93.50 356 LEU A C 1
ATOM 2864 O O . LEU A 1 356 ? -8.285 -9.310 2.515 1.00 93.50 356 LEU A O 1
ATOM 2868 N N . GLN A 1 357 ? -7.318 -8.447 4.349 1.00 90.56 357 GLN A N 1
ATOM 2869 C CA . GLN A 1 357 ? -6.212 -9.411 4.369 1.00 90.56 357 GLN A CA 1
ATOM 2870 C C . GLN A 1 357 ? -6.751 -10.842 4.459 1.00 90.56 357 GLN A C 1
ATOM 2872 O O . GLN A 1 357 ? -6.348 -11.686 3.658 1.00 90.56 357 GLN A O 1
ATOM 2877 N N . ASP A 1 358 ? -7.701 -11.086 5.364 1.00 88.44 358 ASP A N 1
ATOM 2878 C CA . ASP A 1 358 ? -8.308 -12.406 5.568 1.00 88.44 358 ASP A CA 1
ATOM 2879 C C . ASP A 1 358 ? -9.097 -12.873 4.339 1.00 88.44 358 ASP A C 1
ATOM 2881 O O . ASP A 1 358 ? -9.070 -14.054 3.998 1.00 88.44 358 ASP A O 1
ATOM 2885 N N . HIS A 1 359 ? -9.733 -11.948 3.615 1.00 86.31 359 HIS A N 1
ATOM 2886 C CA . HIS A 1 359 ? -10.426 -12.241 2.358 1.00 86.31 359 HIS A CA 1
ATOM 2887 C C . HIS A 1 359 ? -9.487 -12.561 1.186 1.00 86.31 359 HIS A C 1
ATOM 2889 O O . HIS A 1 359 ? -9.871 -13.328 0.305 1.00 86.31 359 HIS A O 1
ATOM 2895 N N . ILE A 1 360 ? -8.276 -11.991 1.152 1.00 81.81 360 ILE A N 1
ATOM 2896 C CA . ILE A 1 360 ? -7.278 -12.298 0.113 1.00 81.81 360 ILE A CA 1
ATOM 2897 C C . ILE A 1 360 ? -6.707 -13.701 0.327 1.00 81.81 360 ILE A C 1
ATOM 2899 O O . ILE A 1 360 ? -6.600 -14.466 -0.625 1.00 81.81 360 ILE A O 1
ATOM 2903 N N . VAL A 1 361 ? -6.366 -14.058 1.570 1.00 79.38 361 VAL A N 1
ATOM 2904 C CA . VAL A 1 361 ? -5.765 -15.370 1.881 1.00 79.38 361 VAL A CA 1
ATOM 2905 C C . VAL A 1 361 ? -6.792 -16.455 2.231 1.00 79.38 361 VAL A C 1
ATOM 2907 O O . VAL A 1 361 ? -6.400 -17.585 2.510 1.00 79.38 361 VAL A O 1
ATOM 2910 N N . CYS A 1 362 ? -8.088 -16.123 2.220 1.00 79.44 362 CYS A N 1
ATOM 2911 C CA . CYS A 1 362 ? -9.194 -16.997 2.634 1.00 79.44 362 CYS A CA 1
ATOM 2912 C C . CYS A 1 362 ? -8.981 -17.611 4.033 1.00 79.44 362 CYS A C 1
ATOM 2914 O O . CYS A 1 362 ? -9.176 -18.809 4.246 1.00 79.44 362 CYS A O 1
ATOM 2916 N N . ALA A 1 363 ? -8.535 -16.788 4.983 1.00 73.69 363 ALA A N 1
ATOM 2917 C CA . ALA A 1 363 ? -8.325 -17.174 6.377 1.00 73.69 363 ALA A CA 1
ATOM 2918 C C . ALA A 1 363 ? -9.566 -16.877 7.236 1.00 73.69 363 ALA A C 1
ATOM 2920 O O . ALA A 1 363 ? -10.486 -16.193 6.802 1.00 73.69 363 ALA A O 1
ATOM 2921 N N . ASN A 1 364 ? -9.588 -17.390 8.471 1.00 70.88 364 ASN A N 1
ATOM 2922 C CA . ASN A 1 364 ? -10.592 -17.057 9.496 1.00 70.88 364 ASN A CA 1
ATOM 2923 C C . ASN A 1 364 ? -12.063 -17.277 9.081 1.00 70.88 364 ASN A C 1
ATOM 2925 O O . ASN A 1 364 ? -12.963 -16.617 9.590 1.00 70.88 364 ASN A O 1
ATOM 2929 N N . GLY A 1 365 ? -12.319 -18.223 8.170 1.00 68.06 365 GLY A N 1
ATOM 2930 C CA . GLY A 1 365 ? -13.666 -18.511 7.662 1.00 68.06 365 GLY A CA 1
ATOM 2931 C C . GLY A 1 365 ? -14.150 -17.554 6.566 1.00 68.06 365 GLY A C 1
ATOM 2932 O O . GLY A 1 365 ? -15.279 -17.697 6.101 1.00 68.06 365 GLY A O 1
ATOM 2933 N N . SER A 1 366 ? -13.308 -16.617 6.122 1.00 77.69 366 SER A N 1
ATOM 2934 C CA . SER A 1 366 ? -13.613 -15.691 5.034 1.00 77.69 366 SER A CA 1
ATOM 2935 C C . SER A 1 366 ? -13.642 -16.405 3.684 1.00 77.69 366 SER A C 1
ATOM 2937 O O . SER A 1 366 ? -12.717 -17.133 3.320 1.00 77.69 366 SER A O 1
ATOM 2939 N N . THR A 1 367 ? -14.695 -16.164 2.903 1.00 79.25 367 THR A N 1
ATOM 2940 C CA . THR A 1 367 ? -14.800 -16.663 1.528 1.00 79.25 367 THR A CA 1
ATOM 2941 C C . THR A 1 367 ? -14.084 -15.737 0.540 1.00 79.25 367 THR A C 1
ATOM 2943 O O . THR A 1 367 ? -14.029 -14.521 0.782 1.00 79.25 367 THR A O 1
ATOM 2946 N N . PRO A 1 368 ? -13.612 -16.264 -0.608 1.00 80.50 368 PRO A N 1
ATOM 2947 C CA . PRO A 1 368 ? -13.084 -15.437 -1.685 1.00 80.50 368 PRO A CA 1
ATOM 2948 C C . PRO A 1 368 ? -14.103 -14.386 -2.132 1.00 80.50 368 PRO A C 1
ATOM 2950 O O . PRO A 1 368 ? -15.277 -14.689 -2.357 1.00 80.50 368 PRO A O 1
ATOM 2953 N N . LEU A 1 369 ? -13.652 -13.145 -2.297 1.00 89.38 369 LEU A N 1
ATOM 2954 C CA . LEU A 1 369 ? -14.488 -12.076 -2.842 1.00 89.38 369 LEU A CA 1
ATOM 2955 C C . LEU A 1 369 ? -14.628 -12.236 -4.358 1.00 89.38 369 LEU A C 1
ATOM 2957 O O . LEU A 1 369 ? -13.637 -12.510 -5.042 1.00 89.38 369 LEU A O 1
ATOM 2961 N N . SER A 1 370 ? -15.830 -12.006 -4.887 1.00 90.00 370 SER A N 1
ATOM 2962 C CA . SER A 1 370 ? -16.064 -11.959 -6.335 1.00 90.00 370 SER A CA 1
ATOM 2963 C C . SER A 1 370 ? -15.341 -10.775 -6.971 1.00 90.00 370 SER A C 1
ATOM 2965 O O . SER A 1 370 ? -15.110 -9.753 -6.319 1.00 90.00 370 SER A O 1
ATOM 2967 N N . TRP A 1 371 ? -15.012 -10.874 -8.259 1.00 87.12 371 TRP A N 1
ATOM 2968 C CA . TRP A 1 371 ? -14.317 -9.796 -8.959 1.00 87.12 371 TRP A CA 1
ATOM 2969 C C . TRP A 1 371 ? -15.075 -8.462 -8.886 1.00 87.12 371 TRP A C 1
ATOM 2971 O O . TRP A 1 371 ? -14.440 -7.424 -8.739 1.00 87.12 371 TRP A O 1
ATOM 2981 N N . GLN A 1 372 ? -16.413 -8.476 -8.892 1.00 89.44 372 GLN A N 1
ATOM 2982 C CA . GLN A 1 372 ? -17.242 -7.271 -8.767 1.00 89.44 372 GLN A CA 1
ATOM 2983 C C . GLN A 1 372 ? -17.085 -6.595 -7.403 1.00 89.44 372 GLN A C 1
ATOM 2985 O O . GLN A 1 372 ? -17.056 -5.370 -7.317 1.00 89.44 372 GLN A O 1
ATOM 2990 N N . ILE A 1 373 ? -16.991 -7.383 -6.327 1.00 91.06 373 ILE A N 1
ATOM 2991 C CA . ILE A 1 373 ? -16.728 -6.839 -4.992 1.00 91.06 373 ILE A CA 1
ATOM 2992 C C . ILE A 1 373 ? -15.297 -6.298 -4.946 1.00 91.06 373 ILE A C 1
ATOM 2994 O O . ILE A 1 373 ? -15.068 -5.205 -4.444 1.00 91.06 373 ILE A O 1
ATOM 2998 N N . ARG A 1 374 ? -14.325 -6.999 -5.539 1.00 93.44 374 ARG A N 1
ATOM 2999 C CA . ARG A 1 374 ? -12.933 -6.526 -5.581 1.00 93.44 374 ARG A CA 1
ATOM 3000 C C . ARG A 1 374 ? -12.792 -5.199 -6.335 1.00 93.44 374 ARG A C 1
ATOM 3002 O O . ARG A 1 374 ? -12.118 -4.304 -5.833 1.00 93.44 374 ARG A O 1
ATOM 3009 N N . THR A 1 375 ? -13.450 -5.023 -7.486 1.00 90.44 375 THR A N 1
ATOM 3010 C CA . THR A 1 375 ? -13.443 -3.732 -8.205 1.00 90.44 375 THR A CA 1
ATOM 3011 C C . THR A 1 375 ? -14.164 -2.636 -7.430 1.00 90.44 375 THR A C 1
ATOM 3013 O O . THR A 1 375 ? -13.705 -1.494 -7.423 1.00 90.44 375 THR A O 1
ATOM 3016 N N . GLN A 1 376 ? -15.243 -2.982 -6.721 1.00 91.00 376 GLN A N 1
ATOM 3017 C CA . GLN A 1 376 ? -15.934 -2.059 -5.828 1.00 91.00 376 GLN A CA 1
ATOM 3018 C C . GLN A 1 376 ? -15.017 -1.547 -4.710 1.00 91.00 376 GLN A C 1
ATOM 3020 O O . GLN A 1 376 ? -14.968 -0.338 -4.486 1.00 91.00 376 GLN A O 1
ATOM 3025 N N . ILE A 1 377 ? -14.272 -2.445 -4.062 1.00 94.75 377 ILE A N 1
ATOM 3026 C CA . ILE A 1 377 ? -13.320 -2.115 -2.995 1.00 94.75 377 ILE A CA 1
ATOM 3027 C C . ILE A 1 377 ? -12.212 -1.194 -3.518 1.00 94.75 377 ILE A C 1
ATOM 3029 O O . ILE A 1 377 ? -11.909 -0.183 -2.891 1.00 94.75 377 ILE A O 1
ATOM 3033 N N . ILE A 1 378 ? -11.643 -1.483 -4.696 1.00 96.19 378 ILE A N 1
ATOM 3034 C CA . ILE A 1 378 ? -10.625 -0.615 -5.321 1.00 96.19 378 ILE A CA 1
ATOM 3035 C C . ILE A 1 378 ? -11.174 0.806 -5.511 1.00 96.19 378 ILE A C 1
ATOM 3037 O O . ILE A 1 378 ? -10.502 1.780 -5.168 1.00 96.19 378 ILE A O 1
ATOM 3041 N N . GLY A 1 379 ? -12.405 0.928 -6.011 1.00 91.44 379 GLY A N 1
ATOM 3042 C CA . GLY A 1 379 ? -13.076 2.215 -6.190 1.00 91.44 379 GLY A CA 1
ATOM 3043 C C . GLY A 1 379 ? -13.293 2.987 -4.893 1.00 91.44 379 GLY A C 1
ATOM 3044 O O . GLY A 1 379 ? -13.048 4.187 -4.829 1.00 91.44 379 GLY A O 1
ATOM 3045 N N . GLU A 1 380 ? -13.708 2.308 -3.833 1.00 91.94 380 GLU A N 1
ATOM 3046 C CA . GLU A 1 380 ? -13.932 2.927 -2.525 1.00 91.94 380 GLU A CA 1
ATOM 3047 C C . GLU A 1 380 ? -12.645 3.400 -1.856 1.00 91.94 380 GLU A C 1
ATOM 3049 O O . GLU A 1 380 ? -12.618 4.494 -1.289 1.00 91.94 380 GLU A O 1
ATOM 3054 N N . ILE A 1 381 ? -11.564 2.623 -1.982 1.00 96.81 381 ILE A N 1
ATOM 3055 C CA . ILE A 1 381 ? -10.233 3.043 -1.539 1.00 96.81 381 ILE A CA 1
ATOM 3056 C C . ILE A 1 381 ? -9.816 4.302 -2.303 1.00 96.81 381 ILE A C 1
ATOM 3058 O O . ILE A 1 381 ? -9.405 5.276 -1.678 1.00 96.81 381 ILE A O 1
ATOM 3062 N N . CYS A 1 382 ? -9.977 4.331 -3.633 1.00 94.19 382 CYS A N 1
ATOM 3063 C CA . CYS A 1 382 ? -9.661 5.519 -4.432 1.00 94.19 382 CYS A CA 1
ATOM 3064 C C . CYS A 1 382 ? -10.473 6.743 -3.980 1.00 94.19 382 CYS A C 1
ATOM 3066 O O . CYS A 1 382 ? -9.902 7.814 -3.799 1.00 94.19 382 CYS A O 1
ATOM 3068 N N . SER A 1 383 ? -11.780 6.581 -3.745 1.00 88.19 383 SER A N 1
ATOM 3069 C CA . SER A 1 383 ? -12.656 7.658 -3.261 1.00 88.19 383 SER A CA 1
ATOM 3070 C C . SER A 1 383 ? -12.194 8.204 -1.908 1.00 88.19 383 SER A C 1
ATOM 3072 O O . SER A 1 383 ? -12.102 9.417 -1.722 1.00 88.19 383 SER A O 1
ATOM 3074 N N . ALA A 1 384 ? -11.859 7.318 -0.966 1.00 88.69 384 ALA A N 1
ATOM 3075 C CA . ALA A 1 384 ? -11.370 7.719 0.347 1.00 88.69 384 ALA A CA 1
ATOM 3076 C C . ALA A 1 384 ? -10.005 8.420 0.270 1.00 88.69 384 ALA A C 1
ATOM 3078 O O . ALA A 1 384 ? -9.814 9.443 0.921 1.00 88.69 384 ALA A O 1
ATOM 3079 N N . LEU A 1 385 ? -9.075 7.923 -0.550 1.00 93.62 385 LEU A N 1
ATOM 3080 C CA . LEU A 1 385 ? -7.773 8.561 -0.754 1.00 93.62 385 LEU A CA 1
ATOM 3081 C C . LEU A 1 385 ? -7.910 9.948 -1.389 1.00 93.62 385 LEU A C 1
ATOM 3083 O O . LEU A 1 385 ? -7.303 10.893 -0.899 1.00 93.62 385 LEU A O 1
ATOM 3087 N N . LEU A 1 386 ? -8.762 10.105 -2.408 1.00 87.38 386 LEU A N 1
ATOM 3088 C CA . LEU A 1 386 ? -9.041 11.410 -3.017 1.00 87.38 386 LEU A CA 1
ATOM 3089 C C . LEU A 1 386 ? -9.569 12.420 -1.990 1.00 87.38 386 LEU A C 1
ATOM 3091 O O . LEU A 1 386 ? -9.154 13.577 -2.013 1.00 87.38 386 LEU A O 1
ATOM 3095 N N . PHE A 1 387 ? -10.441 11.980 -1.078 1.00 85.62 387 PHE A N 1
ATOM 3096 C CA . PHE A 1 387 ? -10.943 12.804 0.023 1.00 85.62 387 PHE A CA 1
ATOM 3097 C C . PHE A 1 387 ? -9.841 13.204 1.018 1.00 85.62 387 PHE A C 1
ATOM 3099 O O . PHE A 1 387 ? -9.790 14.351 1.463 1.00 85.62 387 PHE A O 1
ATOM 3106 N N . LEU A 1 388 ? -8.948 12.278 1.377 1.00 86.00 388 LEU A N 1
ATOM 3107 C CA . LEU A 1 388 ? -7.829 12.565 2.278 1.00 86.00 388 LEU A CA 1
ATOM 3108 C C . LEU A 1 388 ? -6.812 13.523 1.629 1.00 86.00 388 LEU A C 1
ATOM 3110 O O . LEU A 1 388 ? -6.351 14.477 2.261 1.00 86.00 388 LEU A O 1
ATOM 3114 N N . HIS A 1 389 ? -6.512 13.312 0.345 1.00 88.81 389 HIS A N 1
ATOM 3115 C CA . HIS A 1 389 ? -5.537 14.094 -0.417 1.00 88.81 389 HIS A CA 1
ATOM 3116 C C . HIS A 1 389 ? -6.037 15.487 -0.800 1.00 88.81 389 HIS A C 1
ATOM 3118 O O . HIS A 1 389 ? -5.220 16.367 -1.050 1.00 88.81 389 HIS A O 1
ATOM 3124 N N . SER A 1 390 ? -7.353 15.721 -0.832 1.00 82.31 390 SER A N 1
ATOM 3125 C CA . SER A 1 390 ? -7.929 17.027 -1.180 1.00 82.31 390 SER A CA 1
ATOM 3126 C C . SER A 1 390 ? -7.919 18.054 -0.044 1.00 82.31 390 SER A C 1
ATOM 3128 O O . SER A 1 390 ? -8.506 19.121 -0.201 1.00 82.31 390 SER A O 1
ATOM 3130 N N . ARG A 1 391 ? -7.329 17.738 1.113 1.00 77.75 391 ARG A N 1
ATOM 3131 C CA . ARG A 1 391 ? -7.297 18.643 2.270 1.00 77.75 391 ARG A CA 1
ATOM 3132 C C . ARG A 1 391 ? -6.266 19.762 2.096 1.00 77.75 391 ARG A C 1
ATOM 3134 O O . ARG A 1 391 ? -5.171 19.536 1.590 1.00 77.75 391 ARG A O 1
ATOM 3141 N N . GLU A 1 392 ? -6.615 20.950 2.582 1.00 65.50 392 GLU A N 1
ATOM 3142 C CA . GLU A 1 392 ? -5.758 22.141 2.625 1.00 65.50 392 GLU A CA 1
ATOM 3143 C C . GLU A 1 392 ? -5.486 22.544 4.089 1.00 65.50 392 GLU A C 1
ATOM 3145 O O . GLU A 1 392 ? -6.338 22.299 4.947 1.00 65.50 392 GLU A O 1
ATOM 3150 N N . PRO A 1 393 ? -4.327 23.150 4.426 1.00 68.94 393 PRO A N 1
ATOM 3151 C CA . PRO A 1 393 ? -3.227 23.561 3.542 1.00 68.94 393 PRO A CA 1
ATOM 3152 C C . PRO A 1 393 ? -2.282 22.421 3.125 1.00 68.94 393 PRO A C 1
ATOM 3154 O O . PRO A 1 393 ? -1.460 22.614 2.235 1.00 68.94 393 PRO A O 1
ATOM 3157 N N . HIS A 1 394 ? -2.396 21.240 3.740 1.00 76.94 394 HIS A N 1
ATOM 3158 C CA . HIS A 1 394 ? -1.585 20.069 3.405 1.00 76.94 394 HIS A CA 1
ATOM 3159 C C . HIS A 1 394 ? -2.480 18.844 3.217 1.00 76.94 394 HIS A C 1
ATOM 3161 O O . HIS A 1 394 ? -3.343 18.567 4.053 1.00 76.94 394 HIS A O 1
ATOM 3167 N N . ALA A 1 395 ? -2.224 18.093 2.146 1.00 85.38 395 ALA A N 1
ATOM 3168 C CA . ALA A 1 395 ? -2.874 16.817 1.887 1.00 85.38 395 ALA A CA 1
ATOM 3169 C C . ALA A 1 395 ? -2.628 15.847 3.052 1.00 85.38 395 ALA A C 1
ATOM 3171 O O . ALA A 1 395 ? -1.487 15.664 3.486 1.00 85.38 395 ALA A O 1
ATOM 3172 N N . LEU A 1 396 ? -3.682 15.189 3.540 1.00 88.75 396 LEU A N 1
ATOM 3173 C CA . LEU A 1 396 ? -3.527 14.150 4.549 1.00 88.75 396 LEU A CA 1
ATOM 3174 C C . LEU A 1 396 ? -3.190 12.832 3.851 1.00 88.75 396 LEU A C 1
ATOM 3176 O O . LEU A 1 396 ? -4.035 12.245 3.185 1.00 88.75 396 LEU A O 1
ATOM 3180 N N . VAL A 1 397 ? -1.955 12.364 4.001 1.00 92.25 397 VAL A N 1
ATOM 3181 C CA . VAL A 1 397 ? -1.526 11.075 3.444 1.00 92.25 397 VAL A CA 1
ATOM 3182 C C . VAL A 1 397 ? -1.924 9.948 4.398 1.00 92.25 397 VAL A C 1
ATOM 3184 O O . VAL A 1 397 ? -1.715 10.051 5.610 1.00 92.25 397 VAL A O 1
ATOM 3187 N N . HIS A 1 398 ? -2.491 8.860 3.875 1.00 94.12 398 HIS A N 1
ATOM 3188 C CA . HIS A 1 398 ? -2.857 7.696 4.675 1.00 94.12 398 HIS A CA 1
ATOM 3189 C C . HIS A 1 398 ? -1.615 7.050 5.300 1.00 94.12 398 HIS A C 1
ATOM 3191 O O . HIS A 1 398 ? -1.573 6.820 6.511 1.00 94.12 398 HIS A O 1
ATOM 3197 N N . GLY A 1 399 ? -0.599 6.761 4.487 1.00 90.12 399 GLY A N 1
ATOM 3198 C CA . GLY A 1 399 ? 0.725 6.312 4.909 1.00 90.12 399 GLY A CA 1
ATOM 3199 C C . GLY A 1 399 ? 0.837 4.834 5.274 1.00 90.12 399 GLY A C 1
ATOM 3200 O O . GLY A 1 399 ? 1.836 4.220 4.935 1.00 90.12 399 GLY A O 1
ATOM 3201 N N . ASP A 1 400 ? -0.169 4.230 5.913 1.00 89.81 400 ASP A N 1
ATOM 3202 C CA . ASP A 1 400 ? -0.173 2.785 6.234 1.00 89.81 400 ASP A CA 1
ATOM 3203 C C . ASP A 1 400 ? -1.281 2.011 5.496 1.00 89.81 400 ASP A C 1
ATOM 3205 O O . ASP A 1 400 ? -2.020 1.225 6.092 1.00 89.81 400 ASP A O 1
ATOM 3209 N N . LEU A 1 401 ? -1.486 2.285 4.204 1.00 94.88 401 LEU A N 1
ATOM 3210 C CA . LEU A 1 401 ? -2.576 1.661 3.448 1.00 94.88 401 LEU A CA 1
ATOM 3211 C C . LEU A 1 401 ? -2.233 0.199 3.129 1.00 94.88 401 LEU A C 1
ATOM 3213 O O . LEU A 1 401 ? -1.364 -0.088 2.311 1.00 94.88 401 LEU A O 1
ATOM 3217 N N . ARG A 1 402 ? -2.921 -0.741 3.787 1.00 91.50 402 ARG A N 1
ATOM 3218 C CA . ARG A 1 402 ? -2.682 -2.190 3.675 1.00 91.50 402 ARG A CA 1
ATOM 3219 C C . ARG A 1 402 ? -3.984 -2.975 3.831 1.00 91.50 402 ARG A C 1
ATOM 3221 O O . ARG A 1 402 ? -4.892 -2.477 4.496 1.00 91.50 402 ARG A O 1
ATOM 3228 N N . PRO A 1 403 ? -4.078 -4.223 3.331 1.00 92.69 403 PRO A N 1
ATOM 3229 C CA . PRO A 1 403 ? -5.294 -5.032 3.457 1.00 92.69 403 PRO A CA 1
ATOM 3230 C C . PRO A 1 403 ? -5.802 -5.225 4.895 1.00 92.69 403 PRO A C 1
ATOM 3232 O O . PRO A 1 403 ? -7.006 -5.275 5.111 1.00 92.69 403 PRO A O 1
ATOM 3235 N N . CYS A 1 404 ? -4.923 -5.273 5.901 1.00 90.62 404 CYS A N 1
ATOM 3236 C CA . CYS A 1 404 ? -5.335 -5.380 7.307 1.00 90.62 404 CYS A CA 1
ATOM 3237 C C . CYS A 1 404 ? -5.971 -4.095 7.878 1.00 90.62 404 CYS A C 1
ATOM 3239 O O . CYS A 1 404 ? -6.625 -4.157 8.914 1.00 90.62 404 CYS A O 1
ATOM 3241 N N . ASN A 1 405 ? -5.797 -2.949 7.208 1.00 94.06 405 ASN A N 1
ATOM 3242 C CA . ASN A 1 405 ? -6.392 -1.652 7.559 1.00 94.06 405 ASN A CA 1
ATOM 3243 C C . ASN A 1 405 ? -7.611 -1.306 6.679 1.00 94.06 405 ASN A C 1
ATOM 3245 O O . ASN A 1 405 ? -8.107 -0.180 6.714 1.00 94.06 405 ASN A O 1
ATOM 3249 N N . ILE A 1 406 ? -8.088 -2.259 5.873 1.00 96.38 406 ILE A N 1
ATOM 3250 C CA . ILE A 1 406 ? -9.277 -2.123 5.029 1.00 96.38 406 ILE A CA 1
ATOM 3251 C C . ILE A 1 406 ? -10.305 -3.118 5.548 1.00 96.38 406 ILE A C 1
ATOM 3253 O O . ILE A 1 406 ? -10.097 -4.324 5.460 1.00 96.38 406 ILE A O 1
ATOM 3257 N N . PHE A 1 407 ? -11.406 -2.622 6.094 1.00 94.12 407 PHE A N 1
ATOM 3258 C CA . PHE A 1 407 ? -12.480 -3.445 6.634 1.00 94.12 407 PHE A CA 1
ATOM 3259 C C . PHE A 1 407 ? -13.647 -3.547 5.667 1.00 94.12 407 PHE A C 1
ATOM 3261 O O . PHE A 1 407 ? -13.863 -2.651 4.854 1.00 94.12 407 PHE A O 1
ATOM 3268 N N . VAL A 1 408 ? -14.403 -4.634 5.783 1.00 91.19 408 VAL A N 1
ATOM 3269 C CA . VAL A 1 408 ? -15.572 -4.930 4.962 1.00 91.19 408 VAL A CA 1
ATOM 3270 C C . VAL A 1 408 ? -16.819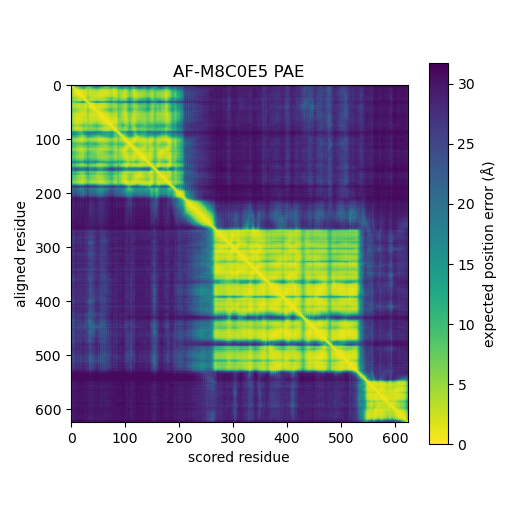 -4.901 5.847 1.00 91.19 408 VAL A C 1
ATOM 3272 O O . VAL A 1 408 ? -16.887 -5.560 6.888 1.00 91.19 408 VAL A O 1
ATOM 3275 N N . ASP A 1 409 ? -17.809 -4.104 5.456 1.00 84.25 409 ASP A N 1
ATOM 3276 C CA . ASP A 1 409 ? -19.093 -4.012 6.149 1.00 84.25 409 ASP A CA 1
ATOM 3277 C C . ASP A 1 409 ? -20.052 -5.140 5.733 1.00 84.25 409 ASP A C 1
ATOM 3279 O O . ASP A 1 409 ? -19.753 -5.939 4.844 1.00 84.25 409 ASP A O 1
ATOM 3283 N N . ALA A 1 410 ? -21.232 -5.197 6.359 1.00 79.25 410 ALA A N 1
ATOM 3284 C CA . ALA A 1 410 ? -22.249 -6.217 6.083 1.00 79.25 410 ALA A CA 1
ATOM 3285 C C . ALA A 1 410 ? -22.725 -6.259 4.614 1.00 79.25 410 ALA A C 1
ATOM 3287 O O . ALA A 1 410 ? -23.193 -7.298 4.153 1.00 79.25 410 ALA A O 1
ATOM 3288 N N . ASN A 1 411 ? -22.584 -5.155 3.876 1.00 78.44 411 ASN A N 1
ATOM 3289 C CA . ASN A 1 411 ? -22.986 -5.005 2.479 1.00 78.44 411 ASN A CA 1
ATOM 3290 C C . ASN A 1 411 ? -21.820 -5.223 1.500 1.00 78.44 411 ASN A C 1
ATOM 3292 O O . ASN A 1 411 ? -21.943 -4.901 0.315 1.00 78.44 411 ASN A O 1
ATOM 3296 N N . PHE A 1 412 ? -20.690 -5.754 1.979 1.00 83.19 412 PHE A N 1
ATOM 3297 C CA . PHE A 1 412 ? -19.454 -5.919 1.212 1.00 83.19 412 PHE A CA 1
ATOM 3298 C C . PHE A 1 412 ? -18.893 -4.600 0.658 1.00 83.19 412 PHE A C 1
ATOM 3300 O O . PHE A 1 412 ? -18.267 -4.573 -0.404 1.00 83.19 412 PHE A O 1
ATOM 3307 N N . ARG A 1 413 ? -19.117 -3.500 1.382 1.00 84.50 413 ARG A N 1
ATOM 3308 C CA . ARG A 1 413 ? -18.496 -2.195 1.137 1.00 84.50 413 ARG A CA 1
ATOM 3309 C C . ARG A 1 413 ? -17.250 -2.065 2.001 1.00 84.50 413 ARG A C 1
ATOM 3311 O O . ARG A 1 413 ? -17.210 -2.574 3.121 1.00 84.50 413 ARG A O 1
ATOM 3318 N N . SER A 1 414 ? -16.229 -1.396 1.487 1.00 92.88 414 SER A N 1
ATOM 3319 C CA . SER A 1 414 ? -14.956 -1.224 2.180 1.00 92.88 414 SER A CA 1
ATOM 3320 C C . SER A 1 414 ? -14.835 0.108 2.902 1.00 92.88 414 SER A C 1
ATOM 3322 O O . SER A 1 414 ? -15.297 1.152 2.430 1.00 92.88 414 SER A O 1
ATOM 3324 N N . LYS A 1 415 ? -14.160 0.064 4.052 1.00 92.94 415 LYS A N 1
ATOM 3325 C CA . LYS A 1 415 ? -13.823 1.229 4.866 1.00 92.94 415 LYS A CA 1
ATOM 3326 C C . LYS A 1 415 ? -12.373 1.163 5.327 1.00 92.94 415 LYS A C 1
ATOM 3328 O O . LYS A 1 415 ? -11.952 0.159 5.898 1.00 92.94 415 LYS A O 1
ATOM 3333 N N . ILE A 1 416 ? -11.615 2.233 5.098 1.00 95.56 416 ILE A N 1
ATOM 3334 C CA . ILE A 1 416 ? -10.208 2.332 5.510 1.00 95.56 416 ILE A CA 1
ATOM 3335 C C . ILE A 1 416 ? -10.078 2.956 6.905 1.00 95.56 416 ILE A C 1
ATOM 3337 O O . ILE A 1 416 ? -10.893 3.798 7.296 1.00 95.56 416 ILE A O 1
ATOM 3341 N N . CYS A 1 417 ? -9.058 2.553 7.664 1.00 91.69 417 CYS A N 1
ATOM 3342 C CA . CYS A 1 417 ? -8.772 3.066 9.009 1.00 91.69 417 CYS A CA 1
ATOM 3343 C C . CYS A 1 417 ? -7.272 3.332 9.232 1.00 91.69 417 CYS A C 1
ATOM 3345 O O . CYS A 1 417 ? -6.440 3.004 8.393 1.00 91.69 417 CYS A O 1
ATOM 3347 N N . ASN A 1 418 ? -6.923 3.923 10.384 1.00 87.75 418 ASN A N 1
ATOM 3348 C CA . ASN A 1 418 ? -5.540 4.222 10.799 1.00 87.75 418 ASN A CA 1
ATOM 3349 C C . ASN A 1 418 ? -4.761 5.177 9.860 1.00 87.75 418 ASN A C 1
ATOM 3351 O O . ASN A 1 418 ? -3.528 5.200 9.869 1.00 87.75 418 ASN A O 1
ATOM 3355 N N . PHE A 1 419 ? -5.464 5.995 9.073 1.00 89.25 419 PHE A N 1
ATOM 3356 C CA . PHE A 1 419 ? -4.862 6.992 8.188 1.00 89.25 419 PHE A CA 1
ATOM 3357 C C . PHE A 1 419 ? -4.123 8.083 8.980 1.00 89.25 419 PHE A C 1
ATOM 3359 O O . PHE A 1 419 ? -4.579 8.505 10.040 1.00 89.25 419 PHE A O 1
ATOM 3366 N N . GLY A 1 420 ? -2.962 8.524 8.485 1.00 85.00 420 GLY A N 1
ATOM 3367 C CA . GLY A 1 420 ? -2.150 9.579 9.106 1.00 85.00 420 GLY A CA 1
ATOM 3368 C C . GLY A 1 420 ? -1.420 9.169 10.394 1.00 85.00 420 GLY A C 1
ATOM 3369 O O . GLY A 1 420 ? -0.791 10.008 11.036 1.00 85.00 420 GLY A O 1
ATOM 3370 N N . MET A 1 421 ? -1.469 7.887 10.772 1.00 84.69 421 MET A N 1
ATOM 3371 C CA . MET A 1 421 ? -0.859 7.384 12.008 1.00 84.69 421 MET A CA 1
ATOM 3372 C C . MET A 1 421 ? 0.587 6.891 11.835 1.00 84.69 421 MET A C 1
ATOM 3374 O O . MET A 1 421 ? 1.285 6.700 12.830 1.00 84.69 421 MET A O 1
ATOM 3378 N N . LEU A 1 422 ? 1.054 6.658 10.597 1.00 80.75 422 LEU A N 1
ATOM 3379 C CA . LEU A 1 422 ? 2.372 6.059 10.332 1.00 80.75 422 LEU A CA 1
ATOM 3380 C C . LEU A 1 422 ? 3.533 6.908 10.873 1.00 80.75 422 LEU A C 1
ATOM 3382 O O . LEU A 1 422 ? 4.498 6.355 11.396 1.00 80.75 422 LEU A O 1
ATOM 3386 N N . THR A 1 423 ? 3.434 8.235 10.786 1.00 74.19 423 THR A N 1
ATOM 3387 C CA . THR A 1 423 ? 4.508 9.176 11.154 1.00 74.19 423 THR A CA 1
ATOM 3388 C C . THR A 1 423 ? 4.948 9.058 12.614 1.00 74.19 423 THR A C 1
ATOM 3390 O O . THR A 1 423 ? 6.125 9.251 12.913 1.00 74.19 423 THR A O 1
ATOM 3393 N N . LEU A 1 424 ? 4.049 8.652 13.518 1.00 72.31 424 LEU A N 1
ATOM 3394 C CA . LEU A 1 424 ? 4.371 8.420 14.930 1.00 72.31 424 LEU A CA 1
ATOM 3395 C C . LEU A 1 424 ? 5.280 7.204 15.158 1.00 72.31 424 LEU A C 1
ATOM 3397 O O . LEU A 1 424 ? 6.008 7.163 16.147 1.00 72.31 424 LEU A O 1
ATOM 3401 N N . PHE A 1 425 ? 5.265 6.228 14.247 1.00 67.44 425 PHE A N 1
ATOM 3402 C CA . PHE A 1 425 ? 6.111 5.032 14.321 1.00 67.44 425 PHE A CA 1
ATOM 3403 C C . PHE A 1 425 ? 7.490 5.224 13.681 1.00 67.44 425 PHE A C 1
ATOM 3405 O O . PHE A 1 425 ? 8.329 4.332 13.775 1.00 67.44 425 PHE A O 1
ATOM 3412 N N . LEU A 1 426 ? 7.725 6.360 13.021 1.00 62.00 426 LEU A N 1
ATOM 3413 C CA . LEU A 1 426 ? 9.002 6.691 12.383 1.00 62.00 426 LEU A CA 1
ATOM 3414 C C . LEU A 1 426 ? 9.932 7.487 13.309 1.00 62.00 426 LEU A C 1
ATOM 3416 O O . LEU A 1 426 ? 11.081 7.734 12.952 1.00 62.00 426 LEU A O 1
ATOM 3420 N N . GLN A 1 427 ? 9.456 7.903 14.489 1.00 57.38 427 GLN A N 1
ATOM 3421 C CA . GLN A 1 427 ? 10.280 8.642 15.441 1.00 57.38 427 GLN A CA 1
ATOM 3422 C C . GLN A 1 427 ? 11.246 7.713 16.203 1.00 57.38 427 GLN A C 1
ATOM 3424 O O . GLN A 1 427 ? 10.839 6.623 16.621 1.00 57.38 427 GLN A O 1
ATOM 3429 N N . PRO A 1 428 ? 12.512 8.127 16.423 1.00 43.91 428 PRO A N 1
ATOM 3430 C CA . PRO A 1 428 ? 13.494 7.324 17.145 1.00 43.91 428 PRO A CA 1
ATOM 3431 C C . PRO A 1 428 ? 12.997 6.943 18.547 1.00 43.91 428 PRO A C 1
ATOM 3433 O O . PRO A 1 428 ? 12.581 7.805 19.316 1.00 43.91 428 PRO A O 1
ATOM 3436 N N . GLY A 1 429 ? 13.079 5.656 18.898 1.00 51.41 429 GLY A N 1
ATOM 3437 C CA . GLY A 1 429 ? 12.851 5.170 20.266 1.00 51.41 429 GLY A CA 1
ATOM 3438 C C . GLY A 1 429 ? 11.458 4.614 20.580 1.00 51.41 429 GLY A C 1
ATOM 3439 O O . GLY A 1 429 ? 11.292 4.041 21.654 1.00 51.41 429 GLY A O 1
ATOM 3440 N N . ASN A 1 430 ? 10.483 4.692 19.668 1.00 45.75 430 ASN A N 1
ATOM 3441 C CA . ASN A 1 430 ? 9.163 4.091 19.879 1.00 45.75 430 ASN A CA 1
ATOM 3442 C C . ASN A 1 430 ? 9.003 2.756 19.140 1.00 45.75 430 ASN A C 1
ATOM 3444 O O . ASN A 1 430 ? 9.307 2.641 17.958 1.00 45.75 430 ASN A O 1
ATOM 3448 N N . HIS A 1 431 ? 8.523 1.759 19.891 1.00 47.94 431 HIS A N 1
ATOM 3449 C CA . HIS A 1 431 ? 8.092 0.413 19.498 1.00 47.94 431 HIS A CA 1
ATOM 3450 C C . HIS A 1 431 ? 8.180 0.090 18.001 1.00 47.94 431 HIS A C 1
ATOM 3452 O O . HIS A 1 431 ? 7.317 0.489 17.220 1.00 47.94 431 HIS A O 1
ATOM 3458 N N . GLN A 1 432 ? 9.186 -0.710 17.643 1.00 47.62 432 GLN A N 1
ATOM 3459 C CA . GLN A 1 432 ? 9.388 -1.234 16.297 1.00 47.62 432 GLN A CA 1
ATOM 3460 C C . GLN A 1 432 ? 8.108 -1.948 15.830 1.00 47.62 432 GLN A C 1
ATOM 3462 O O . GLN A 1 432 ? 7.725 -2.967 16.415 1.00 47.62 432 GLN A O 1
ATOM 3467 N N . PRO A 1 433 ? 7.403 -1.424 14.813 1.00 50.16 433 PRO A N 1
ATOM 3468 C CA . PRO A 1 433 ? 6.266 -2.122 14.237 1.00 50.16 433 PRO A CA 1
ATOM 3469 C C . PRO A 1 433 ? 6.719 -3.454 13.642 1.00 50.16 433 PRO A C 1
ATOM 3471 O O . PRO A 1 433 ? 7.912 -3.670 13.422 1.00 50.16 433 PRO A O 1
ATOM 3474 N N . ALA A 1 434 ? 5.773 -4.322 13.283 1.00 54.34 434 ALA A N 1
ATOM 3475 C CA . ALA A 1 434 ? 6.043 -5.440 12.382 1.00 54.34 434 ALA A CA 1
ATOM 3476 C C . ALA A 1 434 ? 6.398 -4.901 10.977 1.00 54.34 434 ALA A C 1
ATOM 3478 O O . ALA A 1 434 ? 5.609 -4.994 10.038 1.00 54.34 434 ALA A O 1
ATOM 3479 N N . LEU A 1 435 ? 7.577 -4.279 10.844 1.00 58.84 435 LEU A N 1
ATOM 3480 C CA . LEU A 1 435 ? 8.064 -3.609 9.638 1.00 58.84 435 LEU A CA 1
ATOM 3481 C C . LEU A 1 435 ? 8.032 -4.574 8.453 1.00 58.84 435 LEU A C 1
ATOM 3483 O O . LEU A 1 435 ? 7.585 -4.206 7.375 1.00 58.84 435 LEU A O 1
ATOM 3487 N N . THR A 1 436 ? 8.364 -5.844 8.684 1.00 58.94 436 THR A N 1
ATOM 3488 C CA . THR A 1 436 ? 8.301 -6.923 7.689 1.00 58.94 436 THR A CA 1
ATOM 3489 C C . THR A 1 436 ? 6.933 -7.076 7.018 1.00 58.94 436 THR A C 1
ATOM 3491 O O . THR A 1 436 ? 6.883 -7.340 5.821 1.00 58.94 436 THR A O 1
ATOM 3494 N N . ALA A 1 437 ? 5.829 -6.871 7.743 1.00 65.62 437 ALA A N 1
ATOM 3495 C CA . ALA A 1 437 ? 4.472 -6.958 7.195 1.00 65.62 437 ALA A CA 1
ATOM 3496 C C . ALA A 1 437 ? 4.019 -5.670 6.477 1.00 65.62 437 ALA A C 1
ATOM 3498 O O . ALA A 1 437 ? 3.036 -5.687 5.736 1.00 65.62 437 ALA A O 1
ATOM 3499 N N . ARG A 1 438 ? 4.710 -4.546 6.708 1.00 73.06 438 ARG A N 1
ATOM 3500 C CA . ARG A 1 438 ? 4.439 -3.245 6.072 1.00 73.06 438 ARG A CA 1
ATOM 3501 C C . ARG A 1 438 ? 5.229 -3.041 4.794 1.00 73.06 438 ARG A C 1
ATOM 3503 O O . ARG A 1 438 ? 4.670 -2.538 3.826 1.00 73.06 438 ARG A O 1
ATOM 3510 N N . LEU A 1 439 ? 6.495 -3.463 4.800 1.00 71.50 439 LEU A N 1
ATOM 3511 C CA . LEU A 1 439 ? 7.471 -3.229 3.735 1.00 71.50 439 LEU A CA 1
ATOM 3512 C C . LEU A 1 439 ? 6.928 -3.438 2.315 1.00 71.50 439 LEU A C 1
ATOM 3514 O O . LEU A 1 439 ? 7.190 -2.574 1.486 1.00 71.50 439 LEU A O 1
ATOM 3518 N N . PRO A 1 440 ? 6.146 -4.492 2.003 1.00 77.38 440 PRO A N 1
ATOM 3519 C CA . PRO A 1 440 ? 5.696 -4.691 0.629 1.00 77.38 440 PRO A CA 1
ATOM 3520 C C . PRO A 1 440 ? 4.723 -3.623 0.115 1.00 77.38 440 PRO A C 1
ATOM 3522 O O . PRO A 1 440 ? 4.581 -3.477 -1.092 1.00 77.38 440 PRO A O 1
ATOM 3525 N N . TYR A 1 441 ? 4.051 -2.903 1.015 1.00 82.81 441 TYR A N 1
ATOM 3526 C CA . TYR A 1 441 ? 3.095 -1.845 0.691 1.00 82.81 441 TYR A CA 1
ATOM 3527 C C . TYR A 1 441 ? 3.697 -0.445 0.860 1.00 82.81 441 TYR A C 1
ATOM 3529 O O . TYR A 1 441 ? 3.083 0.525 0.438 1.00 82.81 441 TYR A O 1
ATOM 3537 N N . LEU A 1 442 ? 4.883 -0.324 1.468 1.00 80.75 442 LEU A N 1
ATOM 3538 C CA . LEU A 1 442 ? 5.539 0.965 1.664 1.00 80.75 442 LEU A CA 1
ATOM 3539 C C . LEU A 1 442 ? 6.207 1.433 0.374 1.00 80.75 442 LEU A C 1
ATOM 3541 O O . LEU A 1 442 ? 6.909 0.678 -0.294 1.00 80.75 442 LEU A O 1
ATOM 3545 N N . ASP A 1 443 ? 6.009 2.712 0.077 1.00 82.25 443 ASP A N 1
ATOM 3546 C CA . ASP A 1 443 ? 6.626 3.394 -1.050 1.00 82.25 443 ASP A CA 1
ATOM 3547 C C . ASP A 1 443 ? 8.169 3.338 -0.957 1.00 82.25 443 ASP A C 1
ATOM 3549 O O . ASP A 1 443 ? 8.735 3.829 0.025 1.00 82.25 443 ASP A O 1
ATOM 3553 N N . PRO A 1 444 ? 8.871 2.777 -1.961 1.00 77.81 444 PRO A N 1
ATOM 3554 C CA . PRO A 1 444 ? 10.329 2.655 -1.949 1.00 77.81 444 PRO A CA 1
ATOM 3555 C C . PRO A 1 444 ? 11.058 4.006 -1.943 1.00 77.81 444 PRO A C 1
ATOM 3557 O O . PRO A 1 444 ? 12.137 4.120 -1.352 1.00 77.81 444 PRO A O 1
ATOM 3560 N N . ASP A 1 445 ? 10.471 5.046 -2.535 1.00 81.50 445 ASP A N 1
ATOM 3561 C CA . ASP A 1 445 ? 11.020 6.397 -2.461 1.00 81.50 445 ASP A CA 1
ATOM 3562 C C . ASP A 1 445 ? 10.838 6.972 -1.063 1.00 81.50 445 ASP A C 1
ATOM 3564 O O . ASP A 1 445 ? 11.773 7.560 -0.540 1.00 81.50 445 ASP A O 1
ATOM 3568 N N . PHE A 1 446 ? 9.688 6.763 -0.416 1.00 79.56 446 PHE A N 1
ATOM 3569 C CA . PHE A 1 446 ? 9.507 7.133 0.993 1.00 79.56 446 PHE A CA 1
ATOM 3570 C C . PHE A 1 446 ? 10.511 6.404 1.901 1.00 79.56 446 PHE A C 1
ATOM 3572 O O . PHE A 1 446 ? 11.087 7.022 2.792 1.00 79.56 446 PHE A O 1
ATOM 3579 N N . LEU A 1 447 ? 10.797 5.122 1.646 1.00 70.44 447 LEU A N 1
ATOM 3580 C CA . LEU A 1 447 ? 11.845 4.387 2.368 1.00 70.44 447 LEU A CA 1
ATOM 3581 C C . LEU A 1 447 ? 13.247 4.989 2.156 1.00 70.44 447 LEU A C 1
ATOM 3583 O O . LEU A 1 447 ? 14.117 4.826 3.008 1.00 70.44 447 LEU A O 1
ATOM 3587 N N . THR A 1 448 ? 13.463 5.680 1.034 1.00 67.44 448 THR A N 1
ATOM 3588 C CA . THR A 1 448 ? 14.739 6.318 0.678 1.00 67.44 448 THR A CA 1
ATOM 3589 C C . THR A 1 448 ? 14.846 7.753 1.202 1.00 67.44 448 THR A C 1
ATOM 3591 O O . THR A 1 448 ? 15.900 8.149 1.696 1.00 67.44 448 THR A O 1
ATOM 3594 N N . THR A 1 449 ? 13.779 8.544 1.080 1.00 75.44 449 THR A N 1
ATOM 3595 C CA . THR A 1 449 ? 13.766 9.988 1.360 1.00 75.44 449 THR A CA 1
ATOM 3596 C C . THR A 1 449 ? 13.206 10.332 2.738 1.00 75.44 449 THR A C 1
ATOM 3598 O O . THR A 1 449 ? 13.452 11.427 3.235 1.00 75.44 449 THR A O 1
ATOM 3601 N N . GLY A 1 450 ? 12.435 9.428 3.353 1.00 75.00 450 GLY A N 1
ATOM 3602 C CA . GLY A 1 450 ? 11.661 9.680 4.572 1.00 75.00 450 GLY A CA 1
ATOM 3603 C C . GLY A 1 450 ? 10.437 10.580 4.362 1.00 75.00 450 GLY A C 1
ATOM 3604 O O . GLY A 1 450 ? 9.725 10.879 5.319 1.00 75.00 450 GLY A O 1
ATOM 3605 N N . GLU A 1 451 ? 10.175 11.015 3.128 1.00 82.75 451 GLU A N 1
ATOM 3606 C CA . GLU A 1 451 ? 9.112 11.963 2.807 1.00 82.75 451 GLU A CA 1
ATOM 3607 C C . GLU A 1 451 ? 7.852 11.237 2.337 1.00 82.75 451 GLU A C 1
ATOM 3609 O O . GLU A 1 451 ? 7.840 10.590 1.284 1.00 82.75 451 GLU A O 1
ATOM 3614 N N . LEU A 1 452 ? 6.785 11.364 3.125 1.00 86.88 452 LEU A N 1
ATOM 3615 C CA . LEU A 1 452 ? 5.492 10.766 2.832 1.00 86.88 452 LEU A CA 1
ATOM 3616 C C . LEU A 1 452 ? 4.647 11.715 1.970 1.00 86.88 452 LEU A C 1
ATOM 3618 O O . LEU A 1 452 ? 4.422 12.863 2.347 1.00 86.88 452 LEU A O 1
ATOM 3622 N N . THR A 1 453 ? 4.150 11.230 0.830 1.00 92.19 453 THR A N 1
ATOM 3623 C CA . THR A 1 453 ? 3.397 12.044 -0.143 1.00 92.19 453 THR A CA 1
ATOM 3624 C C . THR A 1 453 ? 2.115 11.332 -0.592 1.00 92.19 453 THR A C 1
ATOM 3626 O O . THR A 1 453 ? 2.018 10.114 -0.440 1.00 92.19 453 THR A O 1
ATOM 3629 N N . PRO A 1 454 ? 1.140 12.023 -1.215 1.00 94.62 454 PRO A N 1
ATOM 3630 C CA . PRO A 1 454 ? -0.018 11.365 -1.832 1.00 94.62 454 PRO A CA 1
ATOM 3631 C C . PRO A 1 454 ? 0.346 10.216 -2.793 1.00 94.62 454 PRO A C 1
ATOM 3633 O O . PRO A 1 454 ? -0.359 9.210 -2.856 1.00 94.62 454 PRO A O 1
ATOM 3636 N N . LEU A 1 455 ? 1.488 10.310 -3.489 1.00 95.56 455 LEU A N 1
ATOM 3637 C CA . LEU A 1 455 ? 1.997 9.260 -4.383 1.00 95.56 455 LEU A CA 1
ATOM 3638 C C . LEU A 1 455 ? 2.506 8.014 -3.639 1.00 95.56 455 LEU A C 1
ATOM 3640 O O . LEU A 1 455 ? 2.645 6.949 -4.247 1.00 95.56 455 LEU A O 1
ATOM 3644 N N . SER A 1 456 ? 2.753 8.115 -2.334 1.00 94.75 456 SER A N 1
ATOM 3645 C CA . SER A 1 456 ? 3.064 6.965 -1.484 1.00 94.75 456 SER A CA 1
ATOM 3646 C C . SER A 1 456 ? 1.823 6.092 -1.250 1.00 94.75 456 SER A C 1
ATOM 3648 O O . SER A 1 456 ? 1.905 4.861 -1.287 1.00 94.75 456 SER A O 1
ATOM 3650 N N . ASP A 1 457 ? 0.645 6.710 -1.117 1.00 96.75 457 ASP A N 1
ATOM 3651 C CA . ASP A 1 457 ? -0.628 5.981 -1.051 1.00 96.75 457 ASP A CA 1
ATOM 3652 C C . ASP A 1 457 ? -0.992 5.362 -2.407 1.00 96.75 457 ASP A C 1
ATOM 3654 O O . ASP A 1 457 ? -1.543 4.263 -2.448 1.00 96.75 457 ASP A O 1
ATOM 3658 N N . VAL A 1 458 ? -0.640 6.021 -3.520 1.00 97.38 458 VAL A N 1
ATOM 3659 C CA . VAL A 1 458 ? -0.807 5.462 -4.876 1.00 97.38 458 VAL A CA 1
ATOM 3660 C C . VAL A 1 458 ? 0.003 4.174 -5.042 1.00 97.38 458 VAL A C 1
ATOM 3662 O O . VAL A 1 458 ? -0.529 3.191 -5.558 1.00 97.38 458 VAL A O 1
ATOM 3665 N N . TYR A 1 459 ? 1.246 4.135 -4.551 1.00 94.81 459 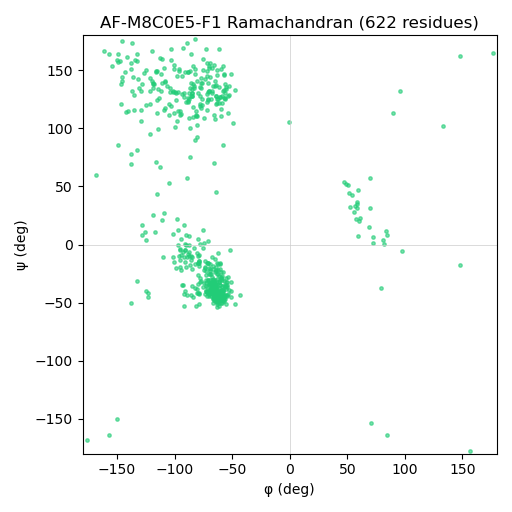TYR A N 1
ATOM 3666 C CA . TYR A 1 459 ? 2.051 2.908 -4.547 1.00 94.81 459 TYR A CA 1
ATOM 3667 C C . TYR A 1 459 ? 1.364 1.786 -3.758 1.00 94.81 459 TYR A C 1
ATOM 3669 O O . TYR A 1 459 ? 1.155 0.687 -4.277 1.00 94.81 459 TYR A O 1
ATOM 3677 N N . SER A 1 460 ? 0.932 2.097 -2.533 1.00 95.94 460 SER A N 1
ATOM 3678 C CA . SER A 1 460 ? 0.236 1.155 -1.649 1.00 95.94 460 SER A CA 1
ATOM 3679 C C . SER A 1 460 ? -1.034 0.594 -2.305 1.00 95.94 460 SER A C 1
ATOM 3681 O O . SER A 1 460 ? -1.282 -0.615 -2.287 1.00 95.94 460 SER A O 1
ATOM 3683 N N . LEU A 1 461 ? -1.815 1.466 -2.952 1.00 97.62 461 LEU A N 1
ATOM 3684 C CA . LEU A 1 461 ? -2.992 1.108 -3.740 1.00 97.62 461 LEU A CA 1
ATOM 3685 C C . LEU A 1 461 ? -2.632 0.181 -4.910 1.00 97.62 461 LEU A C 1
ATOM 3687 O O . LEU A 1 461 ? -3.333 -0.804 -5.129 1.00 97.62 461 LEU A O 1
ATOM 3691 N N . GLY A 1 462 ? -1.546 0.454 -5.637 1.00 93.00 462 GLY A N 1
ATOM 3692 C CA . GLY A 1 462 ? -1.062 -0.395 -6.729 1.00 93.00 462 GLY A CA 1
ATOM 3693 C C . GLY A 1 462 ? -0.801 -1.831 -6.285 1.00 93.00 462 GLY A C 1
ATOM 3694 O O . GLY A 1 462 ? -1.296 -2.777 -6.901 1.00 93.00 462 GLY A O 1
ATOM 3695 N N . VAL A 1 463 ? -0.113 -1.998 -5.153 1.00 88.69 463 VAL A N 1
ATOM 3696 C CA . VAL A 1 463 ? 0.136 -3.318 -4.556 1.00 88.69 463 VAL A CA 1
ATOM 3697 C C . VAL A 1 463 ? -1.182 -4.016 -4.208 1.00 88.69 463 VAL A C 1
ATOM 3699 O O . VAL A 1 463 ? -1.352 -5.196 -4.518 1.00 88.69 463 VAL A O 1
ATOM 3702 N N . ILE A 1 464 ? -2.146 -3.299 -3.620 1.00 94.69 464 ILE A N 1
ATOM 3703 C CA . ILE A 1 464 ? -3.467 -3.848 -3.270 1.00 94.69 464 ILE A CA 1
ATOM 3704 C C . ILE A 1 464 ? -4.258 -4.257 -4.520 1.00 94.69 464 ILE A C 1
ATOM 3706 O O . ILE A 1 464 ? -4.844 -5.339 -4.526 1.00 94.69 464 ILE A O 1
ATOM 3710 N N . ILE A 1 465 ? -4.247 -3.453 -5.589 1.00 92.38 465 ILE A N 1
ATOM 3711 C CA . ILE A 1 465 ? -4.885 -3.794 -6.873 1.00 92.38 465 ILE A CA 1
ATOM 3712 C C . ILE A 1 465 ? -4.319 -5.116 -7.404 1.00 92.38 465 ILE A C 1
ATOM 3714 O O . ILE A 1 465 ? -5.080 -6.011 -7.775 1.00 92.38 465 ILE A O 1
ATOM 3718 N N . LEU A 1 466 ? -2.993 -5.272 -7.393 1.00 84.56 466 LEU A N 1
ATOM 3719 C CA . LEU A 1 466 ? -2.332 -6.495 -7.849 1.00 84.56 466 LEU A CA 1
ATOM 3720 C C . LEU A 1 466 ? -2.662 -7.698 -6.949 1.00 84.56 466 LEU A C 1
ATOM 3722 O O . LEU A 1 466 ? -2.928 -8.786 -7.462 1.00 84.56 466 LEU A O 1
ATOM 3726 N N . CYS A 1 467 ? -2.728 -7.516 -5.627 1.00 87.31 467 CYS A N 1
ATOM 3727 C CA . CYS A 1 467 ? -3.164 -8.570 -4.702 1.00 87.31 467 CYS A CA 1
ATOM 3728 C C . CYS A 1 467 ? -4.614 -8.997 -4.975 1.00 87.31 467 CYS A C 1
ATOM 3730 O O . CYS A 1 467 ? -4.917 -10.186 -5.017 1.00 87.31 467 CYS A O 1
ATOM 3732 N N . LEU A 1 468 ? -5.514 -8.042 -5.217 1.00 89.81 468 LEU A N 1
ATOM 3733 C CA . LEU A 1 468 ? -6.920 -8.312 -5.523 1.00 89.81 468 LEU A CA 1
ATOM 3734 C C . LEU A 1 468 ? -7.112 -8.995 -6.883 1.00 89.81 468 LEU A C 1
ATOM 3736 O O . LEU A 1 468 ? -8.028 -9.804 -7.028 1.00 89.81 468 LEU A O 1
ATOM 3740 N N . LEU A 1 469 ? -6.262 -8.717 -7.870 1.00 82.31 469 LEU A N 1
ATOM 3741 C CA . LEU A 1 469 ? -6.296 -9.406 -9.163 1.00 82.31 469 LEU A CA 1
ATOM 3742 C C . LEU A 1 469 ? -5.774 -10.839 -9.089 1.00 82.31 469 LEU A C 1
ATOM 3744 O O . LEU A 1 469 ? -6.312 -11.722 -9.754 1.00 82.31 469 LEU A O 1
ATOM 3748 N N . THR A 1 470 ? -4.712 -11.058 -8.315 1.00 78.00 470 THR A N 1
ATOM 3749 C CA . THR A 1 470 ? -3.975 -12.330 -8.283 1.00 78.00 470 THR A CA 1
ATOM 3750 C C . THR A 1 470 ? -4.448 -13.273 -7.182 1.00 78.00 470 THR A C 1
ATOM 3752 O O . THR A 1 470 ? -4.256 -14.480 -7.300 1.00 78.00 470 THR A O 1
ATOM 3755 N N . GLY A 1 471 ? -5.088 -12.748 -6.130 1.00 77.25 471 GLY A N 1
ATOM 3756 C CA . GLY A 1 471 ? -5.417 -13.509 -4.922 1.00 77.25 471 GLY A CA 1
ATOM 3757 C C . GLY A 1 471 ? -4.177 -13.892 -4.109 1.00 77.25 471 GLY A C 1
ATOM 3758 O O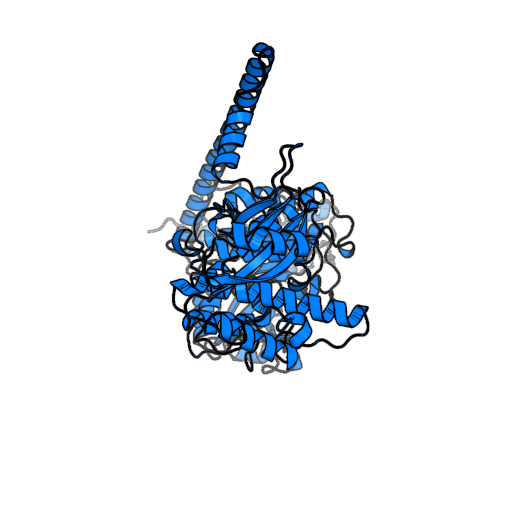 . GLY A 1 471 ? -4.242 -14.780 -3.265 1.00 77.25 471 GLY A O 1
ATOM 3759 N N . LEU A 1 472 ? -3.026 -13.266 -4.383 1.00 75.25 472 LEU A N 1
ATOM 3760 C CA . LEU A 1 472 ? -1.737 -13.620 -3.797 1.00 75.25 472 LEU A CA 1
ATOM 3761 C C . LEU A 1 472 ? -1.177 -12.476 -2.942 1.00 75.25 472 LEU A C 1
ATOM 3763 O O . LEU A 1 472 ? -1.382 -11.304 -3.262 1.00 75.25 472 LEU A O 1
ATOM 3767 N N . PRO A 1 473 ? -0.421 -12.791 -1.873 1.00 69.81 473 PRO A N 1
ATOM 3768 C CA . PRO A 1 473 ? 0.275 -11.778 -1.093 1.00 69.81 473 PRO A CA 1
ATOM 3769 C C . PRO A 1 473 ? 1.456 -11.170 -1.882 1.00 69.81 473 PRO A C 1
ATOM 3771 O O . PRO A 1 473 ? 2.073 -11.874 -2.692 1.00 69.81 473 PRO A O 1
ATOM 3774 N N . PRO A 1 474 ? 1.861 -9.915 -1.589 1.00 60.97 474 PRO A N 1
ATOM 3775 C CA . PRO A 1 474 ? 2.825 -9.143 -2.387 1.00 60.97 474 PRO A CA 1
ATOM 3776 C C . PRO A 1 474 ? 4.159 -9.837 -2.691 1.00 60.97 474 PRO A C 1
ATOM 3778 O O . PRO A 1 474 ? 4.660 -9.759 -3.808 1.00 60.97 474 PRO A O 1
ATOM 3781 N N . LEU A 1 475 ? 4.723 -10.573 -1.724 1.00 52.69 475 LEU A N 1
ATOM 3782 C CA . LEU A 1 475 ? 6.004 -11.283 -1.874 1.00 52.69 475 LEU A CA 1
ATOM 3783 C C . LEU A 1 475 ? 5.973 -12.381 -2.956 1.00 52.69 475 LEU A C 1
ATOM 3785 O O . LEU A 1 475 ? 7.025 -12.833 -3.398 1.00 52.69 475 LEU A O 1
ATOM 3789 N N . THR A 1 476 ? 4.782 -12.793 -3.396 1.00 47.44 476 THR A N 1
ATOM 3790 C CA . THR A 1 476 ? 4.574 -13.793 -4.459 1.00 47.44 476 THR A CA 1
ATOM 3791 C C . THR A 1 476 ? 4.369 -13.136 -5.833 1.00 47.44 476 THR A C 1
ATOM 3793 O O . THR A 1 476 ? 4.458 -13.807 -6.858 1.00 47.44 476 THR A O 1
ATOM 3796 N N . ILE A 1 477 ? 4.137 -11.815 -5.876 1.00 48.44 477 ILE A N 1
ATOM 3797 C CA . ILE A 1 477 ? 3.829 -11.046 -7.097 1.00 48.44 477 ILE A CA 1
ATOM 3798 C C . ILE A 1 477 ? 5.090 -10.750 -7.928 1.00 48.44 477 ILE A C 1
ATOM 3800 O O . ILE A 1 477 ? 4.999 -10.545 -9.135 1.00 48.44 477 ILE A O 1
ATOM 3804 N N . ALA A 1 478 ? 6.284 -10.843 -7.329 1.00 40.09 478 ALA A N 1
ATOM 3805 C CA . ALA A 1 478 ? 7.569 -10.632 -8.007 1.00 40.09 478 ALA A CA 1
ATOM 3806 C C . ALA A 1 478 ? 7.874 -11.632 -9.152 1.00 40.09 478 ALA A C 1
ATOM 3808 O O . ALA A 1 478 ? 8.842 -11.436 -9.878 1.00 40.09 478 ALA A O 1
ATOM 3809 N N . ASN A 1 479 ? 7.050 -12.674 -9.336 1.00 38.75 479 ASN A N 1
ATOM 3810 C CA . ASN A 1 479 ? 7.208 -13.715 -10.362 1.00 38.75 479 ASN A CA 1
ATOM 3811 C C . ASN A 1 479 ? 6.039 -13.786 -11.370 1.00 38.75 479 ASN A C 1
ATOM 3813 O O . ASN A 1 479 ? 5.772 -14.852 -11.927 1.00 38.75 479 ASN A O 1
ATOM 3817 N N . LEU A 1 480 ? 5.295 -12.699 -11.599 1.00 43.56 480 LEU A N 1
ATOM 3818 C CA . LEU A 1 480 ? 4.071 -12.760 -12.404 1.00 43.56 480 LEU A CA 1
ATOM 3819 C C . LEU A 1 480 ? 4.241 -12.298 -13.858 1.00 43.56 480 LEU A C 1
ATOM 3821 O O . LEU A 1 480 ? 4.097 -11.124 -14.190 1.00 43.56 480 LEU A O 1
ATOM 3825 N N . HIS A 1 481 ? 4.345 -13.282 -14.752 1.00 37.81 481 HIS A N 1
ATOM 3826 C CA . HIS A 1 481 ? 3.588 -13.247 -15.998 1.00 37.81 481 HIS A CA 1
ATOM 3827 C C . HIS A 1 481 ? 2.286 -14.049 -15.768 1.00 37.81 481 HIS A C 1
ATOM 3829 O O . HIS A 1 481 ? 2.309 -15.263 -15.594 1.00 37.81 481 HIS A O 1
ATOM 3835 N N . THR A 1 482 ? 1.132 -13.373 -15.758 1.00 49.56 482 THR A N 1
ATOM 3836 C CA . THR A 1 482 ? -0.207 -13.959 -16.033 1.00 49.56 482 THR A CA 1
ATOM 3837 C C . THR A 1 482 ? -0.868 -14.943 -15.035 1.00 49.56 482 THR A C 1
ATOM 3839 O O . THR A 1 482 ? -1.318 -16.010 -15.444 1.00 49.56 482 THR A O 1
ATOM 3842 N N . LEU A 1 483 ? -1.081 -14.591 -13.761 1.00 60.91 483 LEU A N 1
ATOM 3843 C CA . LEU A 1 483 ? -1.979 -15.362 -12.874 1.00 60.91 483 LEU A CA 1
ATOM 3844 C C . LEU A 1 483 ? -3.111 -14.481 -12.327 1.00 60.91 483 LEU A C 1
ATOM 3846 O O . LEU A 1 483 ? -2.947 -13.775 -11.340 1.00 60.91 483 LEU A O 1
ATOM 3850 N N . ILE A 1 484 ? -4.263 -14.509 -13.004 1.00 70.38 484 ILE A N 1
ATOM 3851 C CA . ILE A 1 484 ? -5.517 -13.923 -12.507 1.00 70.38 484 ILE A CA 1
ATOM 3852 C C . ILE A 1 484 ? -6.182 -14.938 -11.572 1.00 70.38 484 ILE A C 1
ATOM 3854 O O . ILE A 1 484 ? -6.260 -16.126 -11.899 1.00 70.38 484 ILE A O 1
ATOM 3858 N N . ASP A 1 485 ? -6.687 -14.466 -10.435 1.00 74.31 485 ASP A N 1
ATOM 3859 C CA . ASP A 1 485 ? -7.367 -15.292 -9.444 1.00 74.31 485 ASP A CA 1
ATOM 3860 C C . ASP A 1 485 ? -8.682 -15.862 -9.987 1.00 74.31 485 ASP A C 1
ATOM 3862 O O . ASP A 1 485 ? -9.666 -15.143 -10.182 1.00 74.31 485 ASP A O 1
ATOM 3866 N N . LYS A 1 486 ? -8.714 -17.181 -10.189 1.00 77.00 486 LYS A N 1
ATOM 3867 C CA . LYS A 1 486 ? -9.909 -17.900 -10.652 1.00 77.00 486 LYS A CA 1
ATOM 3868 C C . LYS A 1 486 ? -10.978 -18.034 -9.564 1.00 77.00 486 LYS A C 1
ATOM 3870 O O . LYS A 1 486 ? -12.143 -18.245 -9.893 1.00 77.00 486 LYS A O 1
ATOM 3875 N N . SER A 1 487 ? -10.615 -17.906 -8.284 1.00 80.50 487 SER A N 1
ATOM 3876 C CA . SER A 1 487 ? -11.569 -17.995 -7.168 1.00 80.50 487 SER A CA 1
ATOM 3877 C C . SER A 1 487 ? -12.516 -16.790 -7.103 1.00 80.50 487 SER A C 1
ATOM 3879 O O . SER A 1 487 ? -13.616 -16.897 -6.571 1.00 80.50 487 SER A O 1
ATOM 3881 N N . ALA A 1 488 ? -12.138 -15.667 -7.723 1.00 80.44 488 ALA A N 1
ATOM 3882 C CA . ALA A 1 488 ? -12.962 -14.465 -7.846 1.00 80.44 488 ALA A CA 1
ATOM 3883 C C . ALA A 1 488 ? -14.101 -14.593 -8.884 1.00 80.44 488 ALA A C 1
ATOM 3885 O O . ALA A 1 488 ? -14.840 -13.632 -9.123 1.00 80.44 488 ALA A O 1
ATOM 3886 N N . GLY A 1 489 ? -14.230 -15.757 -9.528 1.00 82.06 489 GLY A N 1
ATOM 3887 C CA . GLY A 1 489 ? -15.114 -15.985 -10.666 1.00 82.06 489 GLY A CA 1
ATOM 3888 C C . GLY A 1 489 ? -14.479 -15.582 -12.000 1.00 82.06 489 GLY A C 1
ATOM 3889 O O . GLY A 1 489 ? -13.266 -15.412 -12.123 1.00 82.06 489 GLY A O 1
ATOM 3890 N N . ASN A 1 490 ? -15.314 -15.435 -13.031 1.00 76.69 490 ASN A N 1
ATOM 3891 C CA . ASN A 1 490 ? -14.855 -15.128 -14.385 1.00 76.69 490 ASN A CA 1
ATOM 3892 C C . ASN A 1 490 ? -14.571 -13.632 -14.539 1.00 76.69 490 ASN A C 1
ATOM 3894 O O . ASN A 1 490 ? -15.470 -12.861 -14.876 1.00 76.69 490 ASN A O 1
ATOM 3898 N N . TRP A 1 491 ? -13.319 -13.239 -14.306 1.00 75.81 491 TRP A N 1
ATOM 3899 C CA . TRP A 1 491 ? -12.839 -11.897 -14.611 1.00 75.81 491 TRP A CA 1
ATOM 3900 C C . TRP A 1 491 ? -13.054 -11.556 -16.091 1.00 75.81 491 TRP A C 1
ATOM 3902 O O . TRP A 1 491 ? -12.549 -12.262 -16.971 1.00 75.81 491 TRP A O 1
ATOM 3912 N N . PRO A 1 492 ? -13.735 -10.443 -16.394 1.00 74.88 492 PRO A N 1
ATOM 3913 C CA . PRO A 1 492 ? -13.745 -9.901 -17.739 1.00 74.88 492 PRO A CA 1
ATOM 3914 C C . PRO A 1 492 ? -12.326 -9.485 -18.157 1.00 74.88 492 PRO A C 1
ATOM 3916 O O . PRO A 1 492 ? -11.666 -8.707 -17.466 1.00 74.88 492 PRO A O 1
ATOM 3919 N N . TYR A 1 493 ? -11.849 -10.002 -19.292 1.00 66.75 493 TYR A N 1
ATOM 3920 C CA . TYR A 1 493 ? -10.459 -9.822 -19.732 1.00 66.75 493 TYR A CA 1
ATOM 3921 C C . TYR A 1 493 ? -10.047 -8.347 -19.848 1.00 66.75 493 TYR A C 1
ATOM 3923 O O . TYR A 1 493 ? -8.958 -7.979 -19.412 1.00 66.75 493 TYR A O 1
ATOM 3931 N N . VAL A 1 494 ? -10.912 -7.497 -20.411 1.00 68.69 494 VAL A N 1
ATOM 3932 C CA . VAL A 1 494 ? -10.615 -6.069 -20.620 1.00 68.69 494 VAL A CA 1
ATOM 3933 C C . VAL A 1 494 ? -10.407 -5.363 -19.280 1.00 68.69 494 VAL A C 1
ATOM 3935 O O . VAL A 1 494 ? -9.400 -4.687 -19.093 1.00 68.69 494 VAL A O 1
ATOM 3938 N N . GLN A 1 495 ? -11.307 -5.595 -18.329 1.00 75.19 495 GLN A N 1
ATOM 3939 C CA . GLN A 1 495 ? -11.285 -5.012 -16.993 1.00 75.19 495 GLN A CA 1
ATOM 3940 C C . GLN A 1 495 ? -10.074 -5.505 -16.191 1.00 75.19 495 GLN A C 1
ATOM 3942 O O . GLN A 1 495 ? -9.361 -4.704 -15.591 1.00 75.19 495 GLN A O 1
ATOM 3947 N N . ALA A 1 496 ? -9.784 -6.809 -16.234 1.00 72.12 496 ALA A N 1
ATOM 3948 C CA . ALA A 1 496 ? -8.611 -7.374 -15.572 1.00 72.12 496 ALA A CA 1
ATOM 3949 C C . ALA A 1 496 ? -7.299 -6.833 -16.162 1.00 72.12 496 ALA A C 1
ATOM 3951 O O . ALA A 1 496 ? -6.384 -6.493 -15.417 1.00 72.12 496 ALA A O 1
ATOM 3952 N N . LYS A 1 497 ? -7.216 -6.691 -17.493 1.00 71.00 497 LYS A N 1
ATOM 3953 C CA . LYS A 1 497 ? -6.057 -6.096 -18.171 1.00 71.00 497 LYS A CA 1
ATOM 3954 C C . LYS A 1 497 ? -5.869 -4.630 -17.779 1.00 71.00 497 LYS A C 1
ATOM 3956 O O . LYS A 1 497 ? -4.748 -4.227 -17.490 1.00 71.00 497 LYS A O 1
ATOM 3961 N N . GLN A 1 498 ? -6.945 -3.844 -17.757 1.00 76.12 498 GLN A N 1
ATOM 3962 C CA . GLN A 1 498 ? -6.907 -2.437 -17.347 1.00 76.12 498 GLN A CA 1
ATOM 3963 C C . GLN A 1 498 ? -6.417 -2.281 -15.903 1.00 76.12 498 GLN A C 1
ATOM 3965 O O . GLN A 1 498 ? -5.518 -1.481 -15.650 1.00 76.12 498 GLN A O 1
ATOM 3970 N N . LEU A 1 499 ? -6.947 -3.089 -14.980 1.00 78.62 499 LEU A N 1
ATOM 3971 C CA . LEU A 1 499 ? -6.522 -3.092 -13.580 1.00 78.62 499 LEU A CA 1
ATOM 3972 C C . LEU A 1 499 ? -5.072 -3.564 -13.405 1.00 78.62 499 LEU A C 1
ATOM 3974 O O . LEU A 1 499 ? -4.352 -3.017 -12.577 1.00 78.62 499 LEU A O 1
ATOM 3978 N N . ALA A 1 500 ? -4.621 -4.547 -14.188 1.00 75.25 500 ALA A N 1
ATOM 3979 C CA . ALA A 1 500 ? -3.239 -5.019 -14.128 1.00 75.25 500 ALA A CA 1
ATOM 3980 C C . ALA A 1 500 ? -2.262 -3.932 -14.591 1.00 75.25 500 ALA A C 1
ATOM 3982 O O . ALA A 1 500 ? -1.269 -3.675 -13.918 1.00 75.25 500 ALA A O 1
ATOM 3983 N N . VAL A 1 501 ? -2.565 -3.261 -15.708 1.00 76.00 501 VAL A N 1
ATOM 3984 C CA . VAL A 1 501 ? -1.736 -2.168 -16.234 1.00 76.00 501 VAL A CA 1
ATOM 3985 C C . VAL A 1 501 ? -1.686 -1.005 -15.246 1.00 76.00 501 VAL A C 1
ATOM 3987 O O . VAL A 1 501 ? -0.592 -0.566 -14.908 1.00 76.00 501 VAL A O 1
ATOM 3990 N N . ILE A 1 502 ? -2.834 -0.537 -14.736 1.00 82.25 502 ILE A N 1
ATOM 3991 C CA . ILE A 1 502 ? -2.836 0.588 -13.789 1.00 82.25 502 ILE A CA 1
ATOM 3992 C C . ILE A 1 502 ? -2.177 0.208 -12.457 1.00 82.25 502 ILE A C 1
ATOM 3994 O O . ILE A 1 502 ? -1.421 1.004 -11.914 1.00 82.25 502 ILE A O 1
ATOM 3998 N N . GLY A 1 503 ? -2.382 -1.023 -11.968 1.00 80.62 503 GLY A N 1
ATOM 3999 C CA . GLY A 1 503 ? -1.721 -1.541 -10.770 1.00 80.62 503 GLY A CA 1
ATOM 4000 C C . GLY A 1 503 ? -0.199 -1.577 -10.916 1.00 80.62 503 GLY A C 1
ATOM 4001 O O . GLY A 1 503 ? 0.498 -1.118 -10.016 1.00 80.62 503 GLY A O 1
ATOM 4002 N N . LEU A 1 504 ? 0.310 -2.038 -12.067 1.00 77.88 504 LEU A N 1
ATOM 4003 C CA . LEU A 1 504 ? 1.742 -2.022 -12.393 1.00 77.88 504 LEU A CA 1
ATOM 4004 C C . LEU A 1 504 ? 2.301 -0.594 -12.481 1.00 77.88 504 LEU A C 1
ATOM 4006 O O . LEU A 1 504 ? 3.353 -0.325 -11.914 1.00 77.88 504 LEU A O 1
ATOM 4010 N N . SER A 1 505 ? 1.584 0.337 -13.118 1.00 79.75 505 SER A N 1
ATOM 4011 C CA . SER A 1 505 ? 2.001 1.747 -13.174 1.00 79.75 505 SER A CA 1
ATOM 4012 C C . SER A 1 505 ? 2.025 2.416 -11.794 1.00 79.75 505 SER A C 1
ATOM 4014 O O . SER A 1 505 ? 2.869 3.270 -11.534 1.00 79.75 505 SER A O 1
ATOM 4016 N N . CYS A 1 506 ? 1.120 2.041 -10.888 1.00 85.81 506 CYS A N 1
ATOM 4017 C CA . CYS A 1 506 ? 1.113 2.547 -9.516 1.00 85.81 506 CYS A CA 1
ATOM 4018 C C . CYS A 1 506 ? 2.329 2.080 -8.698 1.00 85.81 506 CYS A C 1
ATOM 4020 O O . CYS A 1 506 ? 2.777 2.824 -7.830 1.00 85.81 506 CYS A O 1
ATOM 4022 N N . VAL A 1 507 ? 2.877 0.889 -8.975 1.00 83.06 507 VAL A N 1
ATOM 4023 C CA . VAL A 1 507 ? 4.029 0.320 -8.244 1.00 83.06 507 VAL A CA 1
ATOM 4024 C C . VAL A 1 507 ? 5.390 0.651 -8.868 1.00 83.06 507 VAL A C 1
ATOM 4026 O O . VAL A 1 507 ? 6.391 0.017 -8.542 1.00 83.06 507 VAL A O 1
ATOM 4029 N N . GLU A 1 508 ? 5.452 1.651 -9.750 1.00 82.81 508 GLU A N 1
ATOM 4030 C CA . GLU A 1 508 ? 6.721 2.182 -10.255 1.00 82.81 508 GLU A CA 1
ATOM 4031 C C . GLU A 1 508 ? 7.630 2.622 -9.098 1.00 82.81 508 GLU A C 1
ATOM 4033 O O . GLU A 1 508 ? 7.192 3.292 -8.155 1.00 82.81 508 GLU A O 1
ATOM 4038 N N . MET A 1 509 ? 8.913 2.257 -9.176 1.00 74.81 509 MET A N 1
ATOM 4039 C CA . MET A 1 509 ? 9.867 2.508 -8.091 1.00 74.81 509 MET A CA 1
ATOM 4040 C C . MET A 1 509 ? 10.048 4.006 -7.845 1.00 74.81 509 MET A C 1
ATOM 4042 O O . MET A 1 509 ? 9.964 4.449 -6.707 1.00 74.81 509 MET A O 1
ATOM 4046 N N . THR A 1 510 ? 10.209 4.786 -8.913 1.00 75.94 510 THR A N 1
ATOM 4047 C CA . THR A 1 510 ? 10.345 6.247 -8.852 1.00 75.94 510 THR A CA 1
ATOM 4048 C C . THR A 1 510 ? 8.978 6.922 -8.830 1.00 75.94 510 THR A C 1
ATOM 4050 O O . THR A 1 510 ? 8.161 6.685 -9.728 1.00 75.94 510 THR A O 1
ATOM 4053 N N . ARG A 1 511 ? 8.747 7.807 -7.859 1.00 84.00 511 ARG A N 1
ATOM 4054 C CA . ARG A 1 511 ? 7.478 8.515 -7.641 1.00 84.00 511 ARG A CA 1
ATOM 4055 C C . ARG A 1 511 ? 6.988 9.278 -8.871 1.00 84.00 511 ARG A C 1
ATOM 4057 O O . ARG A 1 511 ? 5.791 9.278 -9.129 1.00 84.00 511 ARG A O 1
ATOM 4064 N N . GLU A 1 512 ? 7.878 9.863 -9.675 1.00 85.50 512 GLU A N 1
ATOM 4065 C CA . GLU A 1 512 ? 7.514 10.705 -10.827 1.00 85.50 512 GLU A CA 1
ATOM 4066 C C . GLU A 1 512 ? 6.884 9.911 -11.976 1.00 85.50 512 GLU A C 1
ATOM 4068 O O . GLU A 1 512 ? 6.199 10.478 -12.826 1.00 85.50 512 GLU A O 1
ATOM 4073 N N . LYS A 1 513 ? 7.119 8.594 -12.018 1.00 82.75 513 LYS A N 1
ATOM 4074 C CA . LYS A 1 513 ? 6.527 7.700 -13.020 1.00 82.75 513 LYS A CA 1
ATOM 4075 C C . LYS A 1 513 ? 5.140 7.195 -12.618 1.00 82.75 513 LYS A C 1
ATOM 4077 O O . LYS A 1 513 ? 4.440 6.635 -13.461 1.00 82.75 513 LYS A O 1
ATOM 4082 N N . ARG A 1 514 ? 4.737 7.372 -11.354 1.00 91.12 514 ARG A N 1
ATOM 4083 C CA . ARG A 1 514 ? 3.442 6.892 -10.866 1.00 91.12 514 ARG A CA 1
ATOM 4084 C C . ARG A 1 514 ? 2.307 7.764 -11.410 1.00 91.12 514 ARG A C 1
ATOM 4086 O O . ARG A 1 514 ? 2.455 8.982 -11.517 1.00 91.12 514 ARG A O 1
ATOM 4093 N N . PRO A 1 515 ? 1.156 7.166 -11.753 1.00 88.94 515 PRO A N 1
ATOM 4094 C CA . PRO A 1 515 ? 0.003 7.902 -12.242 1.00 88.94 515 PRO A CA 1
ATOM 4095 C C . PRO A 1 515 ? -0.628 8.754 -11.133 1.00 88.94 515 PRO A C 1
ATOM 4097 O O . PRO A 1 515 ? -0.734 8.330 -9.985 1.00 88.94 515 PRO A O 1
ATOM 4100 N N . ASP A 1 516 ? -1.129 9.931 -11.498 1.00 92.56 516 ASP A N 1
ATOM 4101 C CA . ASP A 1 516 ? -1.958 10.736 -10.602 1.00 92.56 516 ASP A CA 1
ATOM 4102 C C . ASP A 1 516 ? -3.307 10.046 -10.324 1.00 92.56 516 ASP A C 1
ATOM 4104 O O . ASP A 1 516 ? -3.968 9.518 -11.231 1.00 92.56 516 ASP A O 1
ATOM 4108 N N . LEU A 1 517 ? -3.722 10.062 -9.053 1.00 89.00 517 LEU A N 1
ATOM 4109 C CA . LEU A 1 517 ? -4.891 9.321 -8.582 1.00 89.00 517 LEU A CA 1
ATOM 4110 C C . LEU A 1 517 ? -6.185 9.797 -9.259 1.00 89.00 517 LEU A C 1
ATOM 4112 O O . LEU A 1 517 ? -6.997 8.972 -9.670 1.00 89.00 517 LEU A O 1
ATOM 4116 N N . LEU A 1 518 ? -6.371 11.110 -9.417 1.00 83.94 518 LEU A N 1
ATOM 4117 C CA . LEU A 1 518 ? -7.605 11.685 -9.961 1.00 83.94 518 LEU A CA 1
ATOM 4118 C C . LEU A 1 518 ? -7.657 11.624 -11.492 1.00 83.94 518 LEU A C 1
ATOM 4120 O O . LEU A 1 518 ? -8.705 11.358 -12.070 1.00 83.94 518 LEU A O 1
ATOM 4124 N N . THR A 1 519 ? -6.543 11.908 -12.162 1.00 77.56 519 THR A N 1
ATOM 4125 C CA . THR A 1 519 ? -6.519 12.116 -13.619 1.00 77.56 519 THR A CA 1
ATOM 4126 C C . THR A 1 519 ? -6.156 10.868 -14.417 1.00 77.56 519 THR A C 1
ATOM 4128 O O . THR A 1 519 ? -6.445 10.812 -15.613 1.00 77.56 519 THR A O 1
ATOM 4131 N N . LYS A 1 520 ? -5.522 9.864 -13.795 1.00 84.81 520 LYS A N 1
ATOM 4132 C CA . LYS A 1 520 ? -5.069 8.641 -14.478 1.00 84.81 520 LYS A CA 1
ATOM 4133 C C . LYS A 1 520 ? -5.630 7.361 -13.865 1.00 84.81 520 LYS A C 1
ATOM 4135 O O . LYS A 1 520 ? -6.044 6.489 -14.623 1.00 84.81 520 LYS A O 1
ATOM 4140 N N . VAL A 1 521 ? -5.681 7.243 -12.536 1.00 86.81 521 VAL A N 1
ATOM 4141 C CA . VAL A 1 521 ? -6.180 6.023 -11.870 1.00 86.81 521 VAL A CA 1
ATOM 4142 C C . VAL A 1 521 ? -7.710 5.994 -11.813 1.00 86.81 521 VAL A C 1
ATOM 4144 O O . VAL A 1 521 ? -8.323 5.031 -12.274 1.00 86.81 521 VAL A O 1
ATOM 4147 N N . TRP A 1 522 ? -8.341 7.057 -11.303 1.00 89.81 522 TRP A N 1
ATOM 4148 C CA . TRP A 1 522 ? -9.796 7.139 -11.138 1.00 89.81 522 TRP A CA 1
ATOM 4149 C C . TRP A 1 522 ? -10.588 6.868 -12.432 1.00 89.81 522 TRP A C 1
ATOM 4151 O O . TRP A 1 522 ? -11.493 6.036 -12.377 1.00 89.81 522 TRP A O 1
ATOM 4161 N N . PRO A 1 523 ? -10.223 7.414 -13.613 1.00 85.56 523 PRO A N 1
ATOM 4162 C CA . PRO A 1 523 ? -10.954 7.148 -14.857 1.00 85.56 523 PRO A CA 1
ATOM 4163 C C . PRO A 1 523 ? -10.920 5.682 -15.314 1.00 85.56 523 PRO A C 1
ATOM 4165 O O . PRO A 1 523 ? -11.776 5.260 -16.090 1.00 85.56 523 PRO A O 1
ATOM 4168 N N . VAL A 1 524 ? -9.934 4.898 -14.861 1.00 83.94 524 VAL A N 1
ATOM 4169 C CA . VAL A 1 524 ? -9.860 3.452 -15.128 1.00 83.94 524 VAL A CA 1
ATOM 4170 C C . VAL A 1 524 ? -10.730 2.673 -14.146 1.00 83.94 524 VAL A C 1
ATOM 4172 O O . VAL A 1 524 ? -11.346 1.683 -14.529 1.00 83.94 524 VAL A O 1
ATOM 4175 N N . VAL A 1 525 ? -10.776 3.106 -12.885 1.00 86.94 525 VAL A N 1
ATOM 4176 C CA . VAL A 1 525 ? -11.446 2.390 -11.795 1.00 86.94 525 VAL A CA 1
ATOM 4177 C C . VAL A 1 525 ? -12.942 2.692 -11.740 1.00 86.94 525 VAL A C 1
ATOM 4179 O O . VAL A 1 525 ? -13.732 1.761 -11.617 1.00 86.94 525 VAL A O 1
ATOM 4182 N N . GLU A 1 526 ? -13.348 3.957 -11.858 1.00 85.56 526 GLU A N 1
ATOM 4183 C CA . GLU A 1 526 ? -14.742 4.405 -11.731 1.00 85.56 526 GLU A CA 1
ATOM 4184 C C . GLU A 1 526 ? -15.728 3.615 -12.613 1.00 85.56 526 GLU A C 1
ATOM 4186 O O . GLU A 1 526 ? -16.756 3.171 -12.093 1.00 85.56 526 GLU A O 1
ATOM 4191 N N . PRO A 1 527 ? -15.437 3.333 -13.901 1.00 82.81 527 PRO A N 1
ATOM 4192 C CA . PRO A 1 527 ? -16.355 2.571 -14.751 1.00 82.81 527 PRO A CA 1
ATOM 4193 C C . PRO A 1 527 ? -16.529 1.106 -14.324 1.00 82.81 527 PRO A C 1
ATOM 4195 O O . PRO A 1 527 ? -17.482 0.451 -14.746 1.00 82.81 527 PRO A O 1
ATOM 4198 N N . LEU A 1 528 ? -15.602 0.572 -13.522 1.00 78.44 528 LEU A N 1
ATOM 4199 C CA . LEU A 1 528 ? -15.598 -0.815 -13.036 1.00 78.44 528 LEU A CA 1
ATOM 4200 C C . LEU A 1 528 ? -16.401 -0.985 -11.745 1.00 78.44 528 LEU A C 1
ATOM 4202 O O . LEU A 1 528 ? -16.631 -2.112 -11.291 1.00 78.44 528 LEU A O 1
ATOM 4206 N N . ILE A 1 529 ? -16.807 0.131 -11.145 1.00 77.94 529 ILE A N 1
ATOM 4207 C CA . ILE A 1 529 ? -17.632 0.167 -9.953 1.00 77.94 529 ILE A CA 1
ATOM 4208 C C . ILE A 1 529 ? -19.075 -0.107 -10.374 1.00 77.94 529 ILE A C 1
ATOM 4210 O O . ILE A 1 529 ? -19.627 0.553 -11.259 1.00 77.94 529 ILE A O 1
ATOM 4214 N N . ARG A 1 530 ? -19.726 -1.077 -9.726 1.00 62.41 530 ARG A N 1
ATOM 4215 C CA . ARG A 1 530 ? -21.157 -1.300 -9.929 1.00 62.41 530 ARG A CA 1
ATOM 4216 C C . ARG A 1 530 ? -21.890 -0.063 -9.413 1.00 62.41 530 ARG A C 1
ATOM 4218 O O . ARG A 1 530 ? -21.983 0.134 -8.203 1.00 62.41 530 ARG A O 1
ATOM 4225 N N . LYS A 1 531 ? -22.435 0.757 -10.321 1.00 46.12 531 LYS A N 1
ATOM 4226 C CA . LYS A 1 531 ? -23.418 1.773 -9.931 1.00 46.12 531 LYS A CA 1
ATOM 4227 C C . LYS A 1 531 ? -24.516 1.037 -9.158 1.00 46.12 531 LYS A C 1
ATOM 4229 O O . LYS A 1 531 ? -24.981 -0.003 -9.648 1.00 46.12 531 LYS A O 1
ATOM 4234 N N . PRO A 1 532 ? -24.881 1.482 -7.945 1.00 37.81 532 PRO A N 1
ATOM 4235 C CA . PRO A 1 532 ? -25.984 0.859 -7.232 1.00 37.81 532 PRO A CA 1
ATOM 4236 C C . PRO A 1 532 ? -27.197 0.799 -8.178 1.00 37.81 532 PRO A C 1
ATOM 4238 O O . PRO A 1 532 ? -27.330 1.689 -9.028 1.00 37.81 532 PRO A O 1
ATOM 4241 N N . PRO A 1 533 ? -28.066 -0.235 -8.098 1.00 30.16 533 PRO A N 1
ATOM 4242 C CA . PRO A 1 533 ? -29.383 -0.110 -8.716 1.00 30.16 533 PRO A CA 1
ATOM 4243 C C . PRO A 1 533 ? -29.924 1.246 -8.280 1.00 30.16 533 PRO A C 1
ATOM 4245 O O . PRO A 1 533 ? -29.734 1.599 -7.115 1.00 30.16 533 PRO A O 1
ATOM 4248 N N . ALA A 1 534 ? -30.460 2.026 -9.219 1.00 30.62 534 ALA A N 1
ATOM 4249 C CA . ALA A 1 534 ? -30.962 3.361 -8.945 1.00 30.62 534 ALA A CA 1
ATOM 4250 C C . ALA A 1 534 ? -32.051 3.277 -7.865 1.00 30.62 534 ALA A C 1
ATOM 4252 O O . ALA A 1 534 ? -33.237 3.190 -8.157 1.00 30.62 534 ALA A O 1
ATOM 4253 N N . ALA A 1 535 ? -31.638 3.287 -6.600 1.00 28.81 535 ALA A N 1
ATOM 4254 C CA . ALA A 1 535 ? -32.375 3.955 -5.564 1.00 28.81 535 ALA A CA 1
ATOM 4255 C C . ALA A 1 535 ? -32.504 5.400 -6.061 1.00 28.81 535 ALA A C 1
ATOM 4257 O O . ALA A 1 535 ? -31.542 5.921 -6.639 1.00 28.81 535 ALA A O 1
ATOM 4258 N N . PRO A 1 536 ? -33.660 6.054 -5.920 1.00 30.03 536 PRO A N 1
ATOM 4259 C CA . PRO A 1 536 ? -33.720 7.479 -6.174 1.00 30.03 536 PRO A CA 1
ATOM 4260 C C . PRO A 1 536 ? -32.727 8.101 -5.193 1.00 30.03 536 PRO A C 1
ATOM 4262 O O . PRO A 1 536 ? -32.920 8.002 -3.990 1.00 30.03 536 PRO A O 1
ATOM 4265 N N . TRP A 1 537 ? -31.614 8.635 -5.688 1.00 25.53 537 TRP A N 1
ATOM 4266 C CA . TRP A 1 537 ? -30.754 9.535 -4.932 1.00 25.53 537 TRP A CA 1
ATOM 4267 C C . TRP A 1 537 ? -31.353 10.930 -5.148 1.00 25.53 537 TRP A C 1
ATOM 4269 O O . TRP A 1 537 ? -31.111 11.500 -6.212 1.00 25.53 537 TRP A O 1
ATOM 4279 N N . PRO A 1 538 ? -32.134 11.515 -4.218 1.00 29.64 538 PRO A N 1
ATOM 4280 C CA . PRO A 1 538 ? -32.670 12.861 -4.395 1.00 29.64 538 PRO A CA 1
ATOM 4281 C C . PRO A 1 538 ? -31.689 13.926 -3.879 1.00 29.64 538 PRO A C 1
ATOM 4283 O O . PRO A 1 538 ? -32.018 15.106 -3.858 1.00 29.64 538 PRO A O 1
ATOM 4286 N N . TYR A 1 539 ? -30.463 13.557 -3.486 1.00 30.61 539 TYR A N 1
ATOM 4287 C CA . TYR A 1 539 ? -29.526 14.477 -2.825 1.00 30.61 539 TYR A CA 1
ATOM 4288 C C . TYR A 1 539 ? -28.849 15.501 -3.765 1.00 30.61 539 TYR A C 1
ATOM 4290 O O . TYR A 1 539 ? -27.901 16.169 -3.369 1.00 30.61 539 TYR A O 1
ATOM 4298 N N . VAL A 1 540 ? -29.313 15.659 -5.012 1.00 29.17 540 VAL A N 1
ATOM 4299 C CA . VAL A 1 540 ? -28.797 16.692 -5.943 1.00 29.17 540 VAL A CA 1
ATOM 4300 C C . VAL A 1 540 ? -29.901 17.591 -6.525 1.00 29.17 540 VAL A C 1
ATOM 4302 O O . VAL A 1 540 ? -29.639 18.412 -7.396 1.00 29.17 540 VAL A O 1
ATOM 4305 N N . GLN A 1 541 ? -31.137 17.543 -6.019 1.00 27.41 541 GLN A N 1
ATOM 4306 C CA . GLN A 1 541 ? -32.169 18.506 -6.431 1.00 27.41 541 GLN A CA 1
ATOM 4307 C C . GLN A 1 541 ? -32.995 19.016 -5.252 1.00 27.41 541 GLN A C 1
ATOM 4309 O O . GLN A 1 541 ? -34.175 18.719 -5.152 1.00 27.41 541 GLN A O 1
ATOM 4314 N N . SER A 1 542 ? -32.379 19.817 -4.379 1.00 27.28 542 SER A N 1
ATOM 4315 C CA . SER A 1 542 ? -33.076 20.931 -3.713 1.00 27.28 542 SER A CA 1
ATOM 4316 C C . SER A 1 542 ? -32.091 21.853 -2.987 1.00 27.28 542 SER A C 1
ATOM 4318 O O . SER A 1 542 ? -32.135 22.043 -1.780 1.00 27.28 542 SER A O 1
ATOM 4320 N N . ALA A 1 543 ? -31.152 22.443 -3.729 1.00 30.47 543 ALA A N 1
ATOM 4321 C CA . ALA A 1 543 ? -30.395 23.597 -3.244 1.00 30.47 543 ALA A CA 1
ATOM 4322 C C . ALA A 1 543 ? -31.138 24.888 -3.618 1.00 30.47 543 ALA A C 1
ATOM 4324 O O . ALA A 1 543 ? -30.611 25.728 -4.339 1.00 30.47 543 ALA A O 1
ATOM 4325 N N . VAL A 1 544 ? -32.391 25.022 -3.180 1.00 30.61 544 VAL A N 1
ATOM 4326 C CA . VAL A 1 544 ? -33.103 26.304 -3.155 1.00 30.61 544 VAL A CA 1
ATOM 4327 C C . VAL A 1 544 ? -34.031 26.273 -1.941 1.00 30.61 544 VAL A C 1
ATOM 4329 O O . VAL A 1 544 ? -34.920 25.436 -1.866 1.00 30.61 544 VAL A O 1
ATOM 4332 N N . THR A 1 545 ? -33.833 27.227 -1.034 1.00 29.12 545 THR A N 1
ATOM 4333 C CA . THR A 1 545 ? -34.593 27.520 0.200 1.00 29.12 545 THR A CA 1
ATOM 4334 C C . THR A 1 545 ? -34.121 26.803 1.468 1.00 29.12 545 THR A C 1
ATOM 4336 O O . THR A 1 545 ? -34.136 25.585 1.591 1.00 29.12 545 THR A O 1
ATOM 4339 N N . GLY A 1 546 ? -33.609 27.617 2.395 1.00 40.84 546 GLY A N 1
ATOM 4340 C CA . GLY A 1 546 ? -33.006 27.196 3.648 1.00 40.84 546 GLY A CA 1
ATOM 4341 C C . GLY A 1 546 ? -34.014 26.916 4.760 1.00 40.84 546 GLY A C 1
ATOM 4342 O O . GLY A 1 546 ? -35.071 27.537 4.831 1.00 40.84 546 GLY A O 1
ATOM 4343 N N . SER A 1 547 ? -33.586 25.997 5.626 1.00 38.81 547 SER A N 1
ATOM 4344 C CA . SER A 1 547 ? -34.014 25.663 6.993 1.00 38.81 547 SER A CA 1
ATOM 4345 C C . SER A 1 547 ? -34.161 24.143 7.089 1.00 38.81 547 SER A C 1
ATOM 4347 O O . SER A 1 547 ? -35.105 23.563 6.559 1.00 38.81 547 SER A O 1
ATOM 4349 N N . TYR A 1 548 ? -33.172 23.480 7.696 1.00 55.00 548 TYR A N 1
ATOM 4350 C CA . TYR A 1 548 ? -33.198 22.030 7.891 1.00 55.00 548 TYR A CA 1
ATOM 4351 C C . TYR A 1 548 ? -33.926 21.684 9.193 1.00 55.00 548 TYR A C 1
ATOM 4353 O O . TYR A 1 548 ? -33.602 22.213 10.260 1.00 55.00 548 TYR A O 1
ATOM 4361 N N . ALA A 1 549 ? -34.877 20.755 9.104 1.00 60.56 549 ALA A N 1
ATOM 4362 C CA . ALA A 1 549 ? -35.568 20.195 10.257 1.00 60.56 549 ALA A CA 1
ATOM 4363 C C . ALA A 1 549 ? -34.769 19.076 10.938 1.00 60.56 549 ALA A C 1
ATOM 4365 O O . ALA A 1 549 ? -34.060 18.331 10.263 1.00 60.56 549 ALA A O 1
ATOM 4366 N N . PRO A 1 550 ? -34.873 18.925 12.272 1.00 72.69 550 PRO A N 1
ATOM 4367 C CA . PRO A 1 550 ? -34.296 17.796 12.991 1.00 72.69 550 PRO A CA 1
ATOM 4368 C C . PRO A 1 550 ? -34.719 16.440 12.409 1.00 72.69 550 PRO A C 1
ATOM 4370 O O . PRO A 1 550 ? -35.899 16.200 12.170 1.00 72.69 550 PRO A O 1
ATOM 4373 N N . ASN A 1 551 ? -33.766 15.513 12.268 1.00 68.88 551 ASN A N 1
ATOM 4374 C CA . ASN A 1 551 ? -33.971 14.218 11.599 1.00 68.88 551 ASN A CA 1
ATOM 4375 C C . ASN A 1 551 ? -35.118 13.363 12.164 1.00 68.88 551 ASN A C 1
ATOM 4377 O O . ASN A 1 551 ? -35.711 12.589 11.426 1.00 68.88 551 ASN A O 1
ATOM 4381 N N . HIS A 1 552 ? -35.447 13.484 13.453 1.00 79.12 552 HIS A N 1
ATOM 4382 C CA . HIS A 1 552 ? -36.549 12.726 14.060 1.00 79.12 552 HIS A CA 1
ATOM 4383 C C . HIS A 1 552 ? -37.941 13.237 13.643 1.00 79.12 552 HIS A C 1
ATOM 4385 O O . HIS A 1 552 ? -38.927 12.539 13.848 1.00 79.12 552 HIS A O 1
ATOM 4391 N N . LEU A 1 553 ? -38.021 14.435 13.053 1.00 83.38 553 LEU A N 1
ATOM 4392 C CA . LEU A 1 553 ? -39.239 15.019 12.485 1.00 83.38 553 LEU A CA 1
ATOM 4393 C C . LEU A 1 553 ? -39.429 14.640 11.006 1.00 83.38 553 LEU A C 1
ATOM 4395 O O . LEU A 1 553 ? -40.488 14.898 10.433 1.00 83.38 553 LEU A O 1
ATOM 4399 N N . ILE A 1 554 ? -38.403 14.051 10.384 1.00 78.94 554 ILE A N 1
ATOM 4400 C CA . ILE A 1 554 ? -38.345 13.753 8.953 1.00 78.94 554 ILE A CA 1
ATOM 4401 C C . ILE A 1 554 ? -38.747 12.297 8.710 1.00 78.94 554 ILE A C 1
ATOM 4403 O O . ILE A 1 554 ? -38.249 11.378 9.358 1.00 78.94 554 ILE A O 1
ATOM 4407 N N . CYS A 1 555 ? -39.655 12.083 7.760 1.00 79.94 555 CYS A N 1
ATOM 4408 C CA . CYS A 1 555 ? -40.096 10.756 7.353 1.00 79.94 555 CYS A CA 1
ATOM 4409 C C . CYS A 1 555 ? -38.953 9.996 6.661 1.00 79.94 555 CYS A C 1
ATOM 4411 O O . CYS A 1 555 ? -38.413 10.502 5.677 1.00 79.94 555 CYS A O 1
ATOM 4413 N N . PRO A 1 556 ? -38.646 8.749 7.049 1.00 69.44 556 PRO A N 1
ATOM 4414 C CA . PRO A 1 556 ? -37.581 7.989 6.395 1.00 69.44 556 PRO A CA 1
ATOM 4415 C C . PRO A 1 556 ? -37.865 7.539 4.954 1.00 69.44 556 PRO A C 1
ATOM 4417 O O . PRO A 1 556 ? -36.944 7.144 4.245 1.00 69.44 556 PRO A O 1
ATOM 4420 N N . ILE A 1 557 ? -39.133 7.558 4.523 1.00 76.25 557 ILE A N 1
ATOM 4421 C CA . ILE A 1 557 ? -39.536 7.178 3.158 1.00 76.25 557 ILE A CA 1
ATOM 4422 C C . ILE A 1 557 ? -39.559 8.404 2.244 1.00 76.25 557 ILE A C 1
ATOM 4424 O O . ILE A 1 557 ? -38.970 8.377 1.167 1.00 76.25 557 ILE A O 1
ATOM 4428 N N . SER A 1 558 ? -40.262 9.470 2.648 1.00 73.44 558 SER A N 1
ATOM 4429 C CA . SER A 1 558 ? -40.424 10.675 1.821 1.00 73.44 558 SER A CA 1
ATOM 4430 C C . SER A 1 558 ? -39.292 11.683 1.987 1.00 73.44 558 SER A C 1
ATOM 4432 O O . SER A 1 558 ? -39.127 12.530 1.119 1.00 73.44 558 SER A O 1
ATOM 4434 N N . MET A 1 559 ? -38.502 11.584 3.061 1.00 71.69 559 MET A N 1
ATOM 4435 C CA . MET A 1 559 ? -37.415 12.509 3.406 1.00 71.69 559 MET A CA 1
ATOM 4436 C C . MET A 1 559 ? -37.864 13.964 3.631 1.00 71.69 559 MET A C 1
ATOM 4438 O O . MET A 1 559 ? -37.033 14.868 3.641 1.00 71.69 559 MET A O 1
ATOM 4442 N N . ASP A 1 560 ? -39.155 14.172 3.901 1.00 75.38 560 ASP A N 1
ATOM 4443 C CA . ASP A 1 560 ? -39.765 15.457 4.261 1.00 75.38 560 ASP A CA 1
ATOM 4444 C C . ASP A 1 560 ? -40.262 15.451 5.717 1.00 75.38 560 ASP A C 1
ATOM 4446 O O . ASP A 1 560 ? -40.493 14.384 6.297 1.00 75.38 560 ASP A O 1
ATOM 4450 N N . ILE A 1 561 ? -40.466 16.637 6.310 1.00 82.19 561 ILE A N 1
ATOM 4451 C CA . ILE A 1 561 ? -41.117 16.769 7.627 1.00 82.19 561 ILE A CA 1
ATOM 4452 C C . ILE A 1 561 ? -42.494 16.096 7.572 1.00 82.19 561 ILE A C 1
ATOM 4454 O O . ILE A 1 561 ? -43.312 16.425 6.709 1.00 82.19 561 ILE A O 1
ATOM 4458 N N . MET A 1 562 ? -42.750 15.173 8.501 1.00 84.06 562 MET A N 1
ATOM 4459 C CA . MET A 1 562 ? -44.019 14.447 8.573 1.00 84.06 562 MET A CA 1
ATOM 4460 C C . MET A 1 562 ? -45.178 15.408 8.872 1.00 84.06 562 MET A C 1
ATOM 4462 O O . MET A 1 562 ? -45.139 16.176 9.828 1.00 84.06 562 MET A O 1
ATOM 4466 N N . LYS A 1 563 ? -46.229 15.357 8.060 1.00 89.38 563 LYS A N 1
ATOM 4467 C CA . LYS A 1 563 ? -47.493 16.073 8.272 1.00 89.38 563 LYS A CA 1
ATOM 4468 C C . LYS A 1 563 ? -48.492 15.205 9.025 1.00 89.38 563 LYS A C 1
ATOM 4470 O O . LYS A 1 563 ? -49.242 15.728 9.842 1.00 89.38 563 LYS A O 1
ATOM 4475 N N . ASP A 1 564 ? -48.477 13.900 8.767 1.00 90.75 564 ASP A N 1
ATOM 4476 C CA . ASP A 1 564 ? -49.288 12.908 9.471 1.00 90.75 564 ASP A CA 1
ATOM 4477 C C . ASP A 1 564 ? -48.412 11.705 9.875 1.00 90.75 564 ASP A C 1
ATOM 4479 O O . ASP A 1 564 ? -48.335 10.708 9.153 1.00 90.75 564 ASP A O 1
ATOM 4483 N N . PRO A 1 565 ? -47.666 11.802 10.992 1.00 93.50 565 PRO A N 1
ATOM 4484 C CA . PRO A 1 565 ? -46.760 10.749 11.427 1.00 93.50 565 PRO A CA 1
ATOM 4485 C C . PRO A 1 565 ? -47.537 9.533 11.958 1.00 93.50 565 PRO A C 1
ATOM 4487 O O . PRO A 1 565 ? -48.291 9.624 12.927 1.00 93.50 565 PRO A O 1
ATOM 4490 N N . GLN A 1 566 ? -47.298 8.368 11.362 1.00 92.12 566 GLN A N 1
ATOM 4491 C CA . GLN A 1 566 ? -47.930 7.084 11.668 1.00 92.12 566 GLN A CA 1
ATOM 4492 C C . GLN A 1 566 ? -46.876 6.044 12.054 1.00 92.12 566 GLN A C 1
ATOM 4494 O O . GLN A 1 566 ? -45.871 5.881 11.365 1.00 92.12 566 GLN A O 1
ATOM 4499 N N . VAL A 1 567 ? -47.105 5.322 13.146 1.00 92.94 567 VAL A N 1
ATOM 4500 C CA . VAL A 1 567 ? -46.244 4.233 13.616 1.00 92.94 567 VAL A CA 1
ATOM 4501 C C . VAL A 1 567 ? -46.674 2.929 12.955 1.00 92.94 567 VAL A C 1
ATOM 4503 O O . VAL A 1 567 ? -47.843 2.552 13.060 1.00 92.94 567 VAL A O 1
ATOM 4506 N N . ALA A 1 568 ? -45.742 2.239 12.298 1.00 90.62 568 ALA A N 1
ATOM 4507 C CA . ALA A 1 568 ? -45.970 0.893 11.774 1.00 90.62 568 ALA A CA 1
ATOM 4508 C C . ALA A 1 568 ? -45.621 -0.184 12.818 1.00 90.62 568 ALA A C 1
ATOM 4510 O O . ALA A 1 568 ? -45.081 0.102 13.888 1.00 90.62 568 ALA A O 1
ATOM 4511 N N . SER A 1 569 ? -45.912 -1.452 12.516 1.00 89.12 569 SER A N 1
ATOM 4512 C CA . SER A 1 569 ? -45.735 -2.562 13.466 1.00 89.12 569 SER A CA 1
ATOM 4513 C C . SER A 1 569 ? -44.276 -2.834 13.876 1.00 89.12 569 SER A C 1
ATOM 4515 O O . SER A 1 569 ? -44.034 -3.603 14.803 1.00 89.12 569 SER A O 1
ATOM 4517 N N . ASP A 1 570 ? -43.304 -2.248 13.173 1.00 82.06 570 ASP A N 1
ATOM 4518 C CA . ASP A 1 570 ? -41.873 -2.276 13.501 1.00 82.06 570 ASP A CA 1
ATOM 4519 C C . ASP A 1 570 ? -41.464 -1.210 14.536 1.00 82.06 570 ASP A C 1
ATOM 4521 O O . ASP A 1 570 ? -40.304 -1.166 14.939 1.00 82.06 570 ASP A O 1
ATOM 4525 N N . GLY A 1 571 ? -42.400 -0.360 14.969 1.00 82.69 571 GLY A N 1
ATOM 4526 C CA . GLY A 1 571 ? -42.163 0.716 15.930 1.00 82.69 571 GLY A CA 1
ATOM 4527 C C . GLY A 1 571 ? -41.566 1.987 15.320 1.00 82.69 571 GLY A C 1
ATOM 4528 O O . GLY A 1 571 ? -41.357 2.960 16.046 1.00 82.69 571 GLY A O 1
ATOM 4529 N N . PHE A 1 572 ? -41.318 2.022 14.007 1.00 87.12 572 PHE A N 1
ATOM 4530 C CA . PHE A 1 572 ? -40.850 3.223 13.318 1.00 87.12 572 PHE A CA 1
ATOM 4531 C C . PHE A 1 572 ? -42.023 4.100 12.888 1.00 87.12 572 PHE A C 1
ATOM 4533 O O . PHE A 1 572 ? -43.121 3.618 12.607 1.00 87.12 572 PHE A O 1
ATOM 4540 N N . THR A 1 573 ? -41.781 5.411 12.852 1.00 87.56 573 THR A N 1
ATOM 4541 C CA . THR A 1 573 ? -42.779 6.404 12.444 1.00 87.56 573 THR A CA 1
ATOM 4542 C C . THR A 1 573 ? -42.492 6.899 11.030 1.00 87.56 573 THR A C 1
ATOM 4544 O O . THR A 1 573 ? -41.348 7.204 10.694 1.00 87.56 573 THR A O 1
ATOM 4547 N N . TYR A 1 574 ? -43.538 6.983 10.217 1.00 90.00 574 TYR A N 1
ATOM 4548 C CA . TYR A 1 574 ? -43.495 7.348 8.807 1.00 90.00 574 TYR A CA 1
ATOM 4549 C C . TYR A 1 574 ? -44.593 8.363 8.488 1.00 90.00 574 TYR A C 1
ATOM 4551 O O . TYR A 1 574 ? -45.600 8.429 9.182 1.00 90.00 574 TYR A O 1
ATOM 4559 N N . GLU A 1 575 ? -44.446 9.114 7.402 1.00 94.62 575 GLU A N 1
ATOM 4560 C CA . GLU A 1 575 ? -45.556 9.877 6.824 1.00 94.62 575 GLU A CA 1
ATOM 4561 C C . GLU A 1 575 ? -46.638 8.911 6.323 1.00 94.62 575 GLU A C 1
ATOM 4563 O O . GLU A 1 575 ? -46.330 8.011 5.533 1.00 94.62 575 GLU A O 1
ATOM 4568 N N . ALA A 1 576 ? -47.886 9.117 6.750 1.00 90.12 576 ALA A N 1
ATOM 4569 C CA . ALA A 1 576 ? -49.031 8.257 6.464 1.00 90.12 576 ALA A CA 1
ATOM 4570 C C . ALA A 1 576 ? -49.136 7.888 4.979 1.00 90.12 576 ALA A C 1
ATOM 4572 O O . ALA A 1 576 ? -49.203 6.714 4.614 1.00 90.12 576 ALA A O 1
ATOM 4573 N N . GLU A 1 577 ? -49.093 8.893 4.105 1.00 88.25 577 GLU A N 1
ATOM 4574 C CA . GLU A 1 577 ? -49.230 8.693 2.662 1.00 88.25 577 GLU A CA 1
ATOM 4575 C C . GLU A 1 577 ? -48.059 7.884 2.073 1.00 88.25 577 GLU A C 1
ATOM 4577 O O . GLU A 1 577 ? -48.236 7.085 1.152 1.00 88.25 577 GLU A O 1
ATOM 4582 N N . ALA A 1 578 ? -46.853 8.061 2.616 1.00 85.12 578 ALA A N 1
ATOM 4583 C CA . ALA A 1 578 ? -45.651 7.394 2.130 1.00 85.12 578 ALA A CA 1
ATOM 4584 C C . ALA A 1 578 ? -45.622 5.908 2.518 1.00 85.12 578 ALA A C 1
ATOM 4586 O O . ALA A 1 578 ? -45.303 5.062 1.681 1.00 85.12 578 ALA A O 1
ATOM 4587 N N . ILE A 1 579 ? -45.995 5.581 3.759 1.00 87.19 579 ILE A N 1
ATOM 4588 C CA . ILE A 1 579 ? -46.051 4.189 4.223 1.00 87.19 579 ILE A CA 1
ATOM 4589 C C . ILE A 1 579 ? -47.233 3.426 3.607 1.00 87.19 579 ILE A C 1
ATOM 4591 O O . ILE A 1 579 ? -47.088 2.254 3.269 1.00 87.19 579 ILE A O 1
ATOM 4595 N N . MET A 1 580 ? -48.364 4.090 3.343 1.00 87.75 580 MET A N 1
ATOM 4596 C CA . MET A 1 580 ? -49.477 3.473 2.610 1.00 87.75 580 MET A CA 1
ATOM 4597 C C . MET A 1 580 ? -49.086 3.132 1.167 1.00 87.75 580 MET A C 1
ATOM 4599 O O . MET A 1 580 ? -49.261 1.991 0.747 1.00 87.75 580 MET A O 1
ATOM 4603 N N . ARG A 1 581 ? -48.440 4.055 0.435 1.00 85.69 581 ARG A N 1
ATOM 4604 C CA . ARG A 1 581 ? -47.910 3.761 -0.913 1.00 85.69 581 ARG A CA 1
ATOM 4605 C C . ARG A 1 581 ? -46.897 2.617 -0.914 1.00 85.69 581 ARG A C 1
ATOM 4607 O O . ARG A 1 581 ? -46.834 1.851 -1.875 1.00 85.69 581 ARG A O 1
ATOM 4614 N N . TRP A 1 582 ? -46.089 2.508 0.141 1.00 83.81 582 TRP A N 1
ATOM 4615 C CA . TRP A 1 582 ? -45.134 1.413 0.294 1.00 83.81 582 TRP A CA 1
ATOM 4616 C C . TRP A 1 582 ? -45.842 0.053 0.359 1.00 83.81 582 TRP A C 1
ATOM 4618 O O . TRP A 1 582 ? -45.423 -0.877 -0.338 1.00 83.81 582 TRP A O 1
ATOM 4628 N N . PHE A 1 583 ? -46.939 -0.045 1.116 1.00 88.69 583 PHE A N 1
ATOM 4629 C CA . PHE A 1 583 ? -47.766 -1.253 1.192 1.00 88.69 583 PHE A CA 1
ATOM 4630 C C . PHE A 1 583 ? -48.544 -1.521 -0.099 1.00 88.69 583 PHE A C 1
ATOM 4632 O O . PHE A 1 583 ? -48.538 -2.654 -0.581 1.00 88.69 583 PHE A O 1
ATOM 4639 N N . ASP A 1 584 ? -49.132 -0.491 -0.711 1.00 84.81 584 ASP A N 1
ATOM 4640 C CA . ASP A 1 584 ? -49.860 -0.605 -1.984 1.00 84.81 584 ASP A CA 1
ATOM 4641 C C . ASP A 1 584 ? -48.954 -1.078 -3.135 1.00 84.81 584 ASP A C 1
ATOM 4643 O O . ASP A 1 584 ? -49.407 -1.742 -4.067 1.00 84.81 584 ASP A O 1
ATOM 4647 N N . GLY A 1 585 ? -47.646 -0.804 -3.048 1.00 76.88 585 GLY A N 1
ATOM 4648 C CA . GLY A 1 585 ? -46.615 -1.329 -3.948 1.00 76.88 585 GLY A CA 1
ATOM 4649 C C . GLY A 1 585 ? -46.306 -2.825 -3.782 1.00 76.88 585 GLY A C 1
ATOM 4650 O O . GLY A 1 585 ? -45.403 -3.332 -4.447 1.00 76.88 585 GLY A O 1
ATOM 4651 N N . GLY A 1 586 ? -47.021 -3.533 -2.902 1.00 80.88 586 GLY A N 1
ATOM 4652 C CA . GLY A 1 586 ? -46.855 -4.965 -2.642 1.00 80.88 586 GLY A CA 1
ATOM 4653 C C . GLY A 1 586 ? -45.734 -5.307 -1.655 1.00 80.88 586 GLY A C 1
ATOM 4654 O O . GLY A 1 586 ? -45.374 -6.479 -1.531 1.00 80.88 586 GLY A O 1
ATOM 4655 N N . ASN A 1 587 ? -45.168 -4.320 -0.951 1.00 79.19 587 ASN A N 1
ATOM 4656 C CA . ASN A 1 587 ? -44.103 -4.558 0.022 1.00 79.19 587 ASN A CA 1
ATOM 4657 C C . ASN A 1 587 ? -44.682 -4.954 1.385 1.00 79.19 587 ASN A C 1
ATOM 4659 O O . ASN A 1 587 ? -45.491 -4.234 1.959 1.00 79.19 587 ASN A O 1
ATOM 4663 N N . ASN A 1 588 ? -44.199 -6.066 1.941 1.00 85.12 588 ASN A N 1
ATOM 4664 C CA . ASN A 1 588 ? -44.577 -6.577 3.267 1.00 85.12 588 ASN A CA 1
ATOM 4665 C C . ASN A 1 588 ? -43.430 -6.487 4.294 1.00 85.12 588 ASN A C 1
ATOM 4667 O O . ASN A 1 588 ? -43.384 -7.233 5.275 1.00 85.12 588 ASN A O 1
ATOM 4671 N N . ARG A 1 589 ? -42.446 -5.618 4.037 1.00 82.38 589 ARG A N 1
ATOM 4672 C CA . ARG A 1 589 ? -41.232 -5.462 4.850 1.00 82.38 589 ARG A CA 1
ATOM 4673 C C . ARG A 1 589 ? -41.080 -4.015 5.296 1.00 82.38 589 ARG A C 1
ATOM 4675 O O . ARG A 1 589 ? -41.499 -3.104 4.588 1.00 82.38 589 ARG A O 1
ATOM 4682 N N . SER A 1 590 ? -40.462 -3.822 6.453 1.00 79.44 590 SER A N 1
ATOM 4683 C CA . SER A 1 590 ? -40.150 -2.525 7.044 1.00 79.44 590 SER A CA 1
ATOM 4684 C C . SER A 1 590 ? -39.305 -1.692 6.073 1.00 79.44 590 SER A C 1
ATOM 4686 O O . SER A 1 590 ? -38.244 -2.164 5.657 1.00 79.44 590 SER A O 1
ATOM 4688 N N . PRO A 1 591 ? -39.712 -0.459 5.737 1.00 74.75 591 PRO A N 1
ATOM 4689 C CA . PRO A 1 591 ? -38.888 0.453 4.944 1.00 74.75 591 PRO A CA 1
ATOM 4690 C C . PRO A 1 591 ? -37.539 0.784 5.603 1.00 74.75 591 PRO A C 1
ATOM 4692 O O . PRO A 1 591 ? -36.566 1.044 4.902 1.00 74.75 591 PRO A O 1
ATOM 4695 N N . MET A 1 592 ? -37.468 0.751 6.940 1.00 64.12 592 MET A N 1
ATOM 4696 C CA . MET A 1 592 ? -36.265 1.102 7.708 1.00 64.12 592 MET A CA 1
ATOM 4697 C C . MET A 1 592 ? -35.291 -0.054 7.893 1.00 64.12 592 MET A C 1
ATOM 4699 O O . MET A 1 592 ? -34.081 0.117 7.784 1.00 64.12 592 MET A O 1
ATOM 4703 N N . THR A 1 593 ? -35.811 -1.236 8.216 1.00 64.31 593 THR A N 1
ATOM 4704 C CA . THR A 1 593 ? -34.982 -2.387 8.614 1.00 64.31 593 THR A CA 1
ATOM 4705 C C . THR A 1 593 ? -34.972 -3.495 7.574 1.00 64.31 593 THR A C 1
ATOM 4707 O O . THR A 1 593 ? -34.180 -4.431 7.670 1.00 64.31 593 THR A O 1
ATOM 4710 N N . ASN A 1 594 ? -35.856 -3.407 6.576 1.00 73.81 594 ASN A N 1
ATOM 4711 C CA . ASN A 1 594 ? -36.094 -4.447 5.588 1.00 73.81 594 ASN A CA 1
ATOM 4712 C C . ASN A 1 594 ? -36.376 -5.812 6.248 1.00 73.81 594 ASN A C 1
ATOM 4714 O O . ASN A 1 594 ? -36.006 -6.849 5.713 1.00 73.81 594 ASN A O 1
ATOM 4718 N N . LEU A 1 595 ? -36.998 -5.835 7.429 1.00 73.12 595 LEU A N 1
ATOM 4719 C CA . LEU A 1 595 ? -37.504 -7.046 8.082 1.00 73.12 595 LEU A CA 1
ATOM 4720 C C . LEU A 1 595 ? -39.001 -7.217 7.779 1.00 73.12 595 LEU A C 1
ATOM 4722 O O . LEU A 1 595 ? -39.673 -6.214 7.558 1.00 73.12 595 LEU A O 1
ATOM 4726 N N . PRO A 1 596 ? -39.553 -8.444 7.736 1.00 81.25 596 PRO A N 1
ATOM 4727 C CA . PRO A 1 596 ? -40.992 -8.644 7.545 1.00 81.25 596 PRO A CA 1
ATOM 4728 C C . PRO A 1 596 ? -41.809 -7.915 8.620 1.00 81.25 596 PRO A C 1
ATOM 4730 O O . PRO A 1 596 ? -41.492 -8.026 9.805 1.00 81.25 596 PRO A O 1
ATOM 4733 N N . LEU A 1 597 ? -42.848 -7.184 8.213 1.00 80.94 597 LEU A N 1
ATOM 4734 C CA . LEU A 1 597 ? -43.762 -6.531 9.151 1.00 80.94 597 LEU A CA 1
ATOM 4735 C C . LEU A 1 597 ? -44.783 -7.538 9.677 1.00 80.94 597 LEU A C 1
ATOM 4737 O O . LEU A 1 597 ? -45.266 -8.400 8.944 1.00 80.94 597 LEU A O 1
ATOM 4741 N N . THR A 1 598 ? -45.098 -7.434 10.965 1.00 82.56 598 THR A N 1
ATOM 4742 C CA . THR A 1 598 ? -46.066 -8.305 11.642 1.00 82.56 598 THR A CA 1
ATOM 4743 C C . THR A 1 598 ? -47.511 -7.892 11.365 1.00 82.56 598 THR A C 1
ATOM 4745 O O . THR A 1 598 ? -48.391 -8.747 11.400 1.00 82.56 598 THR A O 1
ATOM 4748 N N . SER A 1 599 ? -47.757 -6.613 11.060 1.00 87.56 599 SER A N 1
ATOM 4749 C CA . SER A 1 599 ? -49.038 -6.090 10.572 1.00 87.56 599 SER A CA 1
ATOM 4750 C C . SER A 1 599 ? -48.815 -4.870 9.666 1.00 87.56 599 SER A C 1
ATOM 4752 O O . SER A 1 599 ? -47.772 -4.221 9.734 1.00 87.56 599 SER A O 1
ATOM 4754 N N . HIS A 1 600 ? -49.799 -4.552 8.823 1.00 88.81 600 HIS A N 1
ATOM 4755 C CA . HIS A 1 600 ? -49.852 -3.301 8.053 1.00 88.81 600 HIS A CA 1
ATOM 4756 C C . HIS A 1 600 ? -50.685 -2.216 8.759 1.00 88.81 600 HIS A C 1
ATOM 4758 O O . HIS A 1 600 ? -50.904 -1.146 8.194 1.00 88.81 600 HIS A O 1
ATOM 4764 N N . ASP A 1 601 ? -51.156 -2.483 9.980 1.00 89.75 601 ASP A N 1
ATOM 4765 C CA . ASP A 1 601 ? -51.880 -1.500 10.782 1.00 89.75 601 ASP A CA 1
ATOM 4766 C C . ASP A 1 601 ? -50.969 -0.322 11.148 1.00 89.75 601 ASP A C 1
ATOM 4768 O O . ASP A 1 601 ? -49.817 -0.500 11.556 1.00 89.75 601 ASP A O 1
ATOM 4772 N N . LEU A 1 602 ? -51.514 0.886 11.023 1.00 92.56 602 LEU A N 1
ATOM 4773 C CA . LEU A 1 602 ? -50.828 2.140 11.306 1.00 92.56 602 LEU A CA 1
ATOM 4774 C C . LEU A 1 602 ? -51.486 2.840 12.494 1.00 92.56 602 LEU A C 1
ATOM 4776 O O . LEU A 1 602 ? -52.713 2.949 12.563 1.00 92.56 602 LEU A O 1
ATOM 4780 N N . VAL A 1 603 ? -50.666 3.316 13.431 1.00 93.00 603 VAL A N 1
ATOM 4781 C CA . VAL A 1 603 ? -51.126 4.016 14.638 1.00 93.00 603 VAL A CA 1
ATOM 4782 C C . VAL A 1 603 ? -50.637 5.468 14.627 1.00 93.00 603 VAL A C 1
ATOM 4784 O O . VAL A 1 603 ? -49.427 5.683 14.589 1.00 93.00 603 VAL A O 1
ATOM 4787 N N . PRO A 1 604 ? -51.516 6.481 14.748 1.00 92.88 604 PRO A N 1
ATOM 4788 C CA . PRO A 1 604 ? -51.088 7.880 14.708 1.00 92.88 604 PRO A CA 1
ATOM 4789 C C . PRO A 1 604 ? -50.130 8.252 15.848 1.00 92.88 604 PRO A C 1
ATOM 4791 O O . PRO A 1 604 ? -50.471 8.123 17.029 1.00 92.88 604 PRO A O 1
ATOM 4794 N N . ASN A 1 605 ? -48.959 8.798 15.512 1.00 91.94 605 ASN A N 1
ATOM 4795 C CA . ASN A 1 605 ? -47.972 9.291 16.472 1.00 91.94 605 ASN A CA 1
ATOM 4796 C C . ASN A 1 605 ? -48.265 10.747 16.862 1.00 91.94 605 ASN A C 1
ATOM 4798 O O . ASN A 1 605 ? -47.601 11.693 16.434 1.00 91.94 605 ASN A O 1
ATOM 4802 N N . ARG A 1 606 ? -49.287 10.937 17.702 1.00 89.81 606 ARG A N 1
ATOM 4803 C CA . ARG A 1 606 ? -49.738 12.277 18.117 1.00 89.81 606 ARG A CA 1
ATOM 4804 C C . ARG A 1 606 ? -48.671 13.078 18.869 1.00 89.81 606 ARG A C 1
ATOM 4806 O O . ARG A 1 606 ? -48.656 14.296 18.752 1.00 89.81 606 ARG A O 1
ATOM 4813 N N . ALA A 1 607 ? -47.785 12.410 19.613 1.00 84.25 607 ALA A N 1
ATOM 4814 C CA . ALA A 1 607 ? -46.701 13.071 20.337 1.00 84.25 607 ALA A CA 1
ATOM 4815 C C . ALA A 1 607 ? -45.686 13.696 19.371 1.00 84.25 607 ALA A C 1
ATOM 4817 O O . ALA A 1 607 ? -45.349 14.869 19.509 1.00 84.25 607 ALA A O 1
ATOM 4818 N N . LEU A 1 608 ? -45.266 12.941 18.349 1.00 82.00 608 LEU A N 1
ATOM 4819 C CA . LEU A 1 608 ? -44.366 13.459 17.324 1.00 82.00 608 LEU A CA 1
ATOM 4820 C C . LEU A 1 608 ? -45.029 14.566 16.499 1.00 82.00 608 LEU A C 1
ATOM 4822 O O . LEU A 1 608 ? -44.387 15.569 16.210 1.00 82.00 608 LEU A O 1
ATOM 4826 N N . LEU A 1 609 ? -46.321 14.429 16.185 1.00 86.44 609 LEU A N 1
ATOM 4827 C CA . LEU A 1 609 ? -47.081 15.473 15.495 1.00 86.44 609 LEU A CA 1
ATOM 4828 C C . LEU A 1 609 ? -47.080 16.800 16.277 1.00 86.44 609 LEU A C 1
ATOM 4830 O O . LEU A 1 609 ? -46.873 17.857 15.684 1.00 86.44 609 LEU A O 1
ATOM 4834 N N . SER A 1 610 ? -47.247 16.759 17.604 1.00 84.50 610 SER A N 1
ATOM 4835 C CA . SER A 1 610 ? -47.134 17.952 18.455 1.00 84.50 610 SER A CA 1
ATOM 4836 C C . SER A 1 610 ? -45.730 18.566 18.417 1.00 84.50 610 SER A C 1
ATOM 4838 O O . SER A 1 610 ? -45.612 19.777 18.245 1.00 84.50 610 SER A O 1
ATOM 4840 N N . SER A 1 611 ? -44.669 17.755 18.492 1.00 79.31 611 SER A N 1
ATOM 4841 C CA . SER A 1 611 ? -43.283 18.245 18.397 1.00 79.31 611 SER A CA 1
ATOM 4842 C C . SER A 1 611 ? -42.955 18.861 17.033 1.00 79.31 611 SER A C 1
ATOM 4844 O O . SER A 1 611 ? -42.224 19.847 16.956 1.00 79.31 611 SER A O 1
ATOM 4846 N N . ILE A 1 612 ? -43.516 18.315 15.950 1.00 80.38 612 ILE A N 1
ATOM 4847 C CA . ILE A 1 612 ? -43.383 18.882 14.603 1.00 80.38 612 ILE A CA 1
ATOM 4848 C C . ILE A 1 612 ? -44.063 20.249 14.529 1.00 80.38 612 ILE A C 1
ATOM 4850 O O . ILE A 1 612 ? -43.487 21.192 13.987 1.00 80.38 612 ILE A O 1
ATOM 4854 N N . GLN A 1 613 ? -45.263 20.376 15.093 1.00 85.06 613 GLN A N 1
ATOM 4855 C CA . GLN A 1 613 ? -45.993 21.639 15.095 1.00 85.06 613 GLN A CA 1
ATOM 4856 C C . GLN A 1 613 ? -45.247 22.723 15.887 1.00 85.06 613 GLN A C 1
ATOM 4858 O O . GLN A 1 613 ? -45.082 23.834 15.387 1.00 85.06 613 GLN A O 1
ATOM 4863 N N . GLU A 1 614 ? -44.716 22.385 17.065 1.00 83.50 614 GLU A N 1
ATOM 4864 C CA . GLU A 1 614 ? -43.874 23.292 17.856 1.00 83.50 614 GLU A CA 1
ATOM 4865 C C . GLU A 1 614 ? -42.630 23.744 17.080 1.00 83.50 614 GLU A C 1
ATOM 4867 O O . GLU A 1 614 ? -42.315 24.935 17.058 1.00 83.50 614 GLU A O 1
ATOM 4872 N N . TYR A 1 615 ? -41.953 22.820 16.392 1.00 81.69 615 TYR A N 1
ATOM 4873 C CA . TYR A 1 615 ? -40.810 23.146 15.540 1.00 81.69 615 TYR A CA 1
ATOM 4874 C C . TYR A 1 615 ? -41.197 24.106 14.402 1.00 81.69 615 TYR A C 1
ATOM 4876 O O . TYR A 1 615 ? -40.519 25.109 14.175 1.00 81.69 615 TYR A O 1
ATOM 4884 N N . LEU A 1 616 ? -42.308 23.846 13.706 1.00 80.06 616 LEU A N 1
ATOM 4885 C CA . LEU A 1 616 ? -42.785 24.697 12.612 1.00 80.06 616 LEU A CA 1
ATOM 4886 C C . LEU A 1 616 ? -43.214 26.091 13.090 1.00 80.06 616 LEU A C 1
ATOM 4888 O O . LEU A 1 616 ? -43.072 27.059 12.343 1.00 80.06 616 LEU A O 1
ATOM 4892 N N . ASP A 1 617 ? -43.718 26.212 14.316 1.00 79.81 617 ASP A N 1
ATOM 4893 C CA . ASP A 1 617 ? -44.101 27.498 14.896 1.00 79.81 617 ASP A CA 1
ATOM 4894 C C . ASP A 1 617 ? -42.883 28.297 15.393 1.00 79.81 617 ASP A C 1
ATOM 4896 O O . ASP A 1 617 ? -42.854 29.519 15.237 1.00 79.81 617 ASP A O 1
ATOM 4900 N N . GLN A 1 618 ? -41.827 27.628 15.873 1.00 72.38 618 GLN A N 1
ATOM 4901 C CA . GLN A 1 618 ? -40.534 28.262 16.177 1.00 72.38 618 GLN A CA 1
ATOM 4902 C C . GLN A 1 618 ? -39.843 28.816 14.921 1.00 72.38 618 GLN A C 1
ATOM 4904 O O . GLN A 1 618 ? -39.240 29.885 14.973 1.00 72.38 618 GLN A O 1
ATOM 4909 N N 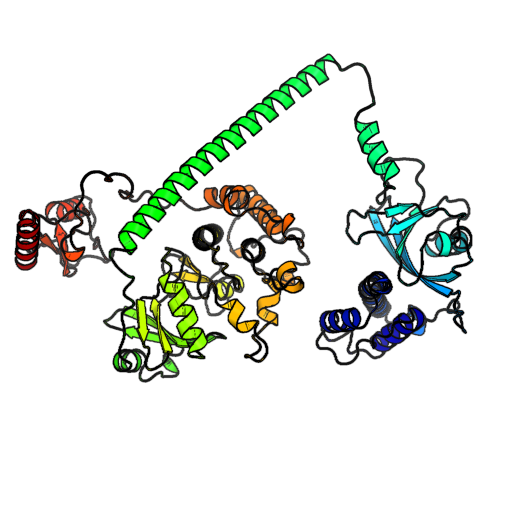. GLN A 1 619 ? -39.981 28.144 13.773 1.00 67.44 619 GLN A N 1
ATOM 4910 C CA . GLN A 1 619 ? -39.441 28.611 12.485 1.00 67.44 619 GLN A CA 1
ATOM 4911 C C . GLN A 1 619 ? -40.186 29.831 11.911 1.00 67.44 619 GLN A C 1
ATOM 4913 O O . GLN A 1 619 ? -39.680 30.497 11.009 1.00 67.44 619 GLN A O 1
ATOM 4918 N N . LYS A 1 620 ? -41.387 30.146 12.417 1.00 69.25 620 LYS A N 1
ATOM 4919 C CA . LYS A 1 620 ? -42.196 31.293 11.971 1.00 69.25 620 LYS A CA 1
ATOM 4920 C C . LYS A 1 620 ? -41.944 32.581 12.757 1.00 69.25 620 LYS A C 1
ATOM 4922 O O . LYS A 1 620 ? -42.520 33.601 12.384 1.00 69.25 620 LYS A O 1
ATOM 4927 N N . GLN A 1 621 ? -41.128 32.577 13.815 1.00 50.94 621 GLN A N 1
ATOM 4928 C CA . GLN A 1 621 ? -40.770 33.812 14.520 1.00 50.94 621 GLN A CA 1
ATOM 4929 C C . GLN A 1 621 ? -39.535 34.464 13.871 1.00 50.94 621 GLN A C 1
ATOM 4931 O O . GLN A 1 621 ? -38.433 33.931 14.002 1.00 50.94 621 GLN A O 1
ATOM 4936 N N . PRO A 1 622 ? -39.672 35.602 13.159 1.00 44.25 622 PRO A N 1
ATOM 4937 C CA . PRO A 1 622 ? -38.515 36.343 12.671 1.00 44.25 622 PRO A CA 1
ATOM 4938 C C . PRO A 1 622 ? -37.762 36.945 13.863 1.00 44.25 622 PRO A C 1
ATOM 4940 O O . PRO A 1 622 ? -38.378 37.539 14.748 1.00 44.25 622 PRO A O 1
ATOM 4943 N N . GLY A 1 623 ? -36.439 36.769 13.881 1.00 45.41 623 GLY A N 1
ATOM 4944 C CA . GLY A 1 623 ? -35.566 37.244 14.952 1.00 45.41 623 GLY A CA 1
ATOM 4945 C C . GLY A 1 623 ? -35.754 38.732 15.260 1.00 45.41 623 GLY A C 1
ATOM 4946 O O . GLY A 1 623 ? -35.721 39.568 14.356 1.00 45.41 623 GLY A O 1
ATOM 4947 N N . SER A 1 624 ? -35.958 39.024 16.544 1.00 35.44 624 SER A N 1
ATOM 4948 C CA . SER A 1 624 ? -35.788 40.339 17.172 1.00 35.44 624 SER A CA 1
ATOM 4949 C C . SER A 1 624 ? -34.324 40.622 17.466 1.00 35.44 624 SER A C 1
ATOM 4951 O O . SER A 1 624 ? -33.683 39.687 18.007 1.00 35.44 624 SER A O 1
#

Foldseek 3Di:
DPPFCADDPQNQVLQQVLCVQLVQPQHGRYPDPDLVRSLVVSLVSGDPLCNLLSVLCSPLSSVLSVVQCVVCVVVVHDRHNCVSPVDPQDPPDDDPQKFKEWEWEAEQVVRDTDDIHIDIDGQQAFLLVCVVVVCVVVVHDPPWDKWKWWFPDDDQQTQTATGDRVDGCNVVVHGHRTYIYMYTDDPDDDTDSHDHPVRVVVVVVVVVPDDDDCPVVVVVVVVVVVVVVVVVVVVVVVVVVVVVVVVVVVVVVVVVVVVVCVVPQDDADADEVVQVCQFCVNVDPVQWPDAAPQATWGWGAGPNAIKIKGQGPDLVSLVQQVVVLSVDDDPQAWDWNHAHNVRSMTITHDAPQAFQVCLLQVPPVHANAALQLLLQQLLSLLVVLCVQQPDPPGRFAQQQQARNQWTAHPVSHIHGDSGNVVVVQPDPPDDNHCVVLRVLLAQLVCVVPVDGDSLRVLLSSLLSLQSSQQSDHSVVSVDDDDHGDCSNPDDDPVLSVLSNVLSVQSNDNDSVSHDDSPSRVNVSSVVSHPDPPDPPPCVPPDPDDDDDDDPLQAFPQVRHRAQWWKAFQVRDTHRPVRLVVCVVVVDQADPVPRHGGPDSDIHTPVVSNVVSVVVVVVVPDDDD

pLDDT: mean 74.97, std 16.66, range [25.53, 97.62]

Sequence (624 aa):
MQHVLLACPFSRQVWHEILSWMRMTCRAPANDSSLLDWWLNARQDTSQLMRKGLASATLLTSWMIWKHRNDCIFNREQPSVHTLVLNDSSPQNLSNDDGLVFLKLYDPEQTQIRYIGMLFVKASSRPSDILPKLRSLAGFCADEEMELYEEIKFEPSAMCEAIDANITFSESQIGHGDIICYQKSSKSLSHHAYPSVEIFFKRIHDLKAVVPGEQMKILALEEEVARLKRQSDLQTEKANIECQRFKRERDNAVRQLNELQDQNPQIFLEFPITNLLQATENFSGLCKVGDTEYGRVYKGIIHDTTVAIKLSRSDILFQQEVSILRQGRHPSIVNCIGKCSEVSALVYEWLPNGNLQDHIVCANGSTPLSWQIRTQIIGEICSALLFLHSREPHALVHGDLRPCNIFVDANFRSKICNFGMLTLFLQPGNHQPALTARLPYLDPDFLTTGELTPLSDVYSLGVIILCLLTGLPPLTIANLHTLIDKSAGNWPYVQAKQLAVIGLSCVEMTREKRPDLLTKVWPVVEPLIRKPPAAPWPYVQSAVTGSYAPNHLICPISMDIMKDPQVASDGFTYEAEAIMRWFDGGNNRSPMTNLPLTSHDLVPNRALLSSIQEYLDQQKQPGS

Solvent-accessible surface area (backbone atoms only — not comparable to full-atom values): 35505 Å² total; per-residue (Å²): 134,60,73,53,75,38,66,30,70,58,39,28,50,46,43,40,53,54,37,53,66,57,68,49,85,45,76,53,58,68,85,59,90,36,74,65,57,37,49,58,53,35,52,72,67,39,56,81,86,48,44,61,16,51,52,44,48,59,54,53,50,53,49,50,55,53,49,50,44,50,51,19,62,77,70,74,50,78,74,47,53,46,80,78,67,56,48,99,82,54,70,94,70,82,53,97,50,53,24,40,30,31,38,37,34,42,37,68,88,78,72,42,80,77,44,76,53,73,47,81,42,44,34,85,39,35,55,55,77,47,44,69,58,52,30,62,75,71,71,49,61,95,84,62,55,68,46,48,26,38,61,78,45,98,54,101,78,39,51,27,43,71,53,63,45,85,44,29,27,50,82,70,71,49,42,53,31,38,42,40,35,35,36,75,59,69,98,73,74,100,59,67,83,63,44,34,66,66,54,50,53,46,51,63,49,54,75,73,69,80,82,92,86,49,67,70,56,50,50,51,48,50,50,48,49,50,48,50,46,50,52,50,49,52,48,50,48,48,50,47,52,49,48,50,48,49,48,50,54,46,52,48,50,49,48,52,49,48,61,53,37,76,75,48,73,82,77,64,44,78,44,59,67,66,59,54,32,66,25,20,66,67,72,30,76,88,27,49,73,48,80,53,97,67,23,40,32,28,45,29,47,56,94,91,38,63,27,32,39,34,35,34,73,40,64,67,58,32,53,51,51,54,59,56,56,69,75,62,88,52,92,27,35,65,52,72,61,25,33,20,81,93,68,32,27,39,32,26,65,57,50,82,62,41,36,43,43,37,32,48,70,48,37,97,85,36,63,63,56,40,47,64,48,47,36,35,37,55,35,32,52,51,54,40,49,52,59,34,46,68,39,79,99,58,53,48,41,38,71,57,57,46,46,77,37,28,32,23,31,89,84,65,46,39,24,41,49,72,59,61,52,47,69,70,59,70,44,91,91,49,74,83,65,72,52,83,82,44,54,78,36,50,32,63,48,32,77,71,71,72,58,87,43,66,66,34,42,40,21,13,47,10,46,49,45,46,25,68,47,35,47,43,62,68,90,66,55,86,74,66,83,87,62,71,32,66,76,27,44,88,68,55,65,68,61,51,50,52,48,49,53,53,15,53,39,20,53,41,67,54,69,88,69,32,62,51,60,75,83,53,46,39,74,66,36,56,81,54,31,75,73,70,79,86,63,88,75,68,91,84,75,71,96,70,85,90,82,86,75,63,70,92,49,34,12,83,82,75,72,41,74,42,87,48,34,22,26,39,64,83,73,49,62,28,26,47,71,52,54,49,52,44,44,76,71,72,49,64,46,36,91,87,76,69,41,77,48,88,47,90,62,70,44,77,35,62,69,59,46,52,54,42,51,53,53,58,55,59,73,66,59,78,88,130

InterPro domains:
  IPR000719 Protein kinase domain [PS50011] (283-529)
  IPR001245 Serine-threonine/tyrosine-protein kinase, catalytic domain [PF07714] (288-517)
  IPR003613 U-box domain [PF04564] (549-620)
  IPR003613 U-box domain [PS51698] (548-622)
  IPR003613 U-box domain [SM00504] (552-615)
  IPR008266 Tyrosine-protein kinase, active site [PS00109] (396-408)
  IPR011009 Protein kinase-like domain superfamily [SSF56112] (265-517)
  IPR013083 Zinc finger, RING/FYVE/PHD-type [G3DSA:3.30.40.10] (540-623)
  IPR024729 Ubiquitin carboxyl-terminal hydrolase 7, ICP0-binding domain [PF12436] (83-206)
  IPR051348 U-box domain-containing ubiquitin ligases [PTHR45647] (147-620)

Radius of gyration: 33.25 Å; Cα contacts (8 Å, |Δi|>4): 847; chains: 1; bounding box: 101×74×86 Å

Nearest PDB structures (foldseek):
  5uiq-assembly4_D  TM=8.712E-01  e=5.826E-20  Homo sapiens
  7qg2-assembly2_B  TM=8.456E-01  e=8.119E-20  Homo sapiens
  9gb9-assembly3_C  TM=8.391E-01  e=1.290E-18  Lotus japonicus
  9gb9-assembly2_B  TM=8.307E-01  e=1.643E-17  Lotus japonicus
  5jh6-assembly1_A  TM=7.001E-01  e=6.965E-14  Homo sapiens

Mean predicted aligned error: 20.88 Å